Protein AF-A0A9P1GAW5-F1 (afdb_monomer_lite)

pLDDT: mean 88.83, std 13.39, range [36.41, 98.12]

Radius of gyration: 67.67 Å; chains: 1; bounding box: 108×70×202 Å

Secondary structure (DSSP, 8-state):
---------------------TTS-----BGGGPPPPTTEEE-TTTTT-B-SSHHHHEEEBGGG----SSEEE-GGGTTSB-SSHHHHEEEBGGGPPPPTTEE--TTGGGSB--SHHHH-EEBGGG--PPTTEEE-GGGTTSBPPTT-HHHHHEEE-GGG----GGGTEEE-GGGTT-SS-SHHHHEEEBGGGPPPPTTEEE-GGGTTSBTTSS-SEEEBGGG--PPTTEEE-TTSTTSB--SHHHHEEEBTTS--PPTTEEE-GGGTTSB-SSHHHHEEEBHHHHGGG--TTEEE-GGGTTSB--SHHHHEEE-GGG--PPTTEEE-TTGGG----SHHHHEEETTHHHHHTSEE-SS-GGG--HHHHTTEEEEEE-TTT-PEEEEEEEE-TTSSEEEEEEPPTT---

Structure (mmCIF, N/CA/C/O backbone):
data_AF-A0A9P1GAW5-F1
#
_entry.id   AF-A0A9P1GAW5-F1
#
loop_
_atom_site.group_PDB
_atom_site.id
_atom_site.type_symbol
_atom_site.label_atom_id
_atom_site.label_alt_id
_atom_site.label_comp_id
_atom_site.label_asym_id
_atom_site.label_entity_id
_atom_site.label_seq_id
_atom_site.pdbx_PDB_ins_code
_atom_site.Cartn_x
_atom_site.Cartn_y
_atom_site.Cartn_z
_atom_site.occupancy
_atom_site.B_iso_or_equiv
_atom_site.auth_seq_id
_atom_site.auth_comp_id
_atom_site.auth_asym_id
_atom_site.auth_atom_id
_atom_site.pdbx_PDB_model_num
ATOM 1 N N . MET A 1 1 ? -32.588 -26.830 71.537 1.00 40.84 1 MET A N 1
ATOM 2 C CA . MET A 1 1 ? -31.533 -27.032 72.562 1.00 40.84 1 MET A CA 1
ATOM 3 C C . MET A 1 1 ? -30.976 -25.642 72.869 1.00 40.84 1 MET A C 1
ATOM 5 O O . MET A 1 1 ? -30.518 -25.023 71.930 1.00 40.84 1 MET A O 1
ATOM 9 N N . LYS A 1 2 ? -31.080 -24.998 74.034 1.00 40.56 2 LYS A N 1
ATOM 10 C CA . LYS A 1 2 ? -31.165 -25.405 75.444 1.00 40.56 2 LYS A CA 1
ATOM 11 C C . LYS A 1 2 ? -32.242 -24.577 76.172 1.00 40.56 2 LYS A C 1
ATOM 13 O O . LYS A 1 2 ? -32.302 -23.366 75.997 1.00 40.56 2 LYS A O 1
ATOM 18 N N . GLN A 1 3 ? -33.047 -25.257 76.986 1.00 39.34 3 GLN A N 1
ATOM 19 C CA . GLN A 1 3 ? -33.848 -24.699 78.080 1.00 39.34 3 GLN A CA 1
ATOM 20 C C . GLN A 1 3 ? -32.945 -24.467 79.301 1.00 39.34 3 GLN A C 1
ATOM 22 O O . GLN A 1 3 ? -32.062 -25.288 79.548 1.00 39.34 3 GLN A O 1
ATOM 27 N N . VAL A 1 4 ? -33.224 -23.434 80.101 1.00 43.50 4 VAL A N 1
ATOM 28 C CA . VAL A 1 4 ? -32.882 -23.397 81.532 1.00 43.50 4 VAL A CA 1
ATOM 29 C C . VAL A 1 4 ? -34.082 -22.831 82.294 1.00 43.50 4 VAL A C 1
ATOM 31 O O . VAL A 1 4 ? -34.521 -21.714 82.036 1.00 43.50 4 VAL A O 1
ATOM 34 N N . LEU A 1 5 ? -34.620 -23.664 83.189 1.00 42.53 5 LEU A N 1
ATOM 35 C CA . LEU A 1 5 ? -35.599 -23.357 84.231 1.00 42.53 5 LEU A CA 1
ATOM 36 C C . LEU A 1 5 ? -34.976 -22.481 85.332 1.00 42.53 5 LEU A C 1
ATOM 38 O O . LEU A 1 5 ? -33.831 -22.712 85.715 1.00 42.53 5 LEU A O 1
ATOM 42 N N . ALA A 1 6 ? -35.788 -21.629 85.961 1.00 43.50 6 ALA A N 1
ATOM 43 C CA . ALA A 1 6 ? -35.617 -21.258 87.365 1.00 43.50 6 ALA A CA 1
ATOM 44 C C . ALA A 1 6 ? -36.996 -21.110 88.034 1.00 43.50 6 ALA A C 1
ATOM 46 O O . ALA A 1 6 ? -37.862 -20.382 87.554 1.00 43.50 6 ALA A O 1
ATOM 47 N N . VAL A 1 7 ? -37.182 -21.864 89.118 1.00 43.00 7 VAL A N 1
ATOM 48 C CA . VAL A 1 7 ? -38.357 -21.953 89.999 1.00 43.00 7 VAL A CA 1
ATOM 49 C C . VAL A 1 7 ? -37.931 -21.496 91.399 1.00 43.00 7 VAL A C 1
ATOM 51 O O . VAL A 1 7 ? -36.811 -21.789 91.809 1.00 43.00 7 VAL A O 1
ATOM 54 N N . GLY A 1 8 ? -38.860 -20.889 92.148 1.00 38.50 8 GLY A N 1
ATOM 55 C CA . GLY A 1 8 ? -38.796 -20.677 93.607 1.00 38.50 8 GLY A CA 1
ATOM 56 C C . GLY A 1 8 ? -38.323 -19.270 93.991 1.00 38.50 8 GLY A C 1
ATOM 57 O O . GLY A 1 8 ? -37.452 -18.724 93.336 1.00 38.50 8 GLY A O 1
ATOM 58 N N . LEU A 1 9 ? -38.827 -18.603 95.031 1.00 38.00 9 LEU A N 1
ATOM 59 C CA . LEU A 1 9 ? -39.343 -19.108 96.302 1.00 38.00 9 LEU A CA 1
ATOM 60 C C . LEU A 1 9 ? -40.132 -17.988 97.017 1.00 38.00 9 LEU A C 1
ATOM 62 O O . LEU A 1 9 ? -39.769 -16.817 96.934 1.00 38.00 9 LEU A O 1
ATOM 66 N N . ALA A 1 10 ? -41.194 -18.361 97.728 1.00 45.94 10 ALA A N 1
ATOM 67 C CA . ALA A 1 10 ? -42.043 -17.489 98.535 1.00 45.94 10 ALA A CA 1
ATOM 68 C C . ALA A 1 10 ? -41.499 -17.274 99.963 1.00 45.94 10 ALA A C 1
ATOM 70 O O . ALA A 1 10 ? -40.920 -18.198 100.524 1.00 45.94 10 ALA A O 1
ATOM 71 N N . LEU A 1 11 ? -41.776 -16.104 100.558 1.00 37.34 11 LEU A N 1
ATOM 72 C CA . LEU A 1 11 ? -41.880 -15.812 102.007 1.00 37.34 11 LEU A CA 1
ATOM 73 C C . LEU A 1 11 ? -42.429 -14.367 102.143 1.00 37.34 11 LEU A C 1
ATOM 75 O O . LEU A 1 11 ? -41.752 -13.434 101.735 1.00 37.34 11 LEU A O 1
ATOM 79 N N . LEU A 1 12 ? -43.721 -14.151 102.437 1.00 36.41 12 LEU A N 1
ATOM 80 C CA . LEU A 1 12 ? -44.415 -14.088 103.750 1.00 36.41 12 LEU A CA 1
ATOM 81 C C . LEU A 1 12 ? -44.615 -12.621 104.242 1.00 36.41 12 LEU A C 1
ATOM 83 O O . LEU A 1 12 ? -43.999 -11.716 103.692 1.00 36.41 12 LEU A O 1
ATOM 87 N N . PRO A 1 13 ? -45.578 -12.339 105.148 1.00 54.78 13 PRO A N 1
ATOM 88 C CA . PRO A 1 13 ? -46.638 -11.358 104.920 1.00 54.78 13 PRO A CA 1
ATOM 89 C C . PRO A 1 13 ? -46.597 -10.174 105.901 1.00 54.78 13 PRO A C 1
ATOM 91 O O . PRO A 1 13 ? -46.002 -10.256 106.970 1.00 54.78 13 PRO A O 1
ATOM 94 N N . ALA A 1 14 ? -47.346 -9.112 105.604 1.00 37.09 14 ALA A N 1
ATOM 95 C CA . ALA A 1 14 ? -47.859 -8.215 106.636 1.00 37.09 14 ALA A CA 1
ATOM 96 C C . ALA A 1 14 ? -49.170 -7.575 106.167 1.00 37.09 14 ALA A C 1
ATOM 98 O O . ALA A 1 14 ? -49.190 -6.618 105.397 1.00 37.09 14 ALA A O 1
ATOM 99 N N . LEU A 1 15 ? -50.274 -8.140 106.656 1.00 39.22 15 LEU A N 1
ATOM 100 C CA . LEU A 1 15 ? -51.556 -7.460 106.758 1.00 39.22 15 LEU A CA 1
ATOM 101 C C . LEU A 1 15 ? -51.372 -6.217 107.637 1.00 39.22 15 LEU A C 1
ATOM 103 O O . LEU A 1 15 ? -51.173 -6.340 108.844 1.00 39.22 15 LEU A O 1
ATOM 107 N N . SER A 1 16 ? -51.483 -5.034 107.036 1.00 39.72 16 SER A N 1
ATOM 108 C CA . SER A 1 16 ? -51.777 -3.802 107.761 1.00 39.72 16 SER A CA 1
ATOM 109 C C . SER A 1 16 ? -53.175 -3.349 107.359 1.00 39.72 16 SER A C 1
ATOM 111 O O . SER A 1 16 ? -53.402 -2.832 106.268 1.00 39.72 16 SER A O 1
ATOM 113 N N . LEU A 1 17 ? -54.133 -3.617 108.245 1.00 42.91 17 LEU A N 1
ATOM 114 C CA . LEU A 1 17 ? -55.432 -2.960 108.251 1.00 42.91 17 LEU A CA 1
ATOM 115 C C . LEU A 1 17 ? -55.205 -1.457 108.404 1.00 42.91 17 LEU A C 1
ATOM 117 O O . LEU A 1 17 ? -54.678 -1.058 109.445 1.00 42.91 17 LEU A O 1
ATOM 121 N N . LYS A 1 18 ? -55.690 -0.641 107.457 1.00 37.31 18 LYS A N 1
ATOM 122 C CA . LYS A 1 18 ? -56.388 0.612 107.789 1.00 37.31 18 LYS A CA 1
ATOM 123 C C . LYS A 1 18 ? -56.990 1.340 106.579 1.00 37.31 18 LYS A C 1
ATOM 125 O O . LYS A 1 18 ? -56.285 1.790 105.692 1.00 37.31 18 LYS A O 1
ATOM 130 N N . VAL A 1 19 ? -58.302 1.528 106.726 1.00 38.78 19 VAL A N 1
ATOM 131 C CA . VAL A 1 19 ? -59.195 2.559 106.177 1.00 38.78 19 VAL A CA 1
ATOM 132 C C . VAL A 1 19 ? -59.584 2.434 104.691 1.00 38.78 19 VAL A C 1
ATOM 134 O O . VAL A 1 19 ? -58.732 2.522 103.815 1.00 38.78 19 VAL A O 1
ATOM 137 N N . PRO A 1 20 ? -60.887 2.276 104.385 1.00 42.44 20 PRO A N 1
ATOM 138 C CA . PRO A 1 20 ? -61.395 2.438 103.031 1.00 42.44 20 PRO A CA 1
ATOM 139 C C . PRO A 1 20 ? -61.364 3.927 102.657 1.00 42.44 20 PRO A C 1
ATOM 141 O O . PRO A 1 20 ? -62.169 4.705 103.161 1.00 42.44 20 PRO A O 1
ATOM 144 N N . SER A 1 21 ? -60.457 4.324 101.759 1.00 43.19 21 SER A N 1
ATOM 145 C CA . SER A 1 21 ? -60.433 5.675 101.164 1.00 43.19 21 SER A CA 1
ATOM 146 C C . SER A 1 21 ? -61.518 5.897 100.105 1.00 43.19 21 SER A C 1
ATOM 148 O O . SER A 1 21 ? -61.493 6.892 99.397 1.00 43.19 21 SER A O 1
ATOM 150 N N . SER A 1 22 ? -62.521 5.025 99.999 1.00 46.31 22 SER A N 1
ATOM 151 C CA . SER A 1 22 ? -63.614 5.160 99.030 1.00 46.31 22 SER A CA 1
ATOM 152 C C . SER A 1 22 ? -64.595 6.309 99.329 1.00 46.31 22 SER A C 1
ATOM 154 O O . SER A 1 22 ? -65.717 6.257 98.844 1.00 46.31 22 SER A O 1
ATOM 156 N N . LEU A 1 23 ? -64.229 7.295 100.158 1.00 43.25 23 LEU A N 1
ATOM 157 C CA . LEU A 1 23 ? -65.080 8.420 100.579 1.00 43.25 23 LEU A CA 1
ATOM 158 C C . LEU A 1 23 ? -64.272 9.664 101.019 1.00 43.25 23 LEU A C 1
ATOM 160 O O . LEU A 1 23 ? -64.768 10.492 101.782 1.00 43.25 23 LEU A O 1
ATOM 164 N N . LEU A 1 24 ? -63.033 9.810 100.541 1.00 40.56 24 LEU A N 1
ATOM 165 C CA . LEU A 1 24 ? -62.428 11.130 100.384 1.00 40.56 24 LEU A CA 1
ATOM 166 C C . LEU A 1 24 ? -62.533 11.446 98.899 1.00 40.56 24 LEU A C 1
ATOM 168 O O . LEU A 1 24 ? -62.016 10.699 98.075 1.00 40.56 24 LEU A O 1
ATOM 172 N N . ASP A 1 25 ? -63.263 12.509 98.586 1.00 48.91 25 ASP A N 1
ATOM 173 C CA . ASP A 1 25 ? -63.229 13.182 97.293 1.00 48.91 25 ASP A CA 1
ATOM 174 C C . ASP A 1 25 ? -61.780 13.693 97.133 1.00 48.91 25 ASP A C 1
ATOM 176 O O . ASP A 1 25 ? -61.448 14.815 97.520 1.00 48.91 25 ASP A O 1
ATOM 180 N N . GLU A 1 26 ? -60.861 12.800 96.741 1.00 52.69 26 GLU A N 1
ATOM 181 C CA . GLU A 1 26 ? -59.518 13.149 96.289 1.00 52.69 26 GLU A CA 1
ATOM 182 C C . GLU A 1 26 ? -59.754 14.011 95.062 1.00 52.69 26 GLU A C 1
ATOM 184 O O . GLU A 1 26 ? -60.057 13.491 93.991 1.00 52.69 26 GLU A O 1
ATOM 189 N N . GLY A 1 27 ? -59.778 15.328 95.294 1.00 57.03 27 GLY A N 1
ATOM 190 C CA . GLY A 1 27 ? -60.212 16.317 94.322 1.00 57.03 27 GLY A CA 1
ATOM 191 C C . GLY A 1 27 ? -59.603 15.988 92.977 1.00 57.03 27 GLY A C 1
ATOM 192 O O . GLY A 1 27 ? -58.379 16.001 92.850 1.00 57.03 27 GLY A O 1
ATOM 193 N N . GLU A 1 28 ? -60.468 15.624 92.028 1.00 59.50 28 GLU A N 1
ATOM 194 C CA . GLU A 1 28 ? -60.086 15.319 90.657 1.00 59.50 28 GLU A CA 1
ATOM 195 C C . GLU A 1 28 ? -59.129 16.424 90.210 1.00 59.50 28 GLU A C 1
ATOM 197 O O . GLU A 1 28 ? -59.544 17.582 90.110 1.00 59.50 28 GLU A O 1
ATOM 202 N N . GLY A 1 29 ? -57.843 16.090 90.040 1.00 74.75 29 GLY A N 1
ATOM 203 C CA . GLY A 1 29 ? -56.829 17.075 89.682 1.00 74.75 29 GLY A CA 1
ATOM 204 C C . GLY A 1 29 ? -57.316 17.874 88.480 1.00 74.75 29 GLY A C 1
ATOM 205 O O . GLY A 1 29 ? -57.922 17.320 87.565 1.00 74.75 29 GLY A O 1
ATOM 206 N N . GLU A 1 30 ? -57.149 19.190 88.489 1.00 88.69 30 GLU A N 1
ATOM 207 C CA . GLU A 1 30 ? -57.471 19.978 87.305 1.00 88.69 30 GLU A CA 1
ATOM 208 C C . GLU A 1 30 ? -56.259 19.969 86.377 1.00 88.69 30 GLU A C 1
ATOM 210 O O . GLU A 1 30 ? -55.134 20.250 86.811 1.00 88.69 30 GLU A O 1
ATOM 215 N N . CYS A 1 31 ? -56.480 19.676 85.092 1.00 92.50 31 CYS A N 1
ATOM 216 C CA . CYS A 1 31 ? -55.387 19.497 84.147 1.00 92.50 31 CYS A CA 1
ATOM 217 C C . CYS A 1 31 ? -54.498 20.735 84.046 1.00 92.50 31 CYS A C 1
ATOM 219 O O . CYS A 1 31 ? -53.304 20.573 83.845 1.00 92.50 31 CYS A O 1
ATOM 221 N N . PHE A 1 32 ? -55.008 21.950 84.296 1.00 91.75 32 PHE A N 1
ATOM 222 C CA . PHE A 1 32 ? -54.206 23.180 84.286 1.00 91.75 32 PHE A CA 1
ATOM 223 C C . PHE A 1 32 ? -52.967 23.122 85.204 1.00 91.75 32 PHE A C 1
ATOM 225 O O . PHE A 1 32 ? -51.987 23.821 84.948 1.00 91.75 32 PHE A O 1
ATOM 232 N N . SER A 1 33 ? -53.011 22.304 86.261 1.00 91.31 33 SER A N 1
ATOM 233 C CA . SER A 1 33 ? -51.922 22.116 87.227 1.00 91.31 33 SER A CA 1
ATOM 234 C C . SER A 1 33 ? -50.964 20.968 86.873 1.00 91.31 33 SER A C 1
ATOM 236 O O . SER A 1 33 ? -49.901 20.837 87.483 1.00 91.31 33 SER A O 1
ATOM 238 N N . HIS A 1 34 ? -51.302 20.162 85.862 1.00 94.00 34 HIS A N 1
ATOM 239 C CA . HIS A 1 34 ? -50.511 19.025 85.398 1.00 94.00 34 HIS A CA 1
ATOM 240 C C . HIS A 1 34 ? -49.450 19.466 84.380 1.00 94.00 34 HIS A C 1
ATOM 242 O O . HIS A 1 34 ? -49.731 20.215 83.446 1.00 94.00 34 HIS A O 1
ATOM 248 N N . SER A 1 35 ? -48.211 18.989 84.535 1.00 94.81 35 SER A N 1
ATOM 249 C CA . SER A 1 35 ? -47.125 19.220 83.569 1.00 94.81 35 SER A CA 1
ATOM 250 C C . SER A 1 35 ? -46.910 17.977 82.715 1.00 94.81 35 SER A C 1
ATOM 252 O O . SER A 1 35 ? -46.589 16.916 83.243 1.00 94.81 35 SER A O 1
ATOM 254 N N . CYS A 1 36 ? -47.051 18.117 81.397 1.00 96.31 36 CYS A N 1
ATOM 255 C CA . CYS A 1 36 ? -46.907 16.997 80.470 1.00 96.31 36 CYS A CA 1
ATOM 256 C C . CYS A 1 36 ? -45.487 16.410 80.469 1.00 96.31 36 CYS A C 1
ATOM 258 O O . CYS A 1 36 ? -44.500 17.148 80.391 1.00 96.31 36 CYS A O 1
ATOM 260 N N . GLY A 1 37 ? -45.387 15.078 80.508 1.00 95.44 37 GLY A N 1
ATOM 261 C CA . GLY A 1 37 ? -44.124 14.354 80.370 1.00 95.44 37 GLY A CA 1
ATOM 262 C C . GLY A 1 37 ? -43.443 14.534 79.002 1.00 95.44 37 GLY A C 1
ATOM 263 O O . GLY A 1 37 ? -44.014 15.056 78.045 1.00 95.44 37 GLY A O 1
ATOM 264 N N . LYS A 1 38 ? -42.190 14.071 78.877 1.00 95.50 38 LYS A N 1
ATOM 265 C CA . LYS A 1 38 ? -41.447 14.106 77.604 1.00 95.50 38 LYS A CA 1
ATOM 266 C C . LYS A 1 38 ? -42.207 13.338 76.513 1.00 95.50 38 LYS A C 1
ATOM 268 O O . LYS A 1 38 ? -42.625 12.204 76.735 1.00 95.50 38 LYS A O 1
ATOM 273 N N . GLY A 1 39 ? -42.355 13.956 75.341 1.00 93.69 39 GLY A N 1
ATOM 274 C CA . GLY A 1 39 ? -43.148 13.418 74.236 1.00 93.69 39 GLY A CA 1
ATOM 275 C C . GLY A 1 39 ? -44.661 13.620 74.385 1.00 93.69 39 GLY A C 1
ATOM 276 O O . GLY A 1 39 ? -45.430 13.027 73.635 1.00 93.69 39 GLY A O 1
ATOM 277 N N . TYR A 1 40 ? -45.105 14.450 75.330 1.00 95.81 40 TYR A N 1
ATOM 278 C CA . TYR A 1 40 ? -46.489 14.889 75.463 1.00 95.81 40 TYR A CA 1
ATOM 279 C C . TYR A 1 40 ? -46.577 16.415 75.400 1.00 95.81 40 TYR A C 1
ATOM 281 O O . TYR A 1 40 ? -45.680 17.122 75.854 1.00 95.81 40 TYR A O 1
ATOM 289 N N . ILE A 1 41 ? -47.690 16.930 74.877 1.00 95.38 41 ILE A N 1
ATOM 290 C CA . ILE A 1 41 ? -48.042 18.353 74.975 1.00 95.38 41 ILE A CA 1
ATOM 291 C C . ILE A 1 41 ? -49.465 18.523 75.524 1.00 95.38 41 ILE A C 1
ATOM 293 O O . ILE A 1 41 ? -50.263 17.590 75.404 1.00 95.38 41 ILE A O 1
ATOM 297 N N . PRO A 1 42 ? -49.818 19.680 76.114 1.00 96.38 42 PRO A N 1
ATOM 298 C CA . PRO A 1 42 ? -51.170 19.930 76.610 1.00 96.38 42 PRO A CA 1
ATOM 299 C C . PRO A 1 42 ? -52.241 19.720 75.528 1.00 96.38 42 PRO A C 1
ATOM 301 O O . PRO A 1 42 ? -52.028 20.047 74.354 1.00 96.38 42 PRO A O 1
ATOM 304 N N . LYS A 1 43 ? -53.400 19.160 75.901 1.00 94.75 43 LYS A N 1
ATOM 305 C CA . LYS A 1 43 ? -54.578 19.132 75.015 1.00 94.75 43 LYS A CA 1
ATOM 306 C C . LYS A 1 43 ? -55.105 20.549 74.776 1.00 94.75 43 LYS A C 1
ATOM 308 O O . LYS A 1 43 ? -54.829 21.464 75.543 1.00 94.75 43 LYS A O 1
ATOM 313 N N . PHE A 1 44 ? -55.885 20.732 73.713 1.00 94.12 44 PHE A N 1
ATOM 314 C CA . PHE A 1 44 ? -56.471 22.040 73.398 1.00 94.12 44 PHE A CA 1
ATOM 315 C C . PHE A 1 44 ? -57.392 22.569 74.516 1.00 94.12 44 PHE A C 1
ATOM 317 O O . PHE A 1 44 ? -57.467 23.772 74.718 1.00 94.12 44 PHE A O 1
ATOM 324 N N . ASP A 1 45 ? -58.045 21.671 75.257 1.00 92.69 45 ASP A N 1
ATOM 325 C CA . ASP A 1 45 ? -58.957 21.941 76.377 1.00 92.69 45 ASP A CA 1
ATOM 326 C C . ASP A 1 45 ? -58.291 21.758 77.758 1.00 92.69 45 ASP A C 1
ATOM 328 O O . ASP A 1 45 ? -58.969 21.497 78.750 1.00 92.69 45 ASP A O 1
ATOM 332 N N . HIS A 1 46 ? -56.957 21.833 77.842 1.00 92.44 46 HIS A N 1
ATOM 333 C CA . HIS A 1 46 ? -56.191 21.531 79.062 1.00 92.44 46 HIS A CA 1
ATOM 334 C C . HIS A 1 46 ? -56.598 22.362 80.292 1.00 92.44 46 HIS A C 1
ATOM 336 O O . HIS A 1 46 ? -56.456 21.904 81.420 1.00 92.44 46 HIS A O 1
ATOM 342 N N . ASP A 1 47 ? -57.102 23.574 80.086 1.00 90.75 47 ASP A N 1
ATOM 343 C CA . ASP A 1 47 ? -57.538 24.513 81.122 1.00 90.75 47 ASP A CA 1
ATOM 344 C C . ASP A 1 47 ? -58.923 24.199 81.710 1.00 90.75 47 ASP A C 1
ATOM 346 O O . ASP A 1 47 ? -59.221 24.594 82.832 1.00 90.75 47 ASP A O 1
ATOM 350 N N . THR A 1 48 ? -59.764 23.477 80.972 1.00 90.88 48 THR A N 1
ATOM 351 C CA . THR A 1 48 ? -61.155 23.171 81.355 1.00 90.88 48 THR A CA 1
ATOM 352 C C . THR A 1 48 ? -61.382 21.691 81.656 1.00 90.88 48 THR A C 1
ATOM 354 O O . THR A 1 48 ? -62.474 21.278 82.054 1.00 90.88 48 THR A O 1
ATOM 357 N N . ARG A 1 49 ? -60.344 20.875 81.475 1.00 90.38 49 ARG A N 1
ATOM 358 C CA . ARG A 1 49 ? -60.379 19.423 81.612 1.00 90.38 49 ARG A CA 1
ATOM 359 C C . ARG A 1 49 ? -59.909 18.992 83.002 1.00 90.38 49 ARG A C 1
ATOM 361 O O . ARG A 1 49 ? -58.975 19.555 83.564 1.00 90.38 49 ARG A O 1
ATOM 368 N N . ARG A 1 50 ? -60.543 17.953 83.544 1.00 90.94 50 ARG A N 1
ATOM 369 C CA . ARG A 1 50 ? -60.125 17.301 84.794 1.00 90.94 50 ARG A CA 1
ATOM 370 C C . ARG A 1 50 ? -59.273 16.065 84.503 1.00 90.94 50 ARG A C 1
ATOM 372 O O . ARG A 1 50 ? -59.555 15.319 83.561 1.00 90.94 50 ARG A O 1
ATOM 379 N N . GLY A 1 51 ? -58.231 15.880 85.295 1.00 90.88 51 GLY A N 1
ATOM 380 C CA . GLY A 1 51 ? -57.260 14.799 85.245 1.00 90.88 51 GLY A CA 1
ATOM 381 C C . GLY A 1 51 ? -55.952 15.163 85.951 1.00 90.88 51 GLY A C 1
ATOM 382 O O . GLY A 1 51 ? -55.615 16.330 86.126 1.00 90.88 51 GLY A O 1
ATOM 383 N N . ASP A 1 52 ? -55.190 14.138 86.305 1.00 91.75 52 ASP A N 1
ATOM 384 C CA . ASP A 1 52 ? -53.908 14.226 87.015 1.00 91.75 52 ASP A CA 1
ATOM 385 C C . ASP A 1 52 ? -52.801 13.400 86.325 1.00 91.75 52 ASP A C 1
ATOM 387 O O . ASP A 1 52 ? -51.755 13.102 86.903 1.00 91.75 52 ASP A O 1
ATOM 391 N N . SER A 1 53 ? -53.029 13.008 85.067 1.00 93.94 53 SER A N 1
ATOM 392 C CA . SER A 1 53 ? -52.124 12.158 84.291 1.00 93.94 53 SER A CA 1
ATOM 393 C C . SER A 1 53 ? -51.940 12.637 82.852 1.00 93.94 53 SER A C 1
ATOM 395 O O . SER A 1 53 ? -52.831 13.248 82.254 1.00 93.94 53 SER A O 1
ATOM 397 N N . ASP A 1 54 ? -50.812 12.263 82.236 1.00 93.94 54 ASP A N 1
ATOM 398 C CA . ASP A 1 54 ? -50.516 12.582 80.831 1.00 93.94 54 ASP A CA 1
ATOM 399 C C . ASP A 1 54 ? -51.596 12.057 79.875 1.00 93.94 54 ASP A C 1
ATOM 401 O O . ASP A 1 54 ? -51.929 12.711 78.894 1.00 93.94 54 ASP A O 1
ATOM 405 N N . VAL A 1 55 ? -52.203 10.904 80.168 1.00 91.81 55 VAL A N 1
ATOM 406 C CA . VAL A 1 55 ? -53.275 10.331 79.338 1.00 91.81 55 VAL A CA 1
ATOM 407 C C . VAL A 1 55 ? -54.544 11.191 79.393 1.00 91.81 55 VAL A C 1
ATOM 409 O O . VAL A 1 55 ? -55.234 11.375 78.377 1.00 91.81 55 VAL A O 1
ATOM 412 N N . GLN A 1 56 ? -54.866 11.736 80.568 1.00 93.62 56 GLN A N 1
ATOM 413 C CA . GLN A 1 56 ? -56.055 12.560 80.769 1.00 93.62 56 GLN A CA 1
ATOM 414 C C . GLN A 1 56 ? -55.842 13.985 80.265 1.00 93.62 56 GLN A C 1
ATOM 416 O O . GLN A 1 56 ? -56.695 14.459 79.511 1.00 93.62 56 GLN A O 1
ATOM 421 N N . CYS A 1 57 ? -54.710 14.612 80.582 1.00 95.69 57 CYS A N 1
ATOM 422 C CA . CYS A 1 57 ? -54.457 16.037 80.357 1.00 95.69 57 CYS A CA 1
ATOM 423 C C . CYS A 1 57 ? -53.666 16.338 79.085 1.00 95.69 57 CYS A C 1
ATOM 425 O O . CYS A 1 57 ? -53.900 17.355 78.436 1.00 95.69 57 CYS A O 1
ATOM 427 N N . CYS A 1 58 ? -52.794 15.432 78.660 1.00 96.50 58 CYS A N 1
ATOM 428 C CA . CYS A 1 58 ? -51.874 15.667 77.559 1.00 96.50 58 CYS A CA 1
ATOM 429 C C . CYS A 1 58 ? -52.178 14.775 76.352 1.00 96.50 58 CYS A C 1
ATOM 431 O O . CYS A 1 58 ? -52.913 13.787 76.405 1.00 96.50 58 CYS A O 1
ATOM 433 N N . GLN A 1 59 ? -51.628 15.147 75.209 1.00 95.50 59 GLN A N 1
ATOM 434 C CA . GLN A 1 59 ? -51.688 14.364 73.985 1.00 95.50 59 GLN A CA 1
ATOM 435 C C . GLN A 1 59 ? -50.272 13.952 73.579 1.00 95.50 59 GLN A C 1
ATOM 437 O O . GLN A 1 59 ? -49.360 14.778 73.660 1.00 95.50 59 GLN A O 1
ATOM 442 N N . PRO A 1 60 ? -50.073 12.679 73.187 1.00 95.50 60 PRO A N 1
ATOM 443 C CA . PRO A 1 60 ? -48.765 12.204 72.772 1.00 95.50 60 PRO A CA 1
ATOM 444 C C . PRO A 1 60 ? -48.355 12.923 71.489 1.00 95.50 60 PRO A C 1
ATOM 446 O O . PRO A 1 60 ? -49.162 13.085 70.567 1.00 95.50 60 PRO A O 1
ATOM 449 N N . THR A 1 61 ? -47.101 13.345 71.438 1.00 96.50 61 THR A N 1
ATOM 450 C CA . THR A 1 61 ? -46.457 13.775 70.208 1.00 96.50 61 THR A CA 1
ATOM 451 C C . THR A 1 61 ? -45.904 12.564 69.467 1.00 96.50 61 THR A C 1
ATOM 453 O O . THR A 1 61 ? -45.839 11.445 69.986 1.00 96.50 61 THR A O 1
ATOM 456 N N . CYS A 1 62 ? -45.456 12.787 68.240 1.00 97.25 62 CYS A N 1
ATOM 457 C CA . CYS A 1 62 ? -44.798 11.769 67.440 1.00 97.25 62 CYS A CA 1
ATOM 458 C C . CYS A 1 62 ? -43.492 11.243 68.057 1.00 97.25 62 CYS A C 1
ATOM 460 O O . CYS A 1 62 ? -43.024 10.192 67.636 1.00 97.25 62 CYS A O 1
ATOM 462 N N . GLU A 1 63 ? -42.934 11.901 69.083 1.00 96.06 63 GLU A N 1
ATOM 463 C CA . GLU A 1 63 ? -41.820 11.366 69.881 1.00 96.06 63 GLU A CA 1
ATOM 464 C C . GLU A 1 63 ? -42.142 10.007 70.517 1.00 96.06 63 GLU A C 1
ATOM 466 O O . GLU A 1 63 ? -41.254 9.170 70.667 1.00 96.06 63 GLU A O 1
ATOM 471 N N . LEU A 1 64 ? -43.406 9.778 70.880 1.00 94.50 64 LEU A N 1
ATOM 472 C CA . LEU A 1 64 ? -43.861 8.530 71.499 1.00 94.50 64 LEU A CA 1
ATOM 473 C C . LEU A 1 64 ? -44.425 7.532 70.485 1.00 94.50 64 LEU A C 1
ATOM 475 O O . LEU A 1 64 ? -44.824 6.427 70.858 1.00 94.50 64 LEU A O 1
ATOM 479 N N . TYR A 1 65 ? -44.484 7.907 69.208 1.00 96.38 65 TYR A N 1
ATOM 480 C CA . TYR A 1 65 ? -45.047 7.068 68.164 1.00 96.38 65 TYR A CA 1
ATOM 481 C C . TYR A 1 65 ? -43.973 6.165 67.544 1.00 96.38 65 TYR A C 1
ATOM 483 O O . TYR A 1 65 ? -42.937 6.631 67.079 1.00 96.38 65 TYR A O 1
ATOM 491 N N . THR A 1 66 ? -44.225 4.854 67.505 1.00 96.31 66 THR A N 1
ATOM 492 C CA . THR A 1 66 ? -43.337 3.893 66.832 1.00 96.31 66 THR A CA 1
ATOM 493 C C . THR A 1 66 ? -43.824 3.647 65.411 1.00 96.31 66 THR A C 1
ATOM 495 O O . THR A 1 66 ? -44.876 3.041 65.205 1.00 96.31 66 THR A O 1
ATOM 498 N N . CYS A 1 67 ? -43.035 4.086 64.433 1.00 96.19 67 CYS A N 1
ATOM 499 C CA . CYS A 1 67 ? -43.304 3.831 63.023 1.00 96.19 67 CYS A CA 1
ATOM 500 C C . CYS A 1 67 ? -43.271 2.327 62.727 1.00 96.19 67 CYS A C 1
ATOM 502 O O . CYS A 1 67 ? -42.395 1.604 63.205 1.00 96.19 67 CYS A O 1
ATOM 504 N N . SER A 1 68 ? -44.222 1.855 61.925 1.00 94.75 68 SER A N 1
ATOM 505 C CA . SER A 1 68 ? -44.340 0.441 61.552 1.00 94.75 68 SER A CA 1
ATOM 506 C C . SER A 1 68 ? -44.481 0.264 60.041 1.00 94.75 68 SER A C 1
ATOM 508 O O . SER A 1 68 ? -44.878 1.182 59.323 1.00 94.75 68 SER A O 1
ATOM 510 N N . GLY A 1 69 ? -44.160 -0.932 59.541 1.00 94.38 69 GLY A N 1
ATOM 511 C CA . GLY A 1 69 ? -44.216 -1.235 58.110 1.00 94.38 69 GLY A CA 1
ATOM 512 C C . GLY A 1 69 ? -43.139 -0.485 57.326 1.00 94.38 69 GLY A C 1
ATOM 513 O O . GLY A 1 69 ? -41.964 -0.538 57.678 1.00 94.38 69 GLY A O 1
ATOM 514 N N . ASN A 1 70 ? -43.544 0.214 56.266 1.00 94.44 70 ASN A N 1
ATOM 515 C CA . ASN A 1 70 ? -42.633 0.923 55.365 1.00 94.44 70 ASN A CA 1
ATOM 516 C C . ASN A 1 70 ? -42.430 2.386 55.783 1.00 94.44 70 ASN A C 1
ATOM 518 O O . ASN A 1 70 ? -42.337 3.248 54.913 1.00 94.44 70 ASN A O 1
ATOM 522 N N . PHE A 1 71 ? -42.390 2.679 57.081 1.00 96.31 71 PHE A N 1
ATOM 523 C CA . PHE A 1 71 ? -42.244 4.033 57.613 1.00 96.31 71 PHE A CA 1
ATOM 524 C C . PHE A 1 71 ? -41.048 4.135 58.566 1.00 96.31 71 PHE A C 1
ATOM 526 O O . PHE A 1 71 ? -40.747 3.193 59.297 1.00 96.31 71 PHE A O 1
ATOM 533 N N . VAL A 1 72 ? -40.385 5.290 58.574 1.00 95.69 72 VAL A N 1
ATOM 534 C CA . VAL A 1 72 ? -39.254 5.617 59.451 1.00 95.69 72 VAL A CA 1
ATOM 535 C C . VAL A 1 72 ? -39.541 6.912 60.208 1.00 95.69 72 VAL A C 1
ATOM 537 O O . VAL A 1 72 ? -40.186 7.818 59.681 1.00 95.69 72 VAL A O 1
ATOM 540 N N . ALA A 1 73 ? -39.095 6.993 61.462 1.00 94.62 73 ALA A N 1
ATOM 541 C CA . ALA A 1 73 ? -39.281 8.190 62.273 1.00 94.62 73 ALA A CA 1
ATOM 542 C C . ALA A 1 73 ? -38.504 9.368 61.670 1.00 94.62 73 ALA A C 1
ATOM 544 O O . ALA A 1 73 ? -37.327 9.228 61.331 1.00 94.62 73 ALA A O 1
ATOM 545 N N . ASN A 1 74 ? -39.161 10.522 61.557 1.00 92.62 74 ASN A N 1
ATOM 546 C CA . ASN A 1 74 ? -38.524 11.772 61.161 1.00 92.62 74 ASN A CA 1
ATOM 547 C C . ASN A 1 74 ? -38.415 12.683 62.388 1.00 92.62 74 ASN A C 1
ATOM 549 O O . ASN A 1 74 ? -39.421 13.047 62.999 1.00 92.62 74 ASN A O 1
ATOM 553 N N . GLU A 1 75 ? -37.189 13.081 62.727 1.00 93.75 75 GLU A N 1
ATOM 554 C CA . GLU A 1 75 ? -36.914 13.939 63.883 1.00 93.75 75 GLU A CA 1
ATOM 555 C C . GLU A 1 75 ? -37.647 15.292 63.797 1.00 93.75 75 GLU A C 1
ATOM 557 O O . GLU A 1 75 ? -38.050 15.842 64.819 1.00 93.75 75 GLU A O 1
ATOM 562 N N . ALA A 1 76 ? -37.914 15.798 62.587 1.00 95.19 76 ALA A N 1
ATOM 563 C CA . ALA A 1 76 ? -38.673 17.028 62.370 1.00 95.19 76 ALA A CA 1
ATOM 564 C C . ALA A 1 76 ? -40.140 16.927 62.826 1.00 95.19 76 ALA A C 1
ATOM 566 O O . ALA A 1 76 ? -40.760 17.951 63.107 1.00 95.19 76 ALA A O 1
ATOM 567 N N . TYR A 1 77 ? -40.707 15.718 62.918 1.00 94.75 77 TYR A N 1
ATOM 568 C CA . TYR A 1 77 ? -42.095 15.509 63.346 1.00 94.75 77 TYR A CA 1
ATOM 569 C C . TYR A 1 77 ? -42.235 15.264 64.838 1.00 94.75 77 TYR A C 1
ATOM 571 O O . TYR A 1 77 ? -43.351 15.257 65.339 1.00 94.75 77 TYR A O 1
ATOM 579 N N . LYS A 1 78 ? -41.133 15.111 65.572 1.00 95.00 78 LYS A N 1
ATOM 580 C CA . LYS A 1 78 ? -41.123 14.713 66.983 1.00 95.00 78 LYS A CA 1
ATOM 581 C C . LYS A 1 78 ? -42.025 15.558 67.894 1.00 95.00 78 LYS A C 1
ATOM 583 O O . LYS A 1 78 ? -42.610 15.024 68.833 1.00 95.00 78 LYS A O 1
ATOM 588 N N . GLY A 1 79 ? -42.169 16.855 67.606 1.00 93.56 79 GLY A N 1
ATOM 589 C CA . GLY A 1 79 ? -43.052 17.773 68.340 1.00 93.56 79 GLY A CA 1
ATOM 590 C C . GLY A 1 79 ? -44.507 17.819 67.853 1.00 93.56 79 GLY A C 1
ATOM 591 O O . GLY A 1 79 ? -45.351 18.397 68.532 1.00 93.56 79 GLY A O 1
ATOM 592 N N . ASN A 1 80 ? -44.821 17.223 66.701 1.00 95.25 80 ASN A N 1
ATOM 593 C CA . ASN A 1 80 ? -46.174 17.210 66.148 1.00 95.25 80 ASN A CA 1
ATOM 594 C C . ASN A 1 80 ? -47.074 16.273 66.955 1.00 95.25 80 ASN A C 1
ATOM 596 O O . ASN A 1 80 ? -46.638 15.224 67.426 1.00 95.25 80 ASN A O 1
ATOM 600 N N . ILE A 1 81 ? -48.353 16.621 67.071 1.00 94.00 81 ILE A N 1
ATOM 601 C CA . ILE A 1 81 ? -49.367 15.722 67.627 1.00 94.00 81 ILE A CA 1
ATOM 602 C C . ILE A 1 81 ? -49.774 14.736 66.532 1.00 94.00 81 ILE A C 1
ATOM 604 O O . ILE A 1 81 ? -50.253 15.148 65.474 1.00 94.00 81 ILE A O 1
ATOM 608 N N . GLY A 1 82 ? -49.647 13.439 66.792 1.00 92.88 82 GLY A N 1
ATOM 609 C CA . GLY A 1 82 ? -50.069 12.418 65.842 1.00 92.88 82 GLY A CA 1
ATOM 610 C C . GLY A 1 82 ? -50.101 11.023 66.451 1.00 92.88 82 GLY A C 1
ATOM 611 O O . GLY A 1 82 ? -49.484 10.752 67.478 1.00 92.88 82 GLY A O 1
ATOM 612 N N . ARG A 1 83 ? -50.884 10.135 65.835 1.00 93.75 83 ARG A N 1
ATOM 613 C CA . ARG A 1 83 ? -51.040 8.730 66.261 1.00 93.75 83 ARG A CA 1
ATOM 614 C C . ARG A 1 83 ? -51.032 7.751 65.089 1.00 93.75 83 ARG A C 1
ATOM 616 O O . ARG A 1 83 ? -51.444 6.602 65.234 1.00 93.75 83 ARG A O 1
ATOM 623 N N . THR A 1 84 ? -50.615 8.216 63.920 1.00 95.88 84 THR A N 1
ATOM 624 C CA . THR A 1 84 ? -50.596 7.447 62.675 1.00 95.88 84 THR A CA 1
ATOM 625 C C . THR A 1 84 ? -49.241 7.605 61.999 1.00 95.88 84 THR A C 1
ATOM 627 O O . THR A 1 84 ? -48.548 8.605 62.215 1.00 95.88 84 THR A O 1
ATOM 630 N N . ASN A 1 85 ? -48.869 6.627 61.173 1.00 95.50 85 ASN A N 1
ATOM 631 C CA . ASN A 1 85 ? -47.635 6.668 60.395 1.00 95.50 85 ASN A CA 1
ATOM 632 C C . ASN A 1 85 ? -47.593 7.924 59.509 1.00 95.50 85 ASN A C 1
ATOM 634 O O . ASN A 1 85 ? -46.557 8.564 59.399 1.00 95.50 85 ASN A O 1
ATOM 638 N N . GLU A 1 86 ? -48.728 8.325 58.941 1.00 93.50 86 GLU A N 1
ATOM 639 C CA . GLU A 1 86 ? -48.856 9.473 58.042 1.00 93.50 86 GLU A CA 1
ATOM 640 C C . GLU A 1 86 ? -48.623 10.819 58.746 1.00 93.50 86 GLU A C 1
ATOM 642 O O . GLU A 1 86 ? -48.203 11.780 58.106 1.00 93.50 86 GLU A O 1
ATOM 647 N N . GLN A 1 87 ? -48.894 10.898 60.053 1.00 94.19 87 GLN A N 1
ATOM 648 C CA . GLN A 1 87 ? -48.692 12.112 60.854 1.00 94.19 87 GLN A CA 1
ATOM 649 C C . GLN A 1 87 ? -47.281 12.210 61.441 1.00 94.19 87 GLN A C 1
ATOM 651 O O . GLN A 1 87 ? -46.779 13.315 61.643 1.00 94.19 87 GLN A O 1
ATOM 656 N N . CYS A 1 88 ? -46.673 11.065 61.759 1.00 96.50 88 CYS A N 1
ATOM 657 C CA . CYS A 1 88 ? -45.485 11.000 62.608 1.00 96.50 88 CYS A CA 1
ATOM 658 C C . CYS A 1 88 ? -44.234 10.442 61.939 1.00 96.50 88 CYS A C 1
ATOM 660 O O . CYS A 1 88 ? -43.147 10.533 62.508 1.00 96.50 88 CYS A O 1
ATOM 662 N N . CYS A 1 89 ? -44.363 9.869 60.749 1.00 96.81 89 CYS A N 1
ATOM 663 C CA . CYS A 1 89 ? -43.291 9.147 60.092 1.00 96.81 89 CYS A CA 1
ATOM 664 C C . CYS A 1 89 ? -43.177 9.560 58.629 1.00 96.81 89 CYS A C 1
ATOM 666 O O . CYS A 1 89 ? -44.140 9.998 58.000 1.00 96.81 89 CYS A O 1
ATOM 668 N N . ASP A 1 90 ? -41.999 9.342 58.059 1.00 96.06 90 ASP A N 1
ATOM 669 C CA . ASP A 1 90 ? -41.840 9.357 56.617 1.00 96.06 90 ASP A CA 1
ATOM 670 C C . ASP A 1 90 ? -41.973 7.962 56.045 1.00 96.06 90 ASP A C 1
ATOM 672 O O . ASP A 1 90 ? -41.463 6.982 56.587 1.00 96.06 90 ASP A O 1
ATOM 676 N N . GLN A 1 91 ? -42.659 7.884 54.911 1.00 95.88 91 GLN A N 1
ATOM 677 C CA . GLN A 1 91 ? -42.655 6.683 54.103 1.00 95.88 91 GLN A CA 1
ATOM 678 C C . GLN A 1 91 ? -41.221 6.416 53.634 1.00 95.88 91 GLN A C 1
ATOM 680 O O . GLN A 1 91 ? -40.474 7.332 53.289 1.00 95.88 91 GLN A O 1
ATOM 685 N N . THR A 1 92 ? -40.836 5.152 53.664 1.00 96.69 92 THR A N 1
ATOM 686 C CA . THR A 1 92 ? -39.538 4.676 53.199 1.00 96.69 92 THR A CA 1
ATOM 687 C C . THR A 1 92 ? -39.636 4.236 51.750 1.00 96.69 92 THR A C 1
ATOM 689 O O . THR A 1 92 ? -40.701 3.822 51.274 1.00 96.69 92 THR A O 1
ATOM 692 N N . CYS A 1 93 ? -38.493 4.201 51.075 1.00 97.06 93 CYS A N 1
ATOM 693 C CA . CYS A 1 93 ? -38.425 3.748 49.694 1.00 97.06 93 CYS A CA 1
ATOM 694 C C . CYS A 1 93 ? -38.913 2.312 49.474 1.00 97.06 93 CYS A C 1
ATOM 696 O O . CYS A 1 93 ? -39.305 1.978 48.362 1.00 97.06 93 CYS A O 1
ATOM 698 N N . SER A 1 94 ? -38.971 1.465 50.507 1.00 95.25 94 SER A N 1
ATOM 699 C CA . SER A 1 94 ? -39.565 0.124 50.398 1.00 95.25 94 SER A CA 1
ATOM 700 C C . SER A 1 94 ? -41.041 0.114 49.968 1.00 95.25 94 SER A C 1
ATOM 702 O O . SER A 1 94 ? -41.514 -0.906 49.466 1.00 95.25 94 SER A O 1
ATOM 704 N N . ALA A 1 95 ? -41.769 1.226 50.132 1.00 94.88 95 ALA A N 1
ATOM 705 C CA . ALA A 1 95 ? -43.148 1.357 49.661 1.00 94.88 95 ALA A CA 1
ATOM 706 C C . ALA A 1 95 ? -43.276 1.865 48.217 1.00 94.88 95 ALA A C 1
ATOM 708 O O . ALA A 1 95 ? -44.366 1.790 47.646 1.00 94.88 95 ALA A O 1
ATOM 709 N N . VAL A 1 96 ? -42.202 2.405 47.635 1.00 96.50 96 VAL A N 1
ATOM 710 C CA . VAL A 1 96 ? -42.232 2.982 46.290 1.00 96.50 96 VAL A CA 1
ATOM 711 C C . VAL A 1 96 ? -42.188 1.857 45.258 1.00 96.50 96 VAL A C 1
ATOM 713 O O . VAL A 1 96 ? -41.312 0.992 45.286 1.00 96.50 96 VAL A O 1
ATOM 716 N N . LYS A 1 97 ? -43.147 1.862 44.328 1.00 96.62 97 LYS A N 1
ATOM 717 C CA . LYS A 1 97 ? -43.119 0.988 43.152 1.00 96.62 97 LYS A CA 1
ATOM 718 C C . LYS A 1 97 ? -42.262 1.652 42.086 1.00 96.62 97 LYS A C 1
ATOM 720 O O . LYS A 1 97 ? -42.588 2.747 41.648 1.00 96.62 97 LYS A O 1
ATOM 725 N N . CYS A 1 98 ? -41.185 0.991 41.686 1.00 96.25 98 CYS A N 1
ATOM 726 C CA . CYS A 1 98 ? -40.348 1.484 40.604 1.00 96.25 98 CYS A CA 1
ATOM 727 C C . CYS A 1 98 ? -40.926 1.088 39.237 1.00 96.25 98 CYS A C 1
ATOM 729 O O . CYS A 1 98 ? -41.511 0.004 39.127 1.00 96.25 98 CYS A O 1
ATOM 731 N N . PRO A 1 99 ? -40.762 1.938 38.208 1.00 95.56 99 PRO A N 1
ATOM 732 C CA . PRO A 1 99 ? -41.099 1.579 36.835 1.00 95.56 99 PRO A CA 1
ATOM 733 C C . PRO A 1 99 ? -40.199 0.444 36.321 1.00 95.56 99 PRO A C 1
ATOM 735 O O . PRO A 1 99 ? -39.192 0.094 36.945 1.00 95.56 99 PRO A O 1
ATOM 738 N N . GLU A 1 100 ? -40.566 -0.131 35.173 1.00 93.62 100 GLU A N 1
ATOM 739 C CA . GLU A 1 100 ? -39.745 -1.131 34.480 1.00 93.62 100 GLU A CA 1
ATOM 740 C C . GLU A 1 100 ? -38.317 -0.602 34.259 1.00 93.62 100 GLU A C 1
ATOM 742 O O . GLU A 1 100 ? -38.120 0.592 34.034 1.00 93.62 100 GLU A O 1
ATOM 747 N N . GLY A 1 101 ? -37.320 -1.476 34.435 1.00 92.19 101 GLY A N 1
ATOM 748 C CA . GLY A 1 101 ? -35.904 -1.108 34.341 1.00 92.19 101 GLY A CA 1
ATOM 749 C C . GLY A 1 101 ? -35.302 -0.447 35.586 1.00 92.19 101 GLY A C 1
ATOM 750 O O . GLY A 1 101 ? -34.083 -0.279 35.644 1.00 92.19 101 GLY A O 1
ATOM 751 N N . LYS A 1 102 ? -36.095 -0.139 36.624 1.00 96.12 102 LYS A N 1
ATOM 752 C CA . LYS A 1 102 ? -35.611 0.457 37.882 1.00 96.12 102 LYS A CA 1
ATOM 753 C C . LYS A 1 102 ? -35.932 -0.390 39.110 1.00 96.12 102 LYS A C 1
ATOM 755 O O . LYS A 1 102 ? -36.918 -1.124 39.147 1.00 96.12 102 LYS A O 1
ATOM 760 N N . LYS A 1 103 ? -35.123 -0.259 40.164 1.00 96.25 103 LYS A N 1
ATOM 761 C CA . LYS A 1 103 ? -35.345 -0.917 41.463 1.00 96.25 103 LYS A CA 1
ATOM 762 C C . LYS A 1 103 ? -34.959 -0.020 42.628 1.00 96.25 103 LYS A C 1
ATOM 764 O O . LYS A 1 103 ? -34.150 0.890 42.477 1.00 96.25 103 LYS A O 1
ATOM 769 N N . VAL A 1 104 ? -35.520 -0.321 43.801 1.00 95.62 104 VAL A N 1
ATOM 770 C CA . VAL A 1 104 ? -35.088 0.273 45.071 1.00 95.62 104 VAL A CA 1
ATOM 771 C C . VAL A 1 104 ? -33.806 -0.430 45.530 1.00 95.62 104 VAL A C 1
ATOM 773 O O . VAL A 1 104 ? -33.866 -1.630 45.838 1.00 95.62 104 VAL A O 1
ATOM 776 N N . PRO A 1 105 ? -32.665 0.280 45.594 1.00 94.19 105 PRO A N 1
ATOM 777 C CA . PRO A 1 105 ? -31.416 -0.257 46.125 1.00 94.19 105 PRO A CA 1
ATOM 778 C C . PRO A 1 105 ? -31.594 -0.802 47.544 1.00 94.19 105 PRO A C 1
ATOM 780 O O . PRO A 1 105 ? -32.405 -0.293 48.323 1.00 94.19 105 PRO A O 1
ATOM 783 N N . ALA A 1 106 ? -30.852 -1.851 47.900 1.00 92.44 106 ALA A N 1
ATOM 784 C CA . ALA A 1 106 ? -30.998 -2.501 49.204 1.00 92.44 106 ALA A CA 1
ATOM 785 C C . ALA A 1 106 ? -30.727 -1.545 50.381 1.00 92.44 106 ALA A C 1
ATOM 787 O O . ALA A 1 106 ? -31.409 -1.629 51.403 1.00 92.44 106 ALA A O 1
ATOM 788 N N . ASP A 1 107 ? -29.781 -0.626 50.209 1.00 92.62 107 ASP A N 1
ATOM 789 C CA . ASP A 1 107 ? -29.409 0.436 51.142 1.00 92.62 107 ASP A CA 1
ATOM 790 C C . ASP A 1 107 ? -30.481 1.532 51.259 1.00 92.62 107 ASP A C 1
ATOM 792 O O . ASP A 1 107 ? -30.710 2.038 52.357 1.00 92.62 107 ASP A O 1
ATOM 796 N N . LEU A 1 108 ? -31.220 1.830 50.183 1.00 94.38 108 LEU A N 1
ATOM 797 C CA . LEU A 1 108 ? -32.294 2.830 50.210 1.00 94.38 108 LEU A CA 1
ATOM 798 C C . LEU A 1 108 ? -33.617 2.309 50.771 1.00 94.38 108 LEU A C 1
ATOM 800 O O . LEU A 1 108 ? -34.451 3.116 51.165 1.00 94.38 108 LEU A O 1
ATOM 804 N N . LYS A 1 109 ? -33.835 0.990 50.877 1.00 94.38 109 LYS A N 1
ATOM 805 C CA . LYS A 1 109 ? -35.124 0.420 51.334 1.00 94.38 109 LYS A CA 1
ATOM 806 C C . LYS A 1 109 ? -35.642 1.006 52.654 1.00 94.38 109 LYS A C 1
ATOM 808 O O . LYS A 1 109 ? -36.855 1.085 52.831 1.00 94.38 109 LYS A O 1
ATOM 813 N N . LYS A 1 110 ? -34.746 1.394 53.567 1.00 93.69 110 LYS A N 1
ATOM 814 C CA . LYS A 1 110 ? -35.083 1.981 54.879 1.00 93.69 110 LYS A CA 1
ATOM 815 C C . LYS A 1 110 ? -34.952 3.505 54.926 1.00 93.69 110 LYS A C 1
ATOM 817 O O . LYS A 1 110 ? -35.297 4.103 55.941 1.00 93.69 110 LYS A O 1
ATOM 822 N N . SER A 1 111 ? -34.449 4.120 53.862 1.00 94.50 111 SER A N 1
ATOM 823 C CA . SER A 1 111 ? -34.292 5.567 53.772 1.00 94.50 111 SER A CA 1
ATOM 824 C C . SER A 1 111 ? -35.652 6.236 53.554 1.00 94.50 111 SER A C 1
ATOM 826 O O . SER A 1 111 ? -36.502 5.661 52.862 1.00 94.50 111 SER A O 1
ATOM 828 N N . PRO A 1 112 ? -35.881 7.428 54.135 1.00 94.69 112 PRO A N 1
ATOM 829 C CA . PRO A 1 112 ? -37.085 8.205 53.868 1.00 94.69 112 PRO A CA 1
ATOM 830 C C . PRO A 1 112 ? -37.118 8.623 52.393 1.00 94.69 112 PRO A C 1
ATOM 832 O O . PRO A 1 112 ? -36.113 9.073 51.845 1.00 94.69 112 PRO A O 1
ATOM 835 N N . GLY A 1 113 ? -38.274 8.464 51.754 1.00 93.56 113 GLY A N 1
ATOM 836 C CA . GLY A 1 113 ? -38.482 8.813 50.352 1.00 93.56 113 GLY A CA 1
ATOM 837 C C . GLY A 1 113 ? -39.866 8.383 49.878 1.00 93.56 113 GLY A C 1
ATOM 838 O O . GLY A 1 113 ? -40.353 7.307 50.229 1.00 93.56 113 GLY A O 1
ATOM 839 N N . LYS A 1 114 ? -40.524 9.251 49.106 1.00 92.69 114 LYS A N 1
ATOM 840 C CA . LYS A 1 114 ? -41.926 9.069 48.675 1.00 92.69 114 LYS A CA 1
ATOM 841 C C . LYS A 1 114 ? -42.060 8.981 47.161 1.00 92.69 114 LYS A C 1
ATOM 843 O O . LYS A 1 114 ? -43.095 8.549 46.661 1.00 92.69 114 LYS A O 1
ATOM 848 N N . THR A 1 115 ? -41.032 9.400 46.429 1.00 96.00 115 THR A N 1
ATOM 849 C CA . THR A 1 115 ? -41.077 9.493 44.971 1.00 96.00 115 THR A CA 1
ATOM 850 C C . THR A 1 115 ? -40.167 8.471 44.305 1.00 96.00 115 THR A C 1
ATOM 852 O O . THR A 1 115 ? -39.143 8.059 44.849 1.00 96.00 115 THR A O 1
ATOM 855 N N . GLU A 1 116 ? -40.506 8.104 43.069 1.00 95.12 116 GLU A N 1
ATOM 856 C CA . GLU A 1 116 ? -39.651 7.262 42.228 1.00 95.12 116 GLU A CA 1
ATOM 857 C C . GLU A 1 116 ? -38.250 7.862 42.064 1.00 95.12 116 GLU A C 1
ATOM 859 O O . GLU A 1 116 ? -37.261 7.142 42.117 1.00 95.12 116 GLU A O 1
ATOM 864 N N . LYS A 1 117 ? -38.144 9.189 41.930 1.00 95.06 117 LYS A N 1
ATOM 865 C CA . LYS A 1 117 ? -36.862 9.883 41.745 1.00 95.06 117 LYS A CA 1
ATOM 866 C C . LYS A 1 117 ? -35.920 9.737 42.946 1.00 95.06 117 LYS A C 1
ATOM 868 O O . LYS A 1 117 ? -34.710 9.692 42.759 1.00 95.06 117 LYS A O 1
ATOM 873 N N . GLU A 1 118 ? -36.462 9.702 44.159 1.00 95.00 118 GLU A N 1
ATOM 874 C CA . GLU A 1 118 ? -35.680 9.560 45.396 1.00 95.00 118 GLU A CA 1
ATOM 875 C C . GLU A 1 118 ? -35.269 8.108 45.649 1.00 95.00 118 GLU A C 1
ATOM 877 O O . GLU A 1 118 ? -34.199 7.847 46.192 1.00 95.00 118 GLU A O 1
ATOM 882 N N . CYS A 1 119 ? -36.131 7.168 45.261 1.00 96.75 119 CYS A N 1
ATOM 883 C CA . CYS A 1 119 ? -36.069 5.791 45.733 1.00 96.75 119 CYS A CA 1
ATOM 884 C C . CYS A 1 119 ? -35.636 4.773 44.684 1.00 96.75 119 CYS A C 1
ATOM 886 O O . CYS A 1 119 ? -35.140 3.707 45.044 1.00 96.75 119 CYS A O 1
ATOM 888 N N . CYS A 1 120 ? -35.839 5.068 43.405 1.00 96.62 120 CYS A N 1
ATOM 889 C CA . CYS A 1 120 ? -35.588 4.142 42.316 1.00 96.62 120 CYS A CA 1
ATOM 890 C C . CYS A 1 120 ? -34.308 4.520 41.581 1.00 96.62 120 CYS A C 1
ATOM 892 O O . CYS A 1 120 ? -34.132 5.653 41.130 1.00 96.62 120 CYS A O 1
ATOM 894 N N . LYS A 1 121 ? -33.434 3.533 41.418 1.00 95.00 121 LYS A N 1
ATOM 895 C CA . LYS A 1 121 ? -32.233 3.625 40.594 1.00 95.00 121 LYS A CA 1
ATOM 896 C C . LYS A 1 121 ? -32.383 2.723 39.377 1.00 95.00 121 LYS A C 1
ATOM 898 O O . LYS A 1 121 ? -33.114 1.730 39.420 1.00 95.00 121 LYS A O 1
ATOM 903 N N . ASP A 1 122 ? -31.708 3.098 38.302 1.00 95.00 122 ASP A N 1
ATOM 904 C CA . ASP A 1 122 ? -31.682 2.319 37.071 1.00 95.00 122 ASP A CA 1
ATOM 905 C C . ASP A 1 122 ? -30.966 0.979 37.308 1.00 95.00 122 ASP A C 1
ATOM 907 O O . ASP A 1 122 ? -30.044 0.874 38.121 1.00 95.00 122 ASP A O 1
ATOM 911 N N . THR A 1 123 ? -31.431 -0.062 36.626 1.00 95.69 123 THR A N 1
ATOM 912 C CA . THR A 1 123 ? -30.785 -1.381 36.604 1.00 95.69 123 THR A CA 1
ATOM 913 C C . THR A 1 123 ? -29.993 -1.561 35.314 1.00 95.69 123 THR A C 1
ATOM 915 O O . THR A 1 123 ? -30.109 -0.765 34.382 1.00 95.69 123 THR A O 1
ATOM 918 N N . CYS A 1 124 ? -29.206 -2.630 35.219 1.00 96.12 124 CYS A N 1
ATOM 919 C CA . CYS A 1 124 ? -28.472 -2.930 33.989 1.00 96.12 124 CYS A CA 1
ATOM 920 C C . CYS A 1 124 ? -29.354 -3.268 32.779 1.00 96.12 124 CYS A C 1
ATOM 922 O O . CYS A 1 124 ? -28.841 -3.286 31.665 1.00 96.12 124 CYS A O 1
ATOM 924 N N . ASN A 1 125 ? -30.653 -3.526 32.968 1.00 94.19 125 ASN A N 1
ATOM 925 C CA . ASN A 1 125 ? -31.562 -3.911 31.889 1.00 94.19 125 ASN A CA 1
ATOM 926 C C . ASN A 1 125 ? -31.636 -2.868 30.768 1.00 94.19 125 ASN A C 1
ATOM 928 O O . ASN A 1 125 ? -31.694 -3.233 29.597 1.00 94.19 125 ASN A O 1
ATOM 932 N N . ASP A 1 126 ? -31.586 -1.588 31.139 1.00 90.25 126 ASP A N 1
ATOM 933 C CA . ASP A 1 126 ? -31.741 -0.468 30.207 1.00 90.25 126 ASP A CA 1
ATOM 934 C C . ASP A 1 126 ? -30.405 0.240 29.933 1.00 90.25 126 ASP A C 1
ATOM 936 O O . ASP A 1 126 ? -30.348 1.234 29.204 1.00 90.25 126 ASP A O 1
ATOM 940 N N . PHE A 1 127 ? -29.307 -0.250 30.520 1.00 94.75 127 PHE A N 1
ATOM 941 C CA . PHE A 1 127 ? -28.000 0.361 30.342 1.00 94.75 127 PHE A CA 1
ATOM 942 C C . PHE A 1 127 ? -27.424 0.010 28.965 1.00 94.75 127 PHE A C 1
ATOM 944 O O . PHE A 1 127 ? -27.139 -1.149 28.659 1.00 94.75 127 PHE A O 1
ATOM 951 N N . LEU A 1 128 ? -27.207 1.029 28.131 1.00 95.56 128 LEU A N 1
ATOM 952 C CA . LEU A 1 128 ? -26.611 0.843 26.814 1.00 95.56 128 LEU A CA 1
ATOM 953 C C . LEU A 1 128 ? -25.092 0.700 26.926 1.00 95.56 128 LEU A C 1
ATOM 955 O O . LEU A 1 128 ? -24.366 1.667 27.169 1.00 95.56 128 LEU A O 1
ATOM 959 N N . CYS A 1 129 ? -24.615 -0.515 26.687 1.00 95.56 129 CYS A N 1
ATOM 960 C CA . CYS A 1 129 ? -23.194 -0.819 26.656 1.00 95.56 129 CYS A CA 1
ATOM 961 C C . CYS A 1 129 ? -22.458 -0.030 25.561 1.00 95.56 129 CYS A C 1
ATOM 963 O O . CYS A 1 129 ? -22.911 0.057 24.417 1.00 95.56 129 CYS A O 1
ATOM 965 N N . LYS A 1 130 ? -21.289 0.530 25.905 1.00 94.75 130 LYS A N 1
ATOM 966 C CA . LYS A 1 130 ? -20.364 1.140 24.932 1.00 94.75 130 LYS A CA 1
ATOM 967 C C . LYS A 1 130 ? -19.957 0.138 23.832 1.00 94.75 130 LYS A C 1
ATOM 969 O O . LYS A 1 130 ? -20.013 -1.074 24.059 1.00 94.75 130 LYS A O 1
ATOM 974 N N . PRO A 1 131 ? -19.486 0.619 22.662 1.00 95.06 131 PRO A N 1
ATOM 975 C CA . PRO A 1 131 ? -18.971 -0.251 21.607 1.00 95.06 131 PRO A CA 1
ATOM 976 C C . PRO A 1 131 ? -17.977 -1.290 22.137 1.00 95.06 131 PRO A C 1
ATOM 978 O O . PRO A 1 131 ? -17.175 -0.990 23.022 1.00 95.06 131 PRO A O 1
ATOM 981 N N . PHE A 1 132 ? -18.039 -2.498 21.570 1.00 93.19 132 PHE A N 1
ATOM 982 C CA . PHE A 1 132 ? -17.168 -3.636 21.899 1.00 93.19 132 PHE A CA 1
ATOM 983 C C . PHE A 1 132 ? -17.380 -4.238 23.292 1.00 93.19 132 PHE A C 1
ATOM 985 O O . PHE A 1 132 ? -16.561 -5.034 23.754 1.00 93.19 132 PHE A O 1
ATOM 992 N N . THR A 1 133 ? -18.493 -3.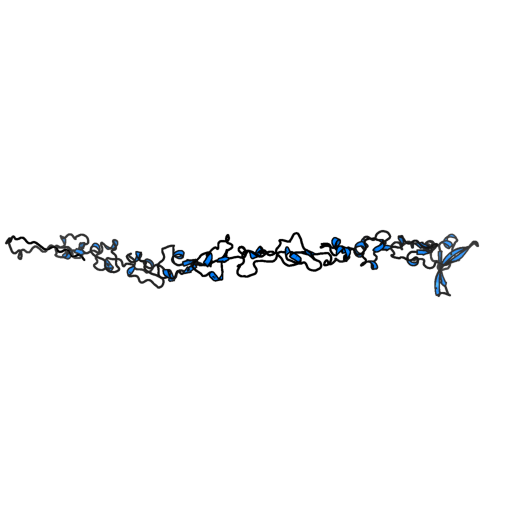907 23.942 1.00 95.12 133 THR A N 1
ATOM 993 C CA . THR A 1 133 ? -18.944 -4.541 25.182 1.00 95.12 133 THR A CA 1
ATOM 994 C C . THR A 1 133 ? -20.368 -5.065 25.008 1.00 95.12 133 THR A C 1
ATOM 996 O O . THR A 1 133 ? -21.114 -4.552 24.173 1.00 95.12 133 THR A O 1
ATOM 999 N N . VAL A 1 134 ? -20.744 -6.096 25.761 1.00 94.62 134 VAL A N 1
ATOM 1000 C CA . VAL A 1 134 ? -22.100 -6.674 25.752 1.00 94.62 134 VAL A CA 1
ATOM 1001 C C . VAL A 1 134 ? -22.664 -6.748 27.171 1.00 94.62 134 VAL A C 1
ATOM 1003 O O . VAL A 1 134 ? -21.876 -6.774 28.119 1.00 94.62 134 VAL A O 1
ATOM 1006 N N . PRO A 1 135 ? -23.999 -6.774 27.345 1.00 95.69 135 PRO A N 1
ATOM 1007 C CA . PRO A 1 135 ? -24.607 -6.855 28.667 1.00 95.69 135 PRO A CA 1
ATOM 1008 C C . PRO A 1 135 ? -24.232 -8.142 29.407 1.00 95.69 135 PRO A C 1
ATOM 1010 O O . PRO A 1 135 ? -24.341 -9.241 28.860 1.00 95.69 135 PRO A O 1
ATOM 1013 N N . ILE A 1 136 ? -23.865 -8.010 30.680 1.00 94.06 136 ILE A N 1
ATOM 1014 C CA . ILE A 1 136 ? -23.651 -9.142 31.581 1.00 94.06 136 ILE A CA 1
ATOM 1015 C C . ILE A 1 136 ? -25.025 -9.659 32.004 1.00 94.06 136 ILE A C 1
ATOM 1017 O O . ILE A 1 136 ? -25.681 -9.075 32.867 1.00 94.06 136 ILE A O 1
ATOM 1021 N N . GLY A 1 137 ? -25.458 -10.782 31.425 1.00 91.50 137 GLY A N 1
ATOM 1022 C CA . GLY A 1 137 ? -26.782 -11.355 31.703 1.00 91.50 137 GLY A CA 1
ATOM 1023 C C . GLY A 1 137 ? -27.044 -11.618 33.193 1.00 91.50 137 GLY A C 1
ATOM 1024 O O . GLY A 1 137 ? -28.167 -11.452 33.659 1.00 91.50 137 GLY A O 1
ATOM 1025 N N . ALA A 1 138 ? -26.003 -11.940 33.970 1.00 93.62 138 ALA A N 1
ATOM 1026 C CA . ALA A 1 138 ? -26.115 -12.148 35.416 1.00 93.62 138 ALA A CA 1
ATOM 1027 C C . ALA A 1 138 ? -26.504 -10.878 36.200 1.00 93.62 138 ALA A C 1
ATOM 1029 O O . ALA A 1 138 ? -27.129 -10.988 37.251 1.00 93.62 138 ALA A O 1
ATOM 1030 N N . ASN A 1 139 ? -26.183 -9.688 35.679 1.00 93.94 139 ASN A N 1
ATOM 1031 C CA . ASN A 1 139 ? -26.401 -8.409 36.358 1.00 93.94 139 ASN A CA 1
ATOM 1032 C C . ASN A 1 139 ? -27.609 -7.642 35.809 1.00 93.94 139 ASN A C 1
ATOM 1034 O O . ASN A 1 139 ? -27.907 -6.557 36.299 1.00 93.94 139 ASN A O 1
ATOM 1038 N N . GLN A 1 140 ? -28.333 -8.188 34.824 1.00 93.44 140 GLN A N 1
ATOM 1039 C CA . GLN A 1 140 ? -29.399 -7.486 34.096 1.00 93.44 140 GLN A CA 1
ATOM 1040 C C . GLN A 1 140 ? -30.454 -6.849 35.017 1.00 93.44 140 GLN A C 1
ATOM 1042 O O . GLN A 1 140 ? -31.004 -5.800 34.704 1.00 93.44 140 GLN A O 1
ATOM 1047 N N . HIS A 1 141 ? -30.717 -7.443 36.181 1.00 92.38 141 HIS A N 1
ATOM 1048 C CA . HIS A 1 141 ? -31.722 -6.958 37.126 1.00 92.38 141 HIS A CA 1
ATOM 1049 C C . HIS A 1 141 ? -31.144 -6.299 38.382 1.00 92.38 141 HIS A C 1
ATOM 1051 O O . HIS A 1 141 ? -31.901 -6.037 39.321 1.00 92.38 141 HIS A O 1
ATOM 1057 N N . GLU A 1 142 ? -29.839 -6.061 38.429 1.00 93.69 142 GLU A N 1
ATOM 1058 C CA . GLU A 1 142 ? -29.161 -5.440 39.562 1.00 93.69 142 GLU A CA 1
ATOM 1059 C C . GLU A 1 142 ? -29.052 -3.925 39.373 1.00 93.69 142 GLU A C 1
ATOM 1061 O O . GLU A 1 142 ? -28.959 -3.423 38.250 1.00 93.69 142 GLU A O 1
ATOM 1066 N N . VAL A 1 143 ? -29.087 -3.193 40.489 1.00 94.31 143 VAL A N 1
ATOM 1067 C CA . VAL A 1 143 ? -28.782 -1.758 40.502 1.00 94.31 143 VAL A CA 1
ATOM 1068 C C . VAL A 1 143 ? -27.267 -1.601 40.500 1.00 94.31 143 VAL A C 1
ATOM 1070 O O . VAL A 1 143 ? -26.591 -2.162 41.362 1.00 94.31 143 VAL A O 1
ATOM 1073 N N . TYR A 1 144 ? -26.737 -0.826 39.558 1.00 93.06 144 TYR A N 1
ATOM 1074 C CA . TYR A 1 144 ? -25.305 -0.551 39.498 1.00 93.06 144 TYR A CA 1
ATOM 1075 C C . TYR A 1 144 ? -24.896 0.570 40.473 1.00 93.06 144 TYR A C 1
ATOM 1077 O O . TYR A 1 144 ? -25.676 1.500 40.703 1.00 93.06 144 TYR A O 1
ATOM 1085 N N . PRO A 1 145 ? -23.669 0.532 41.025 1.00 92.12 145 PRO A N 1
ATOM 1086 C CA . PRO A 1 145 ? -23.132 1.637 41.814 1.00 92.12 145 PRO A CA 1
ATOM 1087 C C . PRO A 1 145 ? -23.009 2.924 40.988 1.00 92.12 145 PRO A C 1
ATOM 1089 O O . PRO A 1 145 ? -22.700 2.887 39.791 1.00 92.12 145 PRO A O 1
ATOM 1092 N N . ASP A 1 146 ? -23.222 4.077 41.629 1.00 87.88 146 ASP A N 1
ATOM 1093 C CA . ASP A 1 146 ? -23.107 5.380 40.969 1.00 87.88 146 ASP A CA 1
ATOM 1094 C C . ASP A 1 146 ? -21.695 5.538 40.358 1.00 87.88 146 ASP A C 1
ATOM 1096 O O . ASP A 1 146 ? -20.684 5.473 41.052 1.00 87.88 146 ASP A O 1
ATOM 1100 N N . GLY A 1 147 ? -21.628 5.736 39.036 1.00 90.00 147 GLY A N 1
ATOM 1101 C CA . GLY A 1 147 ? -20.371 5.879 38.286 1.00 90.00 147 GLY A CA 1
ATOM 1102 C C . GLY A 1 147 ? -19.761 4.581 37.737 1.00 90.00 147 GLY A C 1
ATOM 1103 O O . GLY A 1 147 ? -18.830 4.657 36.939 1.00 90.00 147 GLY A O 1
ATOM 1104 N N . GLU A 1 148 ? -20.305 3.407 38.071 1.00 93.62 148 GLU A N 1
ATOM 1105 C CA . GLU A 1 148 ? -19.741 2.101 37.677 1.00 93.62 148 GLU A CA 1
ATOM 1106 C C . GLU A 1 148 ? -20.594 1.331 36.658 1.00 93.62 148 GLU A C 1
ATOM 1108 O O . GLU A 1 148 ? -20.308 0.177 36.342 1.00 93.62 148 GLU A O 1
ATOM 1113 N N . ALA A 1 149 ? -21.623 1.968 36.093 1.00 93.62 149 ALA A N 1
ATOM 1114 C CA . ALA A 1 149 ? -22.594 1.327 35.203 1.00 93.62 149 ALA A CA 1
ATOM 1115 C C . ALA A 1 149 ? -21.946 0.533 34.053 1.00 93.62 149 ALA A C 1
ATOM 1117 O O . ALA A 1 149 ? -22.332 -0.597 33.780 1.00 93.62 149 ALA A O 1
ATOM 1118 N N . GLN A 1 150 ? -20.898 1.076 33.423 1.00 95.50 150 GLN A N 1
ATOM 1119 C CA . GLN A 1 150 ? -20.235 0.414 32.296 1.00 95.50 150 GLN A CA 1
ATOM 1120 C C . GLN A 1 150 ? -19.516 -0.880 32.696 1.00 95.50 150 GLN A C 1
ATOM 1122 O O . GLN A 1 150 ? -19.618 -1.862 31.974 1.00 95.50 150 GLN A O 1
ATOM 1127 N N . SER A 1 151 ? -18.764 -0.886 33.797 1.00 94.69 151 SER A N 1
ATOM 1128 C CA . SER A 1 151 ? -18.015 -2.068 34.249 1.00 94.69 151 SER A CA 1
ATOM 1129 C C . SER A 1 151 ? -18.891 -3.070 34.994 1.00 94.69 151 SER A C 1
ATOM 1131 O O . SER A 1 151 ? -18.568 -4.252 35.029 1.00 94.69 151 SER A O 1
ATOM 1133 N N . PHE A 1 152 ? -19.988 -2.605 35.595 1.00 95.69 152 PHE A N 1
ATOM 1134 C CA . PHE A 1 152 ? -20.924 -3.454 36.320 1.00 95.69 152 PHE A CA 1
ATOM 1135 C C . PHE A 1 152 ? -21.938 -4.126 35.385 1.00 95.69 152 PHE A C 1
ATOM 1137 O O . PHE A 1 152 ? -22.265 -5.294 35.574 1.00 95.69 152 PHE A O 1
ATOM 1144 N N . CYS A 1 153 ? -22.429 -3.418 34.364 1.00 96.94 153 CYS A N 1
ATOM 1145 C CA . CYS A 1 153 ? -23.467 -3.929 33.468 1.00 96.94 153 CYS A CA 1
ATOM 1146 C C . CYS A 1 153 ? -22.934 -4.556 32.181 1.00 96.94 153 CYS A C 1
ATOM 1148 O O . CYS A 1 153 ? -23.673 -5.301 31.540 1.00 96.94 153 CYS A O 1
ATOM 1150 N N . CYS A 1 154 ? -21.692 -4.268 31.784 1.00 97.00 154 CYS A N 1
ATOM 1151 C CA . CYS A 1 154 ? -21.156 -4.698 30.498 1.00 97.00 154 CYS A CA 1
ATOM 1152 C C . CYS A 1 154 ? -19.807 -5.397 30.650 1.00 97.00 154 CYS A C 1
ATOM 1154 O O . CYS A 1 154 ? -18.942 -4.953 31.403 1.00 97.00 154 CYS A O 1
ATOM 1156 N N . GLU A 1 155 ? -19.602 -6.455 29.871 1.00 95.88 155 GLU A N 1
ATOM 1157 C CA . GLU A 1 155 ? -18.322 -7.149 29.755 1.00 95.88 155 GLU A CA 1
ATOM 1158 C C . GLU A 1 155 ? -17.682 -6.889 28.385 1.00 95.88 155 GLU A C 1
ATOM 1160 O O . GLU A 1 155 ? -18.395 -6.716 27.388 1.00 95.88 155 GLU A O 1
ATOM 1165 N N . PRO A 1 156 ? -16.342 -6.807 28.307 1.00 95.81 156 PRO A N 1
ATOM 1166 C CA . PRO A 1 156 ? -15.650 -6.627 27.042 1.00 95.81 156 PRO A CA 1
ATOM 1167 C C . PRO A 1 156 ? -15.828 -7.843 26.136 1.00 95.81 156 PRO A C 1
ATOM 1169 O O . PRO A 1 156 ? -15.847 -8.988 26.578 1.00 95.81 156 PRO A O 1
ATOM 1172 N N . THR A 1 157 ? -15.910 -7.579 24.839 1.00 96.75 157 THR A N 1
ATOM 1173 C CA . THR A 1 157 ? -15.847 -8.605 23.798 1.00 96.75 157 THR A CA 1
ATOM 1174 C C . THR A 1 157 ? -14.438 -8.690 23.223 1.00 96.75 157 THR A C 1
ATOM 1176 O O . THR A 1 157 ? -13.625 -7.781 23.409 1.00 96.75 157 THR A O 1
ATOM 1179 N N . CYS A 1 158 ? -14.145 -9.738 22.457 1.00 97.00 158 CYS A N 1
ATOM 1180 C CA . CYS A 1 158 ? -12.893 -9.842 21.715 1.00 97.00 158 CYS A CA 1
ATOM 1181 C C . CYS A 1 158 ? -12.631 -8.635 20.812 1.00 97.00 158 CYS A C 1
ATOM 1183 O O . CYS A 1 158 ? -11.477 -8.291 20.600 1.00 97.00 158 CYS A O 1
ATOM 1185 N N . GLN A 1 159 ? -13.662 -7.933 20.334 1.00 95.44 159 GLN A N 1
ATOM 1186 C CA . GLN A 1 159 ? -13.473 -6.714 19.549 1.00 95.44 159 GLN A CA 1
ATOM 1187 C C . GLN A 1 159 ? -12.764 -5.582 20.321 1.00 95.44 159 GLN A C 1
ATOM 1189 O O . GLN A 1 159 ? -12.155 -4.716 19.700 1.00 95.44 159 GLN A O 1
ATOM 1194 N N . ALA A 1 160 ? -12.811 -5.599 21.658 1.00 94.00 160 ALA A N 1
ATOM 1195 C CA . ALA A 1 160 ? -12.078 -4.675 22.526 1.00 94.00 160 ALA A CA 1
ATOM 1196 C C . ALA A 1 160 ? -10.666 -5.171 22.894 1.00 94.00 160 ALA A C 1
ATOM 1198 O O . ALA A 1 160 ? -9.924 -4.454 23.565 1.00 94.00 160 ALA A O 1
ATOM 1199 N N . TYR A 1 161 ? -10.312 -6.405 22.526 1.00 95.88 161 TYR A N 1
ATOM 1200 C CA . TYR A 1 161 ? -9.073 -7.048 22.943 1.00 95.88 161 TYR A CA 1
ATOM 1201 C C . TYR A 1 161 ? -7.912 -6.709 22.002 1.00 95.88 161 TYR A C 1
ATOM 1203 O O . TYR A 1 161 ? -8.041 -6.772 20.778 1.00 95.88 161 TYR A O 1
ATOM 1211 N N . THR A 1 162 ? -6.750 -6.406 22.581 1.00 95.50 162 THR A N 1
ATOM 1212 C CA . THR A 1 162 ? -5.504 -6.180 21.839 1.00 95.50 162 THR A CA 1
ATOM 1213 C C . THR A 1 162 ? -4.659 -7.446 21.880 1.00 95.50 162 THR A C 1
ATOM 1215 O O . THR A 1 162 ? -4.165 -7.824 22.939 1.00 95.50 162 THR A O 1
ATOM 1218 N N . CYS A 1 163 ? -4.477 -8.085 20.725 1.00 95.19 163 CYS A N 1
ATOM 1219 C CA . CYS A 1 163 ? -3.635 -9.272 20.593 1.00 95.19 163 CYS A CA 1
ATOM 1220 C C . CYS A 1 163 ? -2.147 -8.954 20.803 1.00 95.19 163 CYS A C 1
ATOM 1222 O O . CYS A 1 163 ? -1.666 -7.897 20.386 1.00 95.19 163 CYS A O 1
ATOM 1224 N N . ASP A 1 164 ? -1.407 -9.890 21.403 1.00 94.44 164 ASP A N 1
ATOM 1225 C CA . ASP A 1 164 ? 0.042 -9.767 21.578 1.00 94.44 164 ASP A CA 1
ATOM 1226 C C . ASP A 1 164 ? 0.786 -9.877 20.233 1.00 94.44 164 ASP A C 1
ATOM 1228 O O . ASP A 1 164 ? 1.031 -10.962 19.694 1.00 94.44 164 ASP A O 1
ATOM 1232 N N . VAL A 1 165 ? 1.180 -8.723 19.694 1.00 90.06 165 VAL A N 1
ATOM 1233 C CA . VAL A 1 165 ? 1.923 -8.621 18.433 1.00 90.06 165 VAL A CA 1
ATOM 1234 C C . VAL A 1 165 ? 3.303 -9.281 18.497 1.00 90.06 165 VAL A C 1
ATOM 1236 O O . VAL A 1 165 ? 3.793 -9.738 17.466 1.00 90.06 165 VAL A O 1
ATOM 1239 N N . ALA A 1 166 ? 3.919 -9.404 19.681 1.00 92.00 166 ALA A N 1
ATOM 1240 C CA . ALA A 1 166 ? 5.208 -10.083 19.832 1.00 92.00 166 ALA A CA 1
ATOM 1241 C C . ALA A 1 166 ? 5.089 -11.600 19.604 1.00 92.00 166 ALA A C 1
ATOM 1243 O O . ALA A 1 166 ? 6.071 -12.254 19.253 1.00 92.00 166 ALA A O 1
ATOM 1244 N N . LYS A 1 167 ? 3.877 -12.154 19.744 1.00 92.50 167 LYS A N 1
ATOM 1245 C CA . LYS A 1 167 ? 3.547 -13.550 19.423 1.00 92.50 167 LYS A CA 1
ATOM 1246 C C . LYS A 1 167 ? 3.039 -13.741 17.990 1.00 92.50 167 LYS A C 1
ATOM 1248 O O . LYS A 1 167 ? 2.617 -14.846 17.657 1.00 92.50 167 LYS A O 1
ATOM 1253 N N . ASN A 1 168 ? 3.087 -12.708 17.141 1.00 93.12 168 ASN A N 1
ATOM 1254 C CA . ASN A 1 168 ? 2.519 -12.722 15.787 1.00 93.12 168 ASN A CA 1
ATOM 1255 C C . ASN A 1 168 ? 1.024 -13.095 15.790 1.00 93.12 168 ASN A C 1
ATOM 1257 O O . ASN A 1 168 ? 0.590 -13.991 15.068 1.00 93.12 168 ASN A O 1
ATOM 1261 N N . LEU A 1 169 ? 0.237 -12.440 16.645 1.00 94.19 169 LEU A N 1
ATOM 1262 C CA . LEU A 1 169 ? -1.208 -12.640 16.746 1.00 94.19 169 LEU A CA 1
ATOM 1263 C C . LEU A 1 169 ? -1.970 -11.422 16.208 1.00 94.19 169 LEU A C 1
ATOM 1265 O O . LEU A 1 169 ? -1.559 -10.281 16.411 1.00 94.19 169 LEU A O 1
ATOM 1269 N N . THR A 1 170 ? -3.110 -11.663 15.562 1.00 93.88 170 THR A N 1
ATOM 1270 C CA . THR A 1 170 ? -4.069 -10.629 15.143 1.00 93.88 170 THR A CA 1
ATOM 1271 C C . THR A 1 170 ? -5.481 -10.991 15.588 1.00 93.88 170 THR A C 1
ATOM 1273 O O . THR A 1 170 ? -5.770 -12.162 15.847 1.00 93.88 170 THR A O 1
ATOM 1276 N N . LEU A 1 171 ? -6.365 -9.997 15.693 1.00 94.00 171 LEU A N 1
ATOM 1277 C CA . LEU A 1 171 ? -7.751 -10.217 16.098 1.00 94.00 171 LEU A CA 1
ATOM 1278 C C . LEU A 1 171 ? -8.466 -11.093 15.064 1.00 94.00 171 LEU A C 1
ATOM 1280 O O . LEU A 1 171 ? -8.417 -10.797 13.873 1.00 94.00 171 LEU A O 1
ATOM 1284 N N . ASP A 1 172 ? -9.149 -12.143 15.521 1.00 92.56 172 ASP A N 1
ATOM 1285 C CA . ASP A 1 172 ? -9.998 -12.986 14.677 1.00 92.56 172 ASP A CA 1
ATOM 1286 C C . ASP A 1 172 ? -11.385 -12.333 14.530 1.00 92.56 172 ASP A C 1
ATOM 1288 O O . ASP A 1 172 ? -12.164 -12.329 15.493 1.00 92.56 172 ASP A O 1
ATOM 1292 N N . PRO A 1 173 ? -11.749 -11.792 13.349 1.00 91.50 173 PRO A N 1
ATOM 1293 C CA . PRO A 1 173 ? -13.036 -11.128 13.169 1.00 91.50 173 PRO A CA 1
ATOM 1294 C C . PRO A 1 173 ? -14.220 -12.074 13.392 1.00 91.50 173 PRO A C 1
ATOM 1296 O O . PRO A 1 173 ? -15.289 -11.625 13.803 1.00 91.50 173 PRO A O 1
ATOM 1299 N N . ALA A 1 174 ? -14.037 -13.384 13.179 1.00 93.06 174 ALA A N 1
ATOM 1300 C CA . ALA A 1 174 ? -15.082 -14.380 13.406 1.00 93.06 174 ALA A CA 1
ATOM 1301 C C . ALA A 1 174 ? -15.389 -14.586 14.898 1.00 93.06 174 ALA A C 1
ATOM 1303 O O . ALA A 1 174 ? -16.417 -15.163 15.245 1.00 93.06 174 ALA A O 1
ATOM 1304 N N . LYS A 1 175 ? -14.511 -14.108 15.785 1.00 94.56 175 LYS A N 1
ATOM 1305 C CA . LYS A 1 175 ? -14.633 -14.241 17.237 1.00 94.56 175 LYS A CA 1
ATOM 1306 C C . LYS A 1 175 ? -14.916 -12.919 17.944 1.00 94.56 175 LYS A C 1
ATOM 1308 O O . LYS A 1 175 ? -14.945 -12.892 19.170 1.00 94.56 175 LYS A O 1
ATOM 1313 N N . ALA A 1 176 ? -15.160 -11.840 17.196 1.00 93.69 176 ALA A N 1
ATOM 1314 C CA . ALA A 1 176 ? -15.307 -10.480 17.717 1.00 93.69 176 ALA A CA 1
ATOM 1315 C C . ALA A 1 176 ? -16.337 -10.349 18.854 1.00 93.69 176 ALA A C 1
ATOM 1317 O O . ALA A 1 176 ? -16.143 -9.528 19.742 1.00 93.69 176 ALA A O 1
ATOM 1318 N N . THR A 1 177 ? -17.391 -11.172 18.865 1.00 93.31 177 THR A N 1
ATOM 1319 C CA . THR A 1 177 ? -18.485 -11.120 19.849 1.00 93.31 177 THR A CA 1
ATOM 1320 C C . THR A 1 177 ? -18.289 -12.020 21.073 1.00 93.31 177 THR A C 1
ATOM 1322 O O . THR A 1 177 ? -19.164 -12.052 21.935 1.00 93.31 177 THR A O 1
ATOM 1325 N N . LEU A 1 178 ? -17.197 -12.788 21.166 1.00 95.19 178 LEU A N 1
ATOM 1326 C CA . LEU A 1 178 ? -16.939 -13.627 22.341 1.00 95.19 178 LEU A CA 1
ATOM 1327 C C . LEU A 1 178 ? -16.562 -12.752 23.543 1.00 95.19 178 LEU A C 1
ATOM 1329 O O . LEU A 1 178 ? -15.784 -11.815 23.398 1.00 95.19 178 LEU A O 1
ATOM 1333 N N . THR A 1 179 ? -17.084 -13.071 24.726 1.00 93.50 179 THR A N 1
ATOM 1334 C CA . THR A 1 179 ? -16.875 -12.281 25.958 1.00 93.50 179 THR A CA 1
ATOM 1335 C C . THR A 1 179 ? -15.698 -12.755 26.804 1.00 93.50 179 THR A C 1
ATOM 1337 O O . THR A 1 179 ? -15.143 -12.015 27.611 1.00 93.50 179 THR A O 1
ATOM 1340 N N . LYS A 1 180 ? -15.238 -13.990 26.584 1.00 93.81 180 LYS A N 1
ATOM 1341 C CA . LYS A 1 180 ? -14.036 -14.518 27.230 1.00 93.81 180 LYS A CA 1
ATOM 1342 C C . LYS A 1 180 ? -12.790 -13.985 26.524 1.00 93.81 180 LYS A C 1
ATOM 1344 O O . LYS A 1 180 ? -12.280 -14.614 25.602 1.00 93.81 180 LYS A O 1
ATOM 1349 N N . VAL A 1 181 ? -12.310 -12.820 26.945 1.00 94.69 181 VAL A N 1
ATOM 1350 C CA . VAL A 1 181 ? -11.156 -12.171 26.313 1.00 94.69 181 VAL A CA 1
ATOM 1351 C C . VAL A 1 181 ? -9.825 -12.827 26.717 1.00 94.69 181 VAL A C 1
ATOM 1353 O O . VAL A 1 181 ? -9.475 -12.872 27.894 1.00 94.69 181 VAL A O 1
ATOM 1356 N N . SER A 1 182 ? -9.092 -13.377 25.746 1.00 96.62 182 SER A N 1
ATOM 1357 C CA . SER A 1 182 ? -7.712 -13.881 25.889 1.00 96.62 182 SER A CA 1
ATOM 1358 C C . SER A 1 182 ? -7.053 -14.025 24.511 1.00 96.62 182 SER A C 1
ATOM 1360 O O . SER A 1 182 ? -7.766 -14.051 23.507 1.00 96.62 182 SER A O 1
ATOM 1362 N N . ASP A 1 183 ? -5.726 -14.184 24.441 1.00 95.50 183 ASP A N 1
ATOM 1363 C CA . ASP A 1 183 ? -5.013 -14.451 23.177 1.00 95.50 183 ASP A CA 1
ATOM 1364 C C . ASP A 1 183 ? -5.559 -15.711 22.478 1.00 95.50 183 ASP A C 1
ATOM 1366 O O . ASP A 1 183 ? -5.850 -15.700 21.284 1.00 95.50 183 ASP A O 1
ATOM 1370 N N . GLU A 1 184 ? -5.769 -16.794 23.228 1.00 95.00 184 GLU A N 1
ATOM 1371 C CA . GLU A 1 184 ? -6.254 -18.080 22.707 1.00 95.00 184 GLU A CA 1
ATOM 1372 C C . GLU A 1 184 ? -7.694 -17.981 22.196 1.00 95.00 184 GLU A C 1
ATOM 1374 O O . GLU A 1 184 ? -8.091 -18.662 21.242 1.00 95.00 184 GLU A O 1
ATOM 1379 N N . THR A 1 185 ? -8.492 -17.136 22.850 1.00 95.94 185 THR A N 1
ATOM 1380 C CA . THR A 1 185 ? -9.902 -16.987 22.519 1.00 95.94 185 THR A CA 1
ATOM 1381 C C . THR A 1 185 ? -10.079 -16.002 21.380 1.00 95.94 185 THR A C 1
ATOM 1383 O O . THR A 1 185 ? -10.720 -16.365 20.409 1.00 95.94 185 THR A O 1
ATOM 1386 N N . CYS A 1 186 ? -9.491 -14.811 21.439 1.00 96.44 186 CYS A N 1
ATOM 1387 C CA . CYS A 1 186 ? -9.791 -13.706 20.530 1.00 96.44 186 CYS A CA 1
ATOM 1388 C C . CYS A 1 186 ? -8.882 -13.617 19.309 1.00 96.44 186 CYS A C 1
ATOM 1390 O O . CYS A 1 186 ? -9.267 -13.004 18.314 1.00 96.44 186 CYS A O 1
ATOM 1392 N N . CYS A 1 187 ? -7.687 -14.198 19.371 1.00 95.88 187 CYS A N 1
ATOM 1393 C CA . CYS A 1 187 ? -6.678 -13.974 18.351 1.00 95.88 187 CYS A CA 1
ATOM 1394 C C . CYS A 1 187 ? -6.482 -15.189 17.444 1.00 95.88 187 CYS A C 1
ATOM 1396 O O . CYS A 1 187 ? -6.867 -16.325 17.748 1.00 95.88 187 CYS A O 1
ATOM 1398 N N . THR A 1 188 ? -5.871 -14.926 16.295 1.00 93.81 188 THR A N 1
ATOM 1399 C CA . THR A 1 188 ? -5.374 -15.919 15.346 1.00 93.81 188 THR A CA 1
ATOM 1400 C C . THR A 1 188 ? -3.910 -15.641 15.026 1.00 93.81 188 THR A C 1
ATOM 1402 O O . THR A 1 188 ? -3.499 -14.478 15.020 1.00 93.81 188 THR A O 1
ATOM 1405 N N . PRO A 1 189 ? -3.106 -16.691 14.786 1.00 93.31 189 PRO A N 1
ATOM 1406 C CA . PRO A 1 189 ? -1.739 -16.524 14.316 1.00 93.31 189 PRO A CA 1
ATOM 1407 C C . PRO A 1 189 ? -1.716 -15.810 12.965 1.00 93.31 189 PRO A C 1
ATOM 1409 O O . PRO A 1 189 ? -2.528 -16.100 12.084 1.00 93.31 189 PRO A O 1
ATOM 1412 N N . THR A 1 190 ? -0.774 -14.889 12.796 1.00 93.88 190 THR A N 1
ATOM 1413 C CA . THR A 1 190 ? -0.496 -14.244 11.517 1.00 93.88 190 THR A CA 1
ATOM 1414 C C . THR A 1 190 ? 0.562 -15.015 10.736 1.00 93.88 190 THR A C 1
ATOM 1416 O O . THR A 1 190 ? 1.243 -15.897 11.262 1.00 93.88 190 THR A O 1
ATOM 1419 N N . CYS A 1 191 ? 0.771 -14.662 9.469 1.00 94.44 191 CYS A N 1
ATOM 1420 C CA . CYS A 1 191 ? 1.858 -15.225 8.680 1.00 94.44 191 CYS A CA 1
ATOM 1421 C C . CYS A 1 191 ? 3.234 -15.039 9.334 1.00 94.44 191 CYS A C 1
ATOM 1423 O O . CYS A 1 191 ? 4.106 -15.862 9.092 1.00 94.44 191 CYS A O 1
ATOM 1425 N N . GLY A 1 192 ? 3.434 -14.031 10.194 1.00 92.69 192 GLY A N 1
ATOM 1426 C CA . GLY A 1 192 ? 4.672 -13.840 10.957 1.00 92.69 192 GLY A CA 1
ATOM 1427 C C . GLY A 1 192 ? 5.071 -15.030 11.842 1.00 92.69 192 GLY A C 1
ATOM 1428 O O . GLY A 1 192 ? 6.259 -15.218 12.093 1.00 92.69 192 GLY A O 1
ATOM 1429 N N . SER A 1 193 ? 4.119 -15.872 12.269 1.00 92.50 193 SER A N 1
ATOM 1430 C CA . SER A 1 193 ? 4.423 -17.106 13.013 1.00 92.50 193 SER A CA 1
ATOM 1431 C C . SER A 1 193 ? 4.718 -18.317 12.120 1.00 92.50 193 SER A C 1
ATOM 1433 O O . SER A 1 193 ? 5.054 -19.385 12.630 1.00 92.50 193 SER A O 1
ATOM 1435 N N . VAL A 1 194 ? 4.536 -18.208 10.802 1.00 92.69 194 VAL A N 1
ATOM 1436 C CA . VAL A 1 194 ? 4.689 -19.333 9.872 1.00 92.69 194 VAL A CA 1
ATOM 1437 C C . VAL A 1 194 ? 6.159 -19.508 9.496 1.00 92.69 194 VAL A C 1
ATOM 1439 O O . VAL A 1 194 ? 6.829 -18.572 9.071 1.00 92.69 194 VAL A O 1
ATOM 1442 N N . THR A 1 195 ? 6.670 -20.735 9.600 1.00 93.56 195 THR A N 1
ATOM 1443 C CA . THR A 1 195 ? 7.987 -21.082 9.045 1.00 93.56 195 THR A CA 1
ATOM 1444 C C . THR A 1 195 ? 7.816 -21.540 7.601 1.00 93.56 195 THR A C 1
ATOM 1446 O O . THR A 1 195 ? 7.164 -22.552 7.349 1.00 93.56 195 THR A O 1
ATOM 1449 N N . CYS A 1 196 ? 8.386 -20.800 6.649 1.00 93.25 196 CYS A N 1
ATOM 1450 C CA . CYS A 1 196 ? 8.320 -21.163 5.234 1.00 93.25 196 CYS A CA 1
ATOM 1451 C C . CYS A 1 196 ? 9.303 -22.290 4.875 1.00 93.25 196 CYS A C 1
ATOM 1453 O O . CYS A 1 196 ? 10.385 -22.367 5.464 1.00 93.25 196 CYS A O 1
ATOM 1455 N N . PRO A 1 197 ? 8.959 -23.158 3.903 1.00 93.88 197 PRO A N 1
ATOM 1456 C CA . PRO A 1 197 ? 9.878 -24.171 3.393 1.00 93.88 197 PRO A CA 1
ATOM 1457 C C . PRO A 1 197 ? 11.084 -23.537 2.679 1.00 93.88 197 PRO A C 1
ATOM 1459 O O . PRO A 1 197 ? 11.081 -22.354 2.334 1.00 93.88 197 PRO A O 1
ATOM 1462 N N . ALA A 1 198 ? 12.127 -24.336 2.431 1.00 94.31 198 ALA A N 1
ATOM 1463 C CA . ALA A 1 198 ? 13.314 -23.879 1.708 1.00 94.31 198 ALA A CA 1
ATOM 1464 C C . ALA A 1 198 ? 12.944 -23.319 0.322 1.00 94.31 198 ALA A C 1
ATOM 1466 O O . ALA A 1 198 ? 12.161 -23.923 -0.408 1.00 94.31 198 ALA A O 1
ATOM 1467 N N . GLY A 1 199 ? 13.514 -22.163 -0.029 1.00 94.44 199 GLY A N 1
ATOM 1468 C CA . GLY A 1 199 ? 13.191 -21.451 -1.269 1.00 94.44 199 GLY A CA 1
ATOM 1469 C C . GLY A 1 199 ? 11.955 -20.552 -1.185 1.00 94.44 199 GLY A C 1
ATOM 1470 O O . GLY A 1 199 ? 11.598 -19.961 -2.194 1.00 94.44 199 GLY A O 1
ATOM 1471 N N . PHE A 1 200 ? 11.327 -20.409 -0.014 1.00 95.81 200 PHE A N 1
ATOM 1472 C CA . PHE A 1 200 ? 10.181 -19.525 0.205 1.00 95.81 200 PHE A CA 1
ATOM 1473 C C . PHE A 1 200 ? 10.430 -18.573 1.379 1.00 95.81 200 PHE A C 1
ATOM 1475 O O . PHE A 1 200 ? 11.204 -18.866 2.292 1.00 95.81 200 PHE A O 1
ATOM 1482 N N . LYS A 1 201 ? 9.743 -17.429 1.386 1.00 95.31 201 LYS A N 1
ATOM 1483 C CA . LYS A 1 201 ? 9.756 -16.465 2.493 1.00 95.31 201 LYS A CA 1
ATOM 1484 C C . LYS A 1 201 ? 8.407 -15.759 2.604 1.00 95.31 201 LYS A C 1
ATOM 1486 O O . LYS A 1 201 ? 7.657 -15.670 1.636 1.00 95.31 201 LYS A O 1
ATOM 1491 N N . ILE A 1 202 ? 8.103 -15.244 3.792 1.00 93.88 202 ILE A N 1
ATOM 1492 C CA . ILE A 1 202 ? 6.937 -14.385 3.996 1.00 93.88 202 ILE A CA 1
ATOM 1493 C C . ILE A 1 202 ? 7.179 -13.057 3.280 1.00 93.88 202 ILE A C 1
ATOM 1495 O O . ILE A 1 202 ? 8.158 -12.361 3.569 1.00 93.88 202 ILE A O 1
ATOM 1499 N N . HIS A 1 203 ? 6.287 -12.697 2.358 1.00 91.00 203 HIS A N 1
ATOM 1500 C CA . HIS A 1 203 ? 6.317 -11.375 1.745 1.00 91.00 203 HIS A CA 1
ATOM 1501 C C . HIS A 1 203 ? 6.062 -10.307 2.829 1.00 91.00 203 HIS A C 1
ATOM 1503 O O . HIS A 1 203 ? 5.125 -10.471 3.616 1.00 91.00 203 HIS A O 1
ATOM 1509 N N . PRO A 1 204 ? 6.827 -9.199 2.897 1.00 90.06 204 PRO A N 1
ATOM 1510 C CA . PRO A 1 204 ? 6.664 -8.196 3.954 1.00 90.06 204 PRO A CA 1
ATOM 1511 C C . PRO A 1 204 ? 5.232 -7.657 4.103 1.00 90.06 204 PRO A C 1
ATOM 1513 O O . PRO A 1 204 ? 4.779 -7.413 5.217 1.00 90.06 204 PRO A O 1
ATOM 1516 N N . SER A 1 205 ? 4.485 -7.535 2.999 1.00 90.62 205 SER A N 1
ATOM 1517 C CA . SER A 1 205 ? 3.075 -7.101 3.025 1.00 90.62 205 SER A CA 1
ATOM 1518 C C . SER A 1 205 ? 2.102 -8.130 3.618 1.00 90.62 205 SER A C 1
ATOM 1520 O O . SER A 1 205 ? 0.972 -7.770 3.940 1.00 90.62 205 SER A O 1
ATOM 1522 N N . LYS A 1 206 ? 2.517 -9.392 3.778 1.00 91.00 206 LYS A N 1
ATOM 1523 C CA . LYS A 1 206 ? 1.679 -10.490 4.276 1.00 91.00 206 LYS A CA 1
ATOM 1524 C C . LYS A 1 206 ? 1.905 -10.824 5.749 1.00 91.00 206 LYS A C 1
ATOM 1526 O O . LYS A 1 206 ? 1.132 -11.599 6.296 1.00 91.00 206 LYS A O 1
ATOM 1531 N N . VAL A 1 207 ? 2.902 -10.235 6.419 1.00 90.62 207 VAL A N 1
ATOM 1532 C CA . VAL A 1 207 ? 3.295 -10.604 7.799 1.00 90.62 207 VAL A CA 1
ATOM 1533 C C . VAL A 1 207 ? 2.140 -10.558 8.812 1.00 90.62 207 VAL A C 1
ATOM 1535 O O . VAL A 1 207 ? 2.097 -11.378 9.725 1.00 90.62 207 VAL A O 1
ATOM 1538 N N . ASN A 1 208 ? 1.165 -9.666 8.608 1.00 87.25 208 ASN A N 1
ATOM 1539 C CA . ASN A 1 208 ? 0.009 -9.471 9.493 1.00 87.25 208 ASN A CA 1
ATOM 1540 C C . ASN A 1 208 ? -1.285 -10.151 9.003 1.00 87.25 208 ASN A C 1
ATOM 1542 O O . ASN A 1 208 ? -2.346 -9.927 9.582 1.00 87.25 208 ASN A O 1
ATOM 1546 N N . MET A 1 209 ? -1.235 -10.945 7.928 1.00 88.44 209 MET A N 1
ATOM 1547 C CA . MET A 1 209 ? -2.400 -11.686 7.430 1.00 88.44 209 MET A CA 1
ATOM 1548 C C . MET A 1 209 ? -2.642 -12.953 8.256 1.00 88.44 209 MET A C 1
ATOM 1550 O O . MET A 1 209 ? -1.687 -13.538 8.752 1.00 88.44 209 MET A O 1
ATOM 1554 N N . ASP A 1 210 ? -3.900 -13.390 8.376 1.00 85.56 210 ASP A N 1
ATOM 1555 C CA . ASP A 1 210 ? -4.277 -14.643 9.052 1.00 85.56 210 ASP A CA 1
ATOM 1556 C C . ASP A 1 210 ? -3.564 -15.854 8.417 1.00 85.56 210 ASP A C 1
ATOM 1558 O O . ASP A 1 210 ? -3.685 -16.106 7.213 1.00 85.56 210 ASP A O 1
ATOM 1562 N N . ALA A 1 211 ? -2.844 -16.622 9.240 1.00 85.62 211 ALA A N 1
ATOM 1563 C CA . ALA A 1 211 ? -2.091 -17.801 8.824 1.00 85.62 211 ALA A CA 1
ATOM 1564 C C . ALA A 1 211 ? -2.968 -18.939 8.271 1.00 85.62 211 ALA A C 1
ATOM 1566 O O . ALA A 1 211 ? -2.466 -19.810 7.560 1.00 85.62 211 ALA A O 1
ATOM 1567 N N . LYS A 1 212 ? -4.278 -18.951 8.560 1.00 75.38 212 LYS A N 1
ATOM 1568 C CA . LYS A 1 212 ? -5.222 -19.969 8.064 1.00 75.38 212 LYS A CA 1
ATOM 1569 C C . LYS A 1 212 ? -5.481 -19.865 6.560 1.00 75.38 212 LYS A C 1
ATOM 1571 O O . LYS A 1 212 ? -5.997 -20.810 5.967 1.00 75.38 212 LYS A O 1
ATOM 1576 N N . LYS A 1 213 ? -5.124 -18.744 5.927 1.00 64.75 213 LYS A N 1
ATOM 1577 C CA . LYS A 1 213 ? -5.386 -18.464 4.510 1.00 64.75 213 LYS A CA 1
ATOM 1578 C C . LYS A 1 213 ? -4.143 -18.725 3.650 1.00 64.75 213 LYS A C 1
ATOM 1580 O O . LYS A 1 213 ? -3.632 -17.792 3.058 1.00 64.75 213 LYS A O 1
ATOM 1585 N N . THR A 1 214 ? -3.641 -19.964 3.683 1.00 61.56 214 THR A N 1
ATOM 1586 C CA . THR A 1 214 ? -2.696 -20.705 2.793 1.00 61.56 214 THR A CA 1
ATOM 1587 C C . THR A 1 214 ? -1.616 -20.030 1.912 1.00 61.56 214 THR A C 1
ATOM 1589 O O . THR A 1 214 ? -0.820 -20.761 1.338 1.00 61.56 214 THR A O 1
ATOM 1592 N N . ASP A 1 215 ? -1.447 -18.710 1.865 1.00 82.31 215 ASP A N 1
ATOM 1593 C CA . ASP A 1 215 ? -0.531 -18.015 0.945 1.00 82.31 215 ASP A CA 1
ATOM 1594 C C . ASP A 1 215 ? 0.508 -17.154 1.684 1.00 82.31 215 ASP A C 1
ATOM 1596 O O . ASP A 1 215 ? 0.972 -16.136 1.162 1.00 82.31 215 ASP A O 1
ATOM 1600 N N . CYS A 1 216 ? 0.859 -17.520 2.923 1.00 91.81 216 CYS A N 1
ATOM 1601 C CA . CYS A 1 216 ? 1.843 -16.781 3.722 1.00 91.81 216 CYS A CA 1
ATOM 1602 C C . CYS A 1 216 ? 3.244 -16.803 3.111 1.00 91.81 216 CYS A C 1
ATOM 1604 O O . CYS A 1 216 ? 3.992 -15.839 3.251 1.00 91.81 216 CYS A O 1
ATOM 1606 N N . CYS A 1 217 ? 3.595 -17.909 2.464 1.00 93.69 217 CYS A N 1
ATOM 1607 C CA . CYS A 1 217 ? 4.918 -18.148 1.920 1.00 93.69 217 CYS A CA 1
ATOM 1608 C C . CYS A 1 217 ? 4.895 -17.966 0.410 1.00 93.69 217 CYS A C 1
ATOM 1610 O O . CYS A 1 217 ? 4.136 -18.630 -0.290 1.00 93.69 217 CYS A O 1
ATOM 1612 N N . GLU A 1 218 ? 5.764 -17.097 -0.082 1.00 94.38 218 GLU A N 1
ATOM 1613 C CA . GLU A 1 218 ? 5.976 -16.873 -1.504 1.00 94.38 218 GLU A CA 1
ATOM 1614 C C . GLU A 1 218 ? 7.374 -17.357 -1.900 1.00 94.38 218 GLU A C 1
ATOM 1616 O O . GLU A 1 218 ? 8.296 -17.307 -1.076 1.00 94.38 218 GLU A O 1
ATOM 1621 N N . PRO A 1 219 ? 7.541 -17.868 -3.129 1.00 95.88 219 PRO A N 1
ATOM 1622 C CA . PRO A 1 219 ? 8.835 -18.324 -3.618 1.00 95.88 219 PRO A CA 1
ATOM 1623 C C . PRO A 1 219 ? 9.849 -17.176 -3.638 1.00 95.88 219 PRO A C 1
ATOM 1625 O O . PRO A 1 219 ? 9.519 -16.010 -3.860 1.00 95.88 219 PRO A O 1
ATOM 1628 N N . LEU A 1 220 ? 11.105 -17.522 -3.390 1.00 97.06 220 LEU A N 1
ATOM 1629 C CA . LEU A 1 220 ? 12.247 -16.646 -3.585 1.00 97.06 220 LEU A CA 1
ATOM 1630 C C . LEU A 1 220 ? 12.682 -16.694 -5.045 1.00 97.06 220 LEU A C 1
ATOM 1632 O O . LEU A 1 220 ? 12.595 -17.739 -5.694 1.00 97.06 220 LEU A O 1
ATOM 1636 N N . CYS A 1 221 ? 13.279 -15.610 -5.525 1.00 97.75 221 CYS A N 1
ATOM 1637 C CA . CYS A 1 221 ? 13.834 -15.559 -6.872 1.00 97.75 221 CYS A CA 1
ATOM 1638 C C . CYS A 1 221 ? 14.925 -16.607 -7.134 1.00 97.75 221 CYS A C 1
ATOM 1640 O O . CYS A 1 221 ? 15.130 -16.989 -8.279 1.00 97.75 221 CYS A O 1
ATOM 1642 N N . SER A 1 222 ? 15.584 -17.135 -6.096 1.00 96.69 222 SER A N 1
ATOM 1643 C CA . SER A 1 222 ? 16.500 -18.279 -6.218 1.00 96.69 222 SER A CA 1
ATOM 1644 C C . SER A 1 222 ? 15.839 -19.568 -6.723 1.00 96.69 222 SER A C 1
ATOM 1646 O O . SER A 1 222 ? 16.541 -20.459 -7.195 1.00 96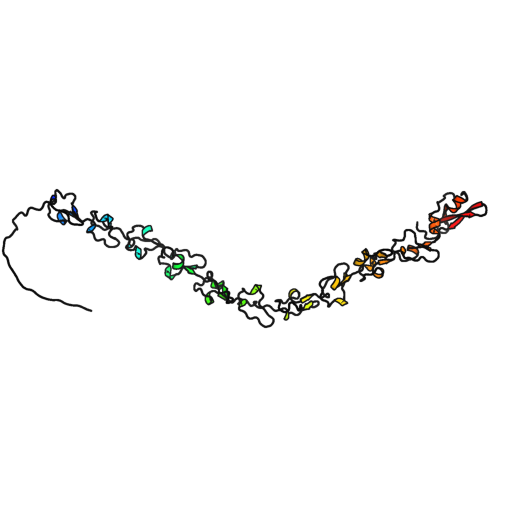.69 222 SER A O 1
ATOM 1648 N N . SER A 1 223 ? 14.511 -19.676 -6.627 1.00 96.31 223 SER A N 1
ATOM 1649 C CA . SER A 1 223 ? 13.721 -20.798 -7.151 1.00 96.31 223 SER A CA 1
ATOM 1650 C C . SER A 1 223 ? 13.095 -20.522 -8.523 1.00 96.31 223 SER A C 1
ATOM 1652 O O . SER A 1 223 ? 12.544 -21.434 -9.139 1.00 96.31 223 SER A O 1
ATOM 1654 N N . HIS A 1 224 ? 13.177 -19.281 -9.015 1.00 97.25 224 HIS A N 1
ATOM 1655 C CA . HIS A 1 224 ? 12.580 -18.876 -10.284 1.00 97.25 224 HIS A CA 1
ATOM 1656 C C . HIS A 1 224 ? 13.495 -19.213 -11.467 1.00 97.25 224 HIS A C 1
ATOM 1658 O O . HIS A 1 224 ? 14.703 -18.989 -11.418 1.00 97.25 224 HIS A O 1
ATOM 1664 N N . THR A 1 225 ? 12.913 -19.732 -12.550 1.00 97.75 225 THR A N 1
ATOM 1665 C CA . THR A 1 225 ? 13.627 -19.984 -13.811 1.00 97.75 225 THR A CA 1
ATOM 1666 C C . THR A 1 225 ? 13.240 -18.914 -14.820 1.00 97.75 225 THR A C 1
ATOM 1668 O O . THR A 1 225 ? 12.075 -18.829 -15.201 1.00 97.75 225 THR A O 1
ATOM 1671 N N . CYS A 1 226 ? 14.217 -18.120 -15.255 1.00 97.75 226 CYS A N 1
ATOM 1672 C CA . CYS A 1 226 ? 13.985 -17.026 -16.192 1.00 97.75 226 CYS A CA 1
ATOM 1673 C C . CYS A 1 226 ? 13.554 -17.528 -17.575 1.00 97.75 226 CYS A C 1
ATOM 1675 O O . CYS A 1 226 ? 14.125 -18.496 -18.090 1.00 97.75 226 CYS A O 1
ATOM 1677 N N . SER A 1 227 ? 12.590 -16.847 -18.195 1.00 97.50 227 SER A N 1
ATOM 1678 C CA . SER A 1 227 ? 12.177 -17.143 -19.574 1.00 97.50 227 SER A CA 1
ATOM 1679 C C . SER A 1 227 ? 13.274 -16.812 -20.600 1.00 97.50 227 SER A C 1
ATOM 1681 O O . SER A 1 227 ? 14.287 -16.179 -20.295 1.00 97.50 227 SER A O 1
ATOM 1683 N N . ALA A 1 228 ? 13.069 -17.215 -21.860 1.00 96.62 228 ALA A N 1
ATOM 1684 C CA . ALA A 1 228 ? 13.975 -16.874 -22.959 1.00 96.62 228 ALA A CA 1
ATOM 1685 C C . ALA A 1 228 ? 14.164 -15.349 -23.090 1.00 96.62 228 ALA A C 1
ATOM 1687 O O . ALA A 1 228 ? 13.202 -14.584 -23.011 1.00 96.62 228 ALA A O 1
ATOM 1688 N N . GLY A 1 229 ? 15.412 -14.916 -23.290 1.00 95.81 229 GLY A N 1
ATOM 1689 C CA . GLY A 1 229 ? 15.793 -13.501 -23.301 1.00 95.81 229 GLY A CA 1
ATOM 1690 C C . GLY A 1 229 ? 15.904 -12.837 -21.924 1.00 95.81 229 GLY A C 1
ATOM 1691 O O . GLY A 1 229 ? 16.000 -11.615 -21.833 1.00 95.81 229 GLY A O 1
ATOM 1692 N N . TRP A 1 230 ? 15.909 -13.620 -20.848 1.00 97.88 230 TRP A N 1
ATOM 1693 C CA . TRP A 1 230 ? 16.158 -13.146 -19.493 1.00 97.88 230 TRP A CA 1
ATOM 1694 C C . TRP A 1 230 ? 17.250 -13.980 -18.826 1.00 97.88 230 TRP A C 1
ATOM 1696 O O . TRP A 1 230 ? 17.445 -15.154 -19.136 1.00 97.88 230 TRP A O 1
ATOM 1706 N N . VAL A 1 231 ? 17.972 -13.370 -17.891 1.00 97.06 231 VAL A N 1
ATOM 1707 C CA . VAL A 1 231 ? 18.990 -14.039 -17.069 1.00 97.06 231 VAL A CA 1
ATOM 1708 C C . VAL A 1 231 ? 18.739 -13.759 -15.595 1.00 97.06 231 VAL A C 1
ATOM 1710 O O . VAL A 1 231 ? 18.213 -12.704 -15.249 1.00 97.06 231 VAL A O 1
ATOM 1713 N N . ALA A 1 232 ? 19.085 -14.703 -14.720 1.00 97.31 232 ALA A N 1
ATOM 1714 C CA . ALA A 1 232 ? 18.832 -14.570 -13.287 1.00 97.31 232 ALA A CA 1
ATOM 1715 C C . ALA A 1 232 ? 19.542 -13.340 -12.705 1.00 97.31 232 ALA A C 1
ATOM 1717 O O . ALA A 1 232 ? 20.744 -13.153 -12.909 1.00 97.31 232 ALA A O 1
ATOM 1718 N N . ASP A 1 233 ? 18.807 -12.525 -11.948 1.00 97.56 233 ASP A N 1
ATOM 1719 C CA . ASP A 1 233 ? 19.392 -11.396 -11.237 1.00 97.56 233 ASP A CA 1
ATOM 1720 C C . ASP A 1 233 ? 20.041 -11.889 -9.939 1.00 97.56 233 ASP A C 1
ATOM 1722 O O . ASP A 1 233 ? 19.383 -12.097 -8.915 1.00 97.56 233 ASP A O 1
ATOM 1726 N N . VAL A 1 234 ? 21.363 -12.064 -9.969 1.00 96.12 234 VAL A N 1
ATOM 1727 C CA . VAL A 1 234 ? 22.134 -12.547 -8.813 1.00 96.12 234 VAL A CA 1
ATOM 1728 C C . VAL A 1 234 ? 22.019 -11.634 -7.588 1.00 96.12 234 VAL A C 1
ATOM 1730 O O . VAL A 1 234 ? 22.244 -12.085 -6.467 1.00 96.12 234 VAL A O 1
ATOM 1733 N N . THR A 1 235 ? 21.630 -10.369 -7.769 1.00 97.38 235 THR A N 1
ATOM 1734 C CA . THR A 1 235 ? 21.425 -9.427 -6.659 1.00 97.38 235 THR A CA 1
ATOM 1735 C C . THR A 1 235 ? 20.076 -9.618 -5.965 1.00 97.38 235 THR A C 1
ATOM 1737 O O . THR A 1 235 ? 19.902 -9.185 -4.826 1.00 97.38 235 THR A O 1
ATOM 1740 N N . LYS A 1 236 ? 19.132 -10.315 -6.609 1.00 97.12 236 LYS A N 1
ATOM 1741 C CA . LYS A 1 236 ? 17.762 -10.517 -6.123 1.00 97.12 236 LYS A CA 1
ATOM 1742 C C . LYS A 1 236 ? 17.473 -11.942 -5.664 1.00 97.12 236 LYS A C 1
ATOM 1744 O O . LYS A 1 236 ? 16.330 -12.248 -5.361 1.00 97.12 236 LYS A O 1
AT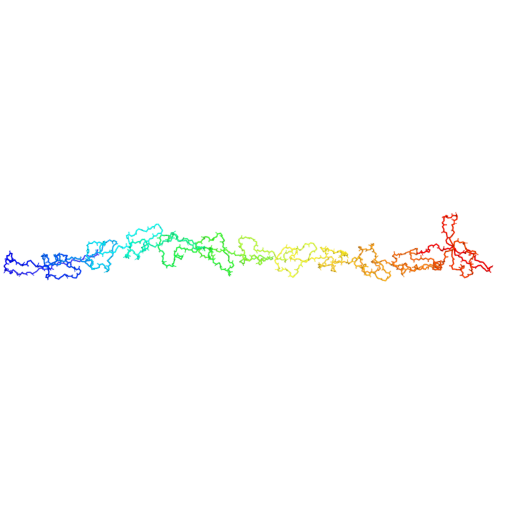OM 1749 N N . VAL A 1 237 ? 18.476 -12.810 -5.528 1.00 96.25 237 VAL A N 1
ATOM 1750 C CA . VAL A 1 237 ? 18.294 -14.229 -5.145 1.00 96.25 237 VAL A CA 1
ATOM 1751 C C . VAL A 1 237 ? 17.460 -14.451 -3.871 1.00 96.25 237 VAL A C 1
ATOM 1753 O O . VAL A 1 237 ? 16.755 -15.451 -3.768 1.00 96.25 237 VAL A O 1
ATOM 1756 N N . ALA A 1 238 ? 17.514 -13.521 -2.911 1.00 95.56 238 ALA A N 1
ATOM 1757 C CA . ALA A 1 238 ? 16.754 -13.567 -1.656 1.00 95.56 238 ALA A CA 1
ATOM 1758 C C . ALA A 1 238 ? 15.488 -12.684 -1.658 1.00 95.56 238 ALA A C 1
ATOM 1760 O O . ALA A 1 238 ? 14.825 -12.559 -0.623 1.00 95.56 238 ALA A O 1
ATOM 1761 N N . ALA A 1 239 ? 15.172 -12.044 -2.787 1.00 96.12 239 ALA A N 1
ATOM 1762 C CA . ALA A 1 239 ? 13.930 -11.312 -2.972 1.00 96.12 239 ALA A CA 1
ATOM 1763 C C . ALA A 1 239 ? 12.765 -12.291 -3.143 1.00 96.12 239 ALA A C 1
ATOM 1765 O O . ALA A 1 239 ? 12.933 -13.404 -3.643 1.00 96.12 239 ALA A O 1
ATOM 1766 N N . VAL A 1 240 ? 11.589 -11.862 -2.700 1.00 95.75 240 VAL A N 1
ATOM 1767 C CA . VAL A 1 240 ? 10.346 -12.619 -2.838 1.00 95.75 240 VAL A CA 1
ATOM 1768 C C . VAL A 1 240 ? 9.742 -12.315 -4.208 1.00 95.75 240 VAL A C 1
ATOM 1770 O O . VAL A 1 240 ? 9.596 -11.144 -4.555 1.00 95.75 240 VAL A O 1
ATOM 1773 N N . GLY A 1 241 ? 9.421 -13.354 -4.978 1.00 95.12 241 GLY A N 1
ATOM 1774 C CA . GLY A 1 241 ? 8.852 -13.242 -6.319 1.00 95.12 241 GLY A CA 1
ATOM 1775 C C . GLY A 1 241 ? 9.051 -14.499 -7.171 1.00 95.12 241 GLY A C 1
ATOM 1776 O O . GLY A 1 241 ? 9.899 -15.342 -6.887 1.00 95.12 241 GLY A O 1
ATOM 1777 N N . ASN A 1 242 ? 8.257 -14.610 -8.235 1.00 95.69 242 ASN A N 1
ATOM 1778 C CA . ASN A 1 242 ? 8.277 -15.710 -9.212 1.00 95.69 242 ASN A CA 1
ATOM 1779 C C . ASN A 1 242 ? 8.003 -15.238 -10.648 1.00 95.69 242 ASN A C 1
ATOM 1781 O O . ASN A 1 242 ? 7.428 -15.971 -11.453 1.00 95.69 242 ASN A O 1
ATOM 1785 N N . THR A 1 243 ? 8.345 -13.991 -10.952 1.00 97.19 243 THR A N 1
ATOM 1786 C CA . THR A 1 243 ? 8.175 -13.402 -12.282 1.00 97.19 243 THR A CA 1
ATOM 1787 C C . THR A 1 243 ? 9.517 -12.915 -12.800 1.00 97.19 243 THR A C 1
ATOM 1789 O O . THR A 1 243 ? 10.408 -12.579 -12.013 1.00 97.19 243 THR A O 1
ATOM 1792 N N . ASP A 1 244 ? 9.673 -12.860 -14.121 1.00 97.44 244 ASP A N 1
ATOM 1793 C CA . ASP A 1 244 ? 10.924 -12.420 -14.743 1.00 97.44 244 ASP A CA 1
ATOM 1794 C C . ASP A 1 244 ? 11.239 -10.962 -14.395 1.00 97.44 244 ASP A C 1
ATOM 1796 O O . ASP A 1 244 ? 12.380 -10.623 -14.095 1.00 97.44 244 ASP A O 1
ATOM 1800 N N . GLU A 1 245 ? 10.222 -10.106 -14.325 1.00 96.19 245 GLU A N 1
ATOM 1801 C CA . GLU A 1 245 ? 10.367 -8.694 -13.970 1.00 96.19 245 GLU A CA 1
ATOM 1802 C C . GLU A 1 245 ? 10.918 -8.508 -12.551 1.00 96.19 245 GLU A C 1
ATOM 1804 O O . GLU A 1 245 ? 11.668 -7.564 -12.275 1.00 96.19 245 GLU A O 1
ATOM 1809 N N . VAL A 1 246 ? 10.549 -9.410 -11.637 1.00 96.25 246 VAL A N 1
ATOM 1810 C CA . VAL A 1 246 ? 11.014 -9.364 -10.253 1.00 96.25 246 VAL A CA 1
ATOM 1811 C C . VAL A 1 246 ? 12.377 -10.031 -10.133 1.00 96.25 246 VAL A C 1
ATOM 1813 O O . VAL A 1 246 ? 13.271 -9.434 -9.540 1.00 96.25 246 VAL A O 1
ATOM 1816 N N . CYS A 1 247 ? 12.564 -11.213 -10.717 1.00 97.94 247 CYS A N 1
ATOM 1817 C CA . CYS A 1 247 ? 13.682 -12.106 -10.412 1.00 97.94 247 CYS A CA 1
ATOM 1818 C C . CYS A 1 247 ? 14.813 -12.135 -11.444 1.00 97.94 247 CYS A C 1
ATOM 1820 O O . CYS A 1 247 ? 15.885 -12.675 -11.162 1.00 97.94 247 CYS A O 1
ATOM 1822 N N . CYS A 1 248 ? 14.600 -11.566 -12.625 1.00 98.12 248 CYS A N 1
ATOM 1823 C CA . CYS A 1 248 ? 15.519 -11.662 -13.748 1.00 98.12 248 CYS A CA 1
ATOM 1824 C C . CYS A 1 248 ? 15.897 -10.278 -14.291 1.00 98.12 248 CYS A C 1
ATOM 1826 O O . CYS A 1 248 ? 15.322 -9.245 -13.943 1.00 98.12 248 CYS A O 1
ATOM 1828 N N . GLN A 1 249 ? 16.899 -10.267 -15.164 1.00 97.19 249 GLN A N 1
ATOM 1829 C CA . GLN A 1 249 ? 17.336 -9.117 -15.942 1.00 97.19 249 GLN A CA 1
ATOM 1830 C C . GLN A 1 249 ? 17.115 -9.406 -17.421 1.00 97.19 249 GLN A C 1
ATOM 1832 O O . GLN A 1 249 ? 17.416 -10.501 -17.901 1.00 97.19 249 GLN A O 1
ATOM 1837 N N . ARG A 1 250 ? 16.581 -8.419 -18.143 1.00 96.50 250 ARG A N 1
ATOM 1838 C CA . ARG A 1 250 ? 16.373 -8.519 -19.591 1.00 96.50 250 ARG A CA 1
ATOM 1839 C C . ARG A 1 250 ? 17.716 -8.588 -20.298 1.00 96.50 250 ARG A C 1
ATOM 1841 O O . ARG A 1 250 ? 18.622 -7.809 -19.995 1.00 96.50 250 ARG A O 1
ATOM 1848 N N . THR A 1 251 ? 17.822 -9.486 -21.266 1.00 97.56 251 THR A N 1
ATOM 1849 C CA . THR A 1 251 ? 18.917 -9.462 -22.230 1.00 97.56 251 THR A CA 1
ATOM 1850 C C . THR A 1 251 ? 18.515 -8.676 -23.473 1.00 97.56 251 THR A C 1
ATOM 1852 O O . THR A 1 251 ? 17.335 -8.419 -23.737 1.00 97.56 251 THR A O 1
ATOM 1855 N N . CYS A 1 252 ? 19.506 -8.342 -24.292 1.00 97.56 252 CYS A N 1
ATOM 1856 C CA . CYS A 1 252 ? 19.283 -7.700 -25.581 1.00 97.56 252 CYS A CA 1
ATOM 1857 C C . CYS A 1 252 ? 18.503 -8.571 -26.586 1.00 97.56 252 CYS A C 1
ATOM 1859 O O . CYS A 1 252 ? 18.074 -8.084 -27.632 1.00 97.56 252 CYS A O 1
ATOM 1861 N N . GLU A 1 253 ? 18.272 -9.853 -26.294 1.00 96.38 253 GLU A N 1
ATOM 1862 C CA . GLU A 1 253 ? 17.452 -10.740 -27.118 1.00 96.38 253 GLU A CA 1
ATOM 1863 C C . GLU A 1 253 ? 15.978 -10.311 -27.153 1.00 96.38 253 GLU A C 1
ATOM 1865 O O . GLU A 1 253 ? 15.350 -10.397 -28.208 1.00 96.38 253 GLU A O 1
ATOM 1870 N N . VAL A 1 254 ? 15.441 -9.800 -26.044 1.00 95.19 254 VAL A N 1
ATOM 1871 C CA . VAL A 1 254 ? 14.051 -9.304 -25.937 1.00 95.19 254 VAL A CA 1
ATOM 1872 C C . VAL A 1 254 ? 13.978 -7.779 -25.893 1.00 95.19 254 VAL A C 1
ATOM 1874 O O . VAL A 1 254 ? 12.913 -7.210 -25.639 1.00 95.19 254 VAL A O 1
ATOM 1877 N N . PHE A 1 255 ? 15.105 -7.098 -26.097 1.00 96.38 255 PHE A N 1
ATOM 1878 C CA . PHE A 1 255 ? 15.136 -5.649 -26.229 1.00 96.38 255 PHE A CA 1
ATOM 1879 C C . PHE A 1 255 ? 14.669 -5.234 -27.629 1.00 96.38 255 PHE A C 1
ATOM 1881 O O . PHE A 1 255 ? 15.043 -5.844 -28.635 1.00 96.38 255 PHE A O 1
ATOM 1888 N N . GLN A 1 256 ? 13.836 -4.196 -27.687 1.00 96.75 256 GLN A N 1
ATOM 1889 C CA . GLN A 1 256 ? 13.330 -3.634 -28.933 1.00 96.75 256 GLN A CA 1
ATOM 1890 C C . GLN A 1 256 ? 14.043 -2.312 -29.199 1.00 96.75 256 GLN A C 1
ATOM 1892 O O . GLN A 1 256 ? 13.874 -1.365 -28.438 1.00 96.75 256 GLN A O 1
ATOM 1897 N N . CYS A 1 257 ? 14.817 -2.272 -30.282 1.00 96.75 257 CYS A N 1
ATOM 1898 C CA . CYS A 1 257 ? 15.562 -1.086 -30.681 1.00 96.75 257 CYS A CA 1
ATOM 1899 C C . CYS A 1 257 ? 14.626 0.064 -31.074 1.00 96.75 257 CYS A C 1
ATOM 1901 O O . CYS A 1 257 ? 13.604 -0.155 -31.735 1.00 96.75 257 CYS A O 1
ATOM 1903 N N . SER A 1 258 ? 14.995 1.285 -30.694 1.00 96.75 258 SER A N 1
ATOM 1904 C CA . SER A 1 258 ? 14.311 2.512 -31.109 1.00 96.75 258 SER A CA 1
ATOM 1905 C C . SER A 1 258 ? 14.501 2.797 -32.606 1.00 96.75 258 SER A C 1
ATOM 1907 O O . SER A 1 258 ? 15.300 2.168 -33.298 1.00 96.75 258 SER A O 1
ATOM 1909 N N . SER A 1 259 ? 13.779 3.792 -33.132 1.00 94.94 259 SER A N 1
ATOM 1910 C CA . SER A 1 259 ? 13.913 4.207 -34.535 1.00 94.94 259 SER A CA 1
ATOM 1911 C C . SER A 1 259 ? 15.350 4.624 -34.884 1.00 94.94 259 SER A C 1
ATOM 1913 O O . SER A 1 259 ? 15.960 5.439 -34.190 1.00 94.94 259 SER A O 1
ATOM 1915 N N . GLY A 1 260 ? 15.866 4.115 -36.006 1.00 94.19 260 GLY A N 1
ATOM 1916 C CA . GLY A 1 260 ? 17.241 4.343 -36.454 1.00 94.19 260 GLY A CA 1
ATOM 1917 C C . GLY A 1 260 ? 18.278 3.459 -35.758 1.00 94.19 260 GLY A C 1
ATOM 1918 O O . GLY A 1 260 ? 19.463 3.782 -35.784 1.00 94.19 260 GLY A O 1
ATOM 1919 N N . TRP A 1 261 ? 17.848 2.374 -35.116 1.00 96.69 261 TRP A N 1
ATOM 1920 C CA . TRP A 1 261 ? 18.707 1.362 -34.515 1.00 96.69 261 TRP A CA 1
ATOM 1921 C C . TRP A 1 261 ? 18.253 -0.033 -34.949 1.00 96.69 261 TRP A C 1
ATOM 1923 O O . TRP A 1 261 ? 17.062 -0.337 -34.972 1.00 96.69 261 TRP A O 1
ATOM 1933 N N . ALA A 1 262 ? 19.213 -0.905 -35.237 1.00 96.12 262 ALA A N 1
ATOM 1934 C CA . ALA A 1 262 ? 18.980 -2.298 -35.591 1.00 96.12 262 ALA A CA 1
ATOM 1935 C C . ALA A 1 262 ? 19.516 -3.234 -34.505 1.00 96.12 262 ALA A C 1
ATOM 1937 O O . ALA A 1 262 ? 20.478 -2.924 -33.801 1.00 96.12 262 ALA A O 1
ATOM 1938 N N . LYS A 1 263 ? 18.915 -4.420 -34.383 1.00 95.94 263 LYS A N 1
ATOM 1939 C CA . LYS A 1 263 ? 19.277 -5.398 -33.350 1.00 95.94 263 LYS A CA 1
ATOM 1940 C C . LYS A 1 263 ? 20.723 -5.873 -33.503 1.00 95.94 263 LYS A C 1
ATOM 1942 O O . LYS A 1 263 ? 21.115 -6.348 -34.568 1.00 95.94 263 LYS A O 1
ATOM 1947 N N . ASN A 1 264 ? 21.494 -5.822 -32.417 1.00 95.94 264 ASN A N 1
ATOM 1948 C CA . ASN A 1 264 ? 22.847 -6.362 -32.387 1.00 95.94 264 ASN A CA 1
ATOM 1949 C C . ASN A 1 264 ? 22.815 -7.857 -32.032 1.00 95.94 264 ASN A C 1
ATOM 1951 O O . ASN A 1 264 ? 22.726 -8.235 -30.864 1.00 95.94 264 ASN A O 1
ATOM 1955 N N . SER A 1 265 ? 22.904 -8.725 -33.039 1.00 94.81 265 SER A N 1
ATOM 1956 C CA . SER A 1 265 ? 22.878 -10.183 -32.847 1.00 94.81 265 SER A CA 1
ATOM 1957 C C . SER A 1 265 ? 24.036 -10.706 -31.989 1.00 94.81 265 SER A C 1
ATOM 1959 O O . SER A 1 265 ? 23.866 -11.699 -31.283 1.00 94.81 265 SER A O 1
ATOM 1961 N N . VAL A 1 266 ? 25.181 -10.018 -31.984 1.00 94.88 266 VAL A N 1
ATOM 1962 C CA . VAL A 1 266 ? 26.344 -10.370 -31.153 1.00 94.88 266 VAL A CA 1
ATOM 1963 C C . VAL A 1 266 ? 26.082 -10.059 -29.678 1.00 94.88 266 VAL A C 1
ATOM 1965 O O . VAL A 1 266 ? 26.514 -10.809 -28.806 1.00 94.88 266 VAL A O 1
ATOM 1968 N N . ALA A 1 267 ? 25.329 -8.993 -29.390 1.00 95.81 267 ALA A N 1
ATOM 1969 C CA . ALA A 1 267 ? 24.987 -8.588 -28.029 1.00 95.81 267 ALA A CA 1
ATOM 1970 C C . ALA A 1 267 ? 23.744 -9.297 -27.471 1.00 95.81 267 ALA A C 1
ATOM 1972 O O . ALA A 1 267 ? 23.383 -9.033 -26.332 1.00 95.81 267 ALA A O 1
ATOM 1973 N N . ALA A 1 268 ? 23.094 -10.205 -28.213 1.00 95.00 268 ALA A N 1
ATOM 1974 C CA . ALA A 1 268 ? 21.800 -10.787 -27.830 1.00 95.00 268 ALA A CA 1
ATOM 1975 C C . ALA A 1 268 ? 21.768 -11.383 -26.404 1.00 95.00 268 ALA A C 1
ATOM 1977 O O . ALA A 1 268 ? 20.751 -11.293 -25.724 1.00 95.00 268 ALA A O 1
ATOM 1978 N N . LYS A 1 269 ? 22.884 -11.948 -25.923 1.00 95.19 269 LYS A N 1
ATOM 1979 C CA . LYS A 1 269 ? 22.993 -12.534 -24.573 1.00 95.19 269 LYS A CA 1
ATOM 1980 C C . LYS A 1 269 ? 23.450 -11.554 -23.488 1.00 95.19 269 LYS A C 1
ATOM 1982 O O . LYS A 1 269 ? 23.475 -11.930 -22.319 1.00 95.19 269 LYS A O 1
ATOM 1987 N N . ASN A 1 270 ? 23.827 -10.331 -23.849 1.00 96.62 270 ASN A N 1
ATOM 1988 C CA . ASN A 1 270 ? 24.239 -9.319 -22.886 1.00 96.62 270 ASN A CA 1
ATOM 1989 C C . ASN A 1 270 ? 23.016 -8.798 -22.131 1.00 96.62 270 ASN A C 1
ATOM 1991 O O . ASN A 1 270 ? 21.935 -8.665 -22.706 1.00 96.62 270 ASN A O 1
ATOM 1995 N N . ILE A 1 271 ? 23.201 -8.478 -20.852 1.00 96.38 271 ILE A N 1
ATOM 1996 C CA . ILE A 1 271 ? 22.212 -7.735 -20.069 1.00 96.38 271 ILE A CA 1
ATOM 1997 C C . ILE A 1 271 ? 22.196 -6.299 -20.589 1.00 96.38 271 ILE A C 1
ATOM 1999 O O . ILE A 1 271 ? 23.246 -5.661 -20.660 1.00 96.38 271 ILE A O 1
ATOM 2003 N N . GLY A 1 272 ? 21.018 -5.798 -20.948 1.00 94.56 272 GLY A N 1
ATOM 2004 C CA . GLY A 1 272 ? 20.889 -4.455 -21.495 1.00 94.56 272 GLY A CA 1
ATOM 2005 C C . GLY A 1 272 ? 19.440 -4.002 -21.592 1.00 94.56 272 GLY A C 1
ATOM 2006 O O . GLY A 1 272 ? 18.527 -4.795 -21.822 1.00 94.56 272 GLY A O 1
ATOM 2007 N N . VAL A 1 273 ? 19.242 -2.704 -21.377 1.00 94.94 273 VAL A N 1
ATOM 2008 C CA . VAL A 1 273 ? 17.922 -2.055 -21.341 1.00 94.94 273 VAL A CA 1
ATOM 2009 C C . VAL A 1 273 ? 17.883 -0.775 -22.179 1.00 94.94 273 VAL A C 1
ATOM 2011 O O . VAL A 1 273 ? 16.939 0.002 -22.063 1.00 94.94 273 VAL A O 1
ATOM 2014 N N . ASP A 1 274 ? 18.897 -0.551 -23.014 1.00 96.69 274 ASP A N 1
ATOM 2015 C CA . ASP A 1 274 ? 19.026 0.636 -23.852 1.00 96.69 274 ASP A CA 1
ATOM 2016 C C . ASP A 1 274 ? 19.606 0.309 -25.239 1.00 96.69 274 ASP A C 1
ATOM 2018 O O . ASP A 1 274 ? 20.198 -0.753 -25.467 1.00 96.69 274 ASP A O 1
ATOM 2022 N N . ASP A 1 275 ? 19.408 1.239 -26.179 1.00 96.81 275 ASP A N 1
ATOM 2023 C CA . ASP A 1 275 ? 19.869 1.096 -27.562 1.00 96.81 275 ASP A CA 1
ATOM 2024 C C . ASP A 1 275 ? 21.397 0.971 -27.681 1.00 96.81 275 ASP A C 1
ATOM 2026 O O . ASP A 1 275 ? 21.843 0.068 -28.391 1.00 96.81 275 ASP A O 1
ATOM 2030 N N . PRO A 1 276 ? 22.231 1.788 -26.998 1.00 95.75 276 PRO A N 1
ATOM 2031 C CA . PRO A 1 276 ? 23.685 1.673 -27.121 1.00 95.75 276 PRO A CA 1
ATOM 2032 C C . PRO A 1 276 ? 24.238 0.311 -26.687 1.00 95.75 276 PRO A C 1
ATOM 2034 O O . PRO A 1 276 ? 25.255 -0.128 -27.223 1.00 95.75 276 PRO A O 1
ATOM 2037 N N . THR A 1 277 ? 23.583 -0.360 -25.734 1.00 96.38 277 THR A N 1
ATOM 2038 C CA . THR A 1 277 ? 23.989 -1.692 -25.269 1.00 96.38 277 THR A CA 1
ATOM 2039 C C . THR A 1 277 ? 23.504 -2.797 -26.207 1.00 96.38 277 THR A C 1
ATOM 2041 O O . THR A 1 277 ? 24.240 -3.749 -26.480 1.00 96.38 277 THR A O 1
ATOM 2044 N N . CYS A 1 278 ? 22.266 -2.695 -26.698 1.00 97.56 278 CYS A N 1
ATOM 2045 C CA . CYS A 1 278 ? 21.577 -3.805 -27.363 1.00 97.56 278 CYS A CA 1
ATOM 2046 C C . CYS A 1 278 ? 21.458 -3.700 -28.882 1.00 97.56 278 CYS A C 1
ATOM 2048 O O . CYS A 1 278 ? 21.092 -4.674 -29.551 1.00 97.56 278 CYS A O 1
ATOM 2050 N N . CYS A 1 279 ? 21.764 -2.541 -29.441 1.00 97.50 279 CYS A N 1
ATOM 2051 C CA . CYS A 1 279 ? 21.511 -2.228 -30.832 1.00 97.50 279 CYS A CA 1
ATOM 2052 C C . CYS A 1 279 ? 22.755 -1.633 -31.495 1.00 97.50 279 CYS A C 1
ATOM 2054 O O . CYS A 1 279 ? 23.732 -1.253 -30.852 1.00 97.50 279 CYS A O 1
ATOM 2056 N N . LEU A 1 280 ? 22.729 -1.589 -32.820 1.00 96.06 280 LEU A N 1
ATOM 2057 C CA . LEU A 1 280 ? 23.691 -0.875 -33.644 1.00 96.06 280 LEU A CA 1
ATOM 2058 C C . LEU A 1 280 ? 22.938 0.251 -34.352 1.00 96.06 280 LEU A C 1
ATOM 2060 O O . LEU A 1 280 ? 21.842 0.002 -34.857 1.00 96.06 280 LEU A O 1
ATOM 2064 N N . PRO A 1 281 ? 23.473 1.477 -34.399 1.00 94.94 281 PRO A N 1
ATOM 2065 C CA . PRO A 1 281 ? 22.786 2.559 -35.078 1.00 94.94 281 PRO A CA 1
ATOM 2066 C C . PRO A 1 281 ? 22.752 2.285 -36.582 1.00 94.94 281 PRO A C 1
ATOM 2068 O O . PRO A 1 281 ? 23.714 1.798 -37.186 1.00 94.94 281 PRO A O 1
ATOM 2071 N N . GLU A 1 282 ? 21.610 2.597 -37.169 1.00 95.81 282 GLU A N 1
ATOM 2072 C CA . GLU A 1 282 ? 21.412 2.600 -38.606 1.00 95.81 282 GLU A CA 1
ATOM 2073 C C . GLU A 1 282 ? 21.912 3.926 -39.188 1.00 95.81 282 GLU A C 1
ATOM 2075 O O . GLU A 1 282 ? 22.017 4.949 -38.501 1.00 95.81 282 GLU A O 1
ATOM 2080 N N . CYS A 1 283 ? 22.187 3.938 -40.487 1.00 94.69 283 CYS A N 1
ATOM 2081 C CA . CYS A 1 283 ? 22.710 5.111 -41.169 1.00 94.69 283 CYS A CA 1
ATOM 2082 C C . CYS A 1 283 ? 21.806 6.343 -41.079 1.00 94.69 283 CYS A C 1
ATOM 2084 O O . CYS A 1 283 ? 22.320 7.455 -41.184 1.00 94.69 283 CYS A O 1
ATOM 2086 N N . SER A 1 284 ? 20.504 6.197 -40.811 1.00 92.25 284 SER A N 1
ATOM 2087 C CA . SER A 1 284 ? 19.625 7.341 -40.534 1.00 92.25 284 SER A CA 1
ATOM 2088 C C . SER A 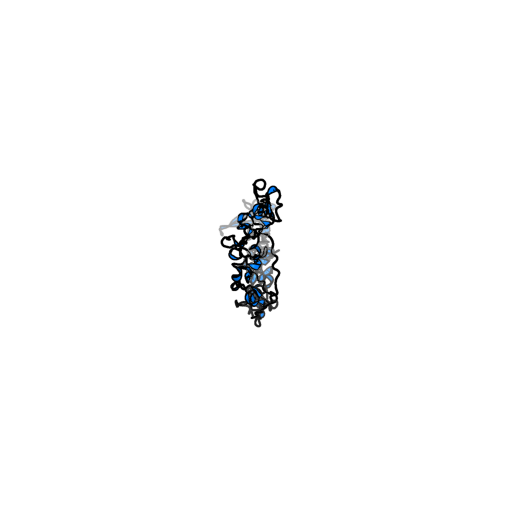1 284 ? 20.113 8.203 -39.360 1.00 92.25 284 SER A C 1
ATOM 2090 O O . SER A 1 284 ? 19.911 9.412 -39.364 1.00 92.25 284 SER A O 1
ATOM 2092 N N . GLN A 1 285 ? 20.787 7.605 -38.367 1.00 92.06 285 GLN A N 1
ATOM 2093 C CA . GLN A 1 285 ? 21.405 8.327 -37.243 1.00 92.06 285 GLN A CA 1
ATOM 2094 C C . GLN A 1 285 ? 22.701 9.045 -37.651 1.00 92.06 285 GLN A C 1
ATOM 2096 O O . GLN A 1 285 ? 23.132 9.992 -36.992 1.00 92.06 285 GLN A O 1
ATOM 2101 N N . TYR A 1 286 ? 23.342 8.593 -38.730 1.00 91.44 286 TYR A N 1
ATOM 2102 C CA . TYR A 1 286 ? 24.586 9.163 -39.236 1.00 91.44 286 TYR A CA 1
ATOM 2103 C C . TYR A 1 286 ? 24.359 10.244 -40.299 1.00 91.44 286 TYR A C 1
ATOM 2105 O O . TYR A 1 286 ? 25.182 11.143 -40.421 1.00 91.44 286 TYR A O 1
ATOM 2113 N N . GLN A 1 287 ? 23.245 10.213 -41.033 1.00 85.69 287 GLN A N 1
ATOM 2114 C CA . GLN A 1 287 ? 22.957 11.158 -42.120 1.00 85.69 287 GLN A CA 1
ATOM 2115 C C . GLN A 1 287 ? 23.134 12.649 -41.784 1.00 85.69 287 GLN A C 1
ATOM 2117 O O . GLN A 1 287 ? 23.691 13.362 -42.617 1.00 85.69 287 GLN A O 1
ATOM 2122 N N . PRO A 1 288 ? 22.735 13.150 -40.598 1.00 88.81 288 PRO A N 1
ATOM 2123 C CA . PRO A 1 288 ? 22.961 14.552 -40.241 1.00 88.81 288 PRO A CA 1
ATOM 2124 C C . PRO A 1 288 ? 24.444 14.932 -40.117 1.00 88.81 288 PRO A C 1
ATOM 2126 O O . PRO A 1 288 ? 24.761 16.113 -40.073 1.00 88.81 288 PRO A O 1
ATOM 2129 N N . LYS A 1 289 ? 25.338 13.939 -40.034 1.00 89.31 289 LYS A N 1
ATOM 2130 C CA . LYS A 1 289 ? 26.797 14.089 -39.954 1.00 89.31 289 LYS A CA 1
ATOM 2131 C C . LYS A 1 289 ? 27.483 13.938 -41.318 1.00 89.31 289 LYS A C 1
ATOM 2133 O O . LYS A 1 289 ? 28.710 13.925 -41.372 1.00 89.31 289 LYS A O 1
ATOM 2138 N N . CYS A 1 290 ? 26.725 13.767 -42.406 1.00 88.50 290 CYS A N 1
ATOM 2139 C CA . CYS A 1 290 ? 27.283 13.833 -43.754 1.00 88.50 290 CYS A CA 1
ATOM 2140 C C . CYS A 1 290 ? 27.697 15.287 -44.029 1.00 88.50 290 CYS A C 1
ATOM 2142 O O . CYS A 1 290 ? 26.846 16.143 -44.260 1.00 88.50 290 CYS A O 1
ATOM 2144 N N . GLU A 1 291 ? 28.998 15.560 -43.955 1.00 85.00 291 GLU A N 1
ATOM 2145 C CA . GLU A 1 291 ? 29.586 16.884 -44.165 1.00 85.00 291 GLU A CA 1
ATOM 2146 C C . GLU A 1 291 ? 30.614 16.863 -45.306 1.00 85.00 291 GLU A C 1
ATOM 2148 O O . GLU A 1 291 ? 31.098 15.808 -45.726 1.00 85.00 291 GLU A O 1
ATOM 2153 N N . GLY A 1 292 ? 30.962 18.056 -45.797 1.00 84.56 292 GLY A N 1
ATOM 2154 C CA . GLY A 1 292 ? 31.925 18.240 -46.877 1.00 84.56 292 GLY A CA 1
ATOM 2155 C C . GLY A 1 292 ? 31.405 17.672 -48.192 1.00 84.56 292 GLY A C 1
ATOM 2156 O O . GLY A 1 292 ? 30.396 18.124 -48.727 1.00 84.56 292 GLY A O 1
ATOM 2157 N N . ASP A 1 293 ? 32.101 16.666 -48.700 1.00 81.12 293 ASP A N 1
ATOM 2158 C CA . ASP A 1 293 ? 31.834 16.077 -50.007 1.00 81.12 293 ASP A CA 1
ATOM 2159 C C . ASP A 1 293 ? 30.878 14.872 -49.968 1.00 81.12 293 ASP A C 1
ATOM 2161 O O . ASP A 1 293 ? 30.816 14.059 -50.896 1.00 81.12 293 ASP A O 1
ATOM 2165 N N . TYR A 1 294 ? 30.155 14.720 -48.862 1.00 84.56 294 TYR A N 1
ATOM 2166 C CA . TYR A 1 294 ? 29.179 13.666 -48.646 1.00 84.56 294 TYR A CA 1
ATOM 2167 C C . TYR A 1 294 ? 27.811 14.277 -48.359 1.00 84.56 294 TYR A C 1
ATOM 2169 O O . TYR A 1 294 ? 27.682 15.206 -47.569 1.00 84.56 294 TYR A O 1
ATOM 2177 N N . ALA A 1 295 ? 26.774 13.709 -48.962 1.00 86.31 295 ALA A N 1
ATOM 2178 C CA . ALA A 1 295 ? 25.382 14.053 -48.718 1.00 86.31 295 ALA A CA 1
ATOM 2179 C C . ALA A 1 295 ? 24.616 12.854 -48.133 1.00 86.31 295 ALA A C 1
ATOM 2181 O O . ALA A 1 295 ? 25.014 11.703 -48.355 1.00 86.31 295 ALA A O 1
ATOM 2182 N N . PRO A 1 296 ? 23.505 13.086 -47.410 1.00 87.69 296 PRO A N 1
ATOM 2183 C CA . PRO A 1 296 ? 22.644 12.015 -46.917 1.00 87.69 296 PRO A CA 1
ATOM 2184 C C . PRO A 1 296 ? 22.252 11.027 -48.022 1.00 87.69 296 PRO A C 1
ATOM 2186 O O . PRO A 1 296 ? 21.893 11.429 -49.129 1.00 87.69 296 PRO A O 1
ATOM 2189 N N . ASN A 1 297 ? 22.303 9.728 -47.718 1.00 88.25 297 ASN A N 1
ATOM 2190 C CA . ASN A 1 297 ? 21.873 8.663 -48.623 1.00 88.25 297 ASN A CA 1
ATOM 2191 C C . ASN A 1 297 ? 20.590 7.986 -48.108 1.00 88.25 297 ASN A C 1
ATOM 2193 O O . ASN A 1 297 ? 20.695 7.035 -47.326 1.00 88.25 297 ASN A O 1
ATOM 2197 N N . PRO A 1 298 ? 19.385 8.434 -48.516 1.00 86.25 298 PRO A N 1
ATOM 2198 C CA . PRO A 1 298 ? 18.121 7.872 -48.033 1.00 86.25 298 PRO A CA 1
ATOM 2199 C C . PRO A 1 298 ? 17.990 6.364 -48.260 1.00 86.25 298 PRO A C 1
ATOM 2201 O O . PRO A 1 298 ? 17.374 5.676 -47.447 1.00 86.25 298 PRO A O 1
ATOM 2204 N N . ASP A 1 299 ? 18.621 5.842 -49.314 1.00 87.62 299 ASP A N 1
ATOM 2205 C CA . ASP A 1 299 ? 18.579 4.419 -49.664 1.00 87.62 299 ASP A CA 1
ATOM 2206 C C . ASP A 1 299 ? 19.333 3.551 -48.645 1.00 87.62 299 ASP A C 1
ATOM 2208 O O . ASP A 1 299 ? 19.007 2.381 -48.462 1.00 87.62 299 ASP A O 1
ATOM 2212 N N . ALA A 1 300 ? 20.314 4.127 -47.942 1.00 90.44 300 ALA A N 1
ATOM 2213 C CA . ALA A 1 300 ? 21.078 3.445 -46.904 1.00 90.44 300 ALA A CA 1
ATOM 2214 C C . ALA A 1 300 ? 20.448 3.567 -45.509 1.00 90.44 300 ALA A C 1
ATOM 2216 O O . ALA A 1 300 ? 21.012 3.033 -44.564 1.00 90.44 300 ALA A O 1
ATOM 2217 N N . ASN A 1 301 ? 19.296 4.233 -45.342 1.00 89.06 301 ASN A N 1
ATOM 2218 C CA . ASN A 1 301 ? 18.753 4.579 -44.020 1.00 89.06 301 ASN A CA 1
ATOM 2219 C C . ASN A 1 301 ? 18.629 3.409 -43.038 1.00 89.06 301 ASN A C 1
ATOM 2221 O O . ASN A 1 301 ? 18.853 3.616 -41.853 1.00 89.06 301 ASN A O 1
ATOM 2225 N N . LYS A 1 302 ? 18.295 2.210 -43.531 1.00 91.31 302 LYS A N 1
ATOM 2226 C CA . LYS A 1 302 ? 18.119 0.985 -42.726 1.00 91.31 302 LYS A CA 1
ATOM 2227 C C . LYS A 1 302 ? 19.375 0.110 -42.650 1.00 91.31 302 LYS A C 1
ATOM 2229 O O . LYS A 1 302 ? 19.334 -1.007 -42.142 1.00 91.31 302 LYS A O 1
ATOM 2234 N N . THR A 1 303 ? 20.484 0.569 -43.217 1.00 92.88 303 THR A N 1
ATOM 2235 C CA . THR A 1 303 ? 21.757 -0.146 -43.181 1.00 92.88 303 THR A CA 1
ATOM 2236 C C . THR A 1 303 ? 22.444 0.138 -41.854 1.00 92.88 303 THR A C 1
ATOM 2238 O O . THR A 1 303 ? 22.522 1.286 -41.423 1.00 92.88 303 THR A O 1
ATOM 2241 N N . VAL A 1 304 ? 22.975 -0.900 -41.210 1.00 92.19 304 VAL A N 1
ATOM 2242 C CA . VAL A 1 304 ? 23.820 -0.741 -40.022 1.00 92.19 304 VAL A CA 1
ATOM 2243 C C . VAL A 1 304 ? 25.159 -0.135 -40.430 1.00 92.19 304 VAL A C 1
ATOM 2245 O O . VAL A 1 304 ? 25.871 -0.702 -41.258 1.00 92.19 304 VAL A O 1
ATOM 2248 N N . GLY A 1 305 ? 25.517 1.001 -39.835 1.00 87.31 305 GLY A N 1
ATOM 2249 C CA . GLY A 1 305 ? 26.745 1.709 -40.174 1.00 87.31 305 GLY A CA 1
ATOM 2250 C C . GLY A 1 305 ? 26.887 3.030 -39.427 1.00 87.31 305 GLY A C 1
ATOM 2251 O O . GLY A 1 305 ? 25.910 3.632 -38.995 1.00 87.31 305 GLY A O 1
ATOM 2252 N N . GLN A 1 306 ? 28.130 3.481 -39.268 1.00 86.38 306 GLN A N 1
ATOM 2253 C CA . GLN A 1 306 ? 28.467 4.751 -38.608 1.00 86.38 306 GLN A CA 1
ATOM 2254 C C . GLN A 1 306 ? 29.582 5.510 -39.337 1.00 86.38 306 GLN A C 1
ATOM 2256 O O . GLN A 1 306 ? 30.328 6.272 -38.724 1.00 86.38 306 GLN A O 1
ATOM 2261 N N . THR A 1 307 ? 29.763 5.263 -40.629 1.00 88.94 307 THR A N 1
ATOM 2262 C CA . THR A 1 307 ? 30.807 5.922 -41.418 1.00 88.94 307 THR A CA 1
ATOM 2263 C C . THR A 1 307 ? 30.190 6.603 -42.625 1.00 88.94 307 THR A C 1
ATOM 2265 O O . THR A 1 307 ? 29.193 6.126 -43.174 1.00 88.94 307 THR A O 1
ATOM 2268 N N . ALA A 1 308 ? 30.797 7.710 -43.058 1.00 84.56 308 ALA A N 1
ATOM 2269 C CA . ALA A 1 308 ? 30.339 8.453 -44.226 1.00 84.56 308 ALA A CA 1
ATOM 2270 C C . ALA A 1 308 ? 30.308 7.581 -45.488 1.00 84.56 308 ALA A C 1
ATOM 2272 O O . ALA 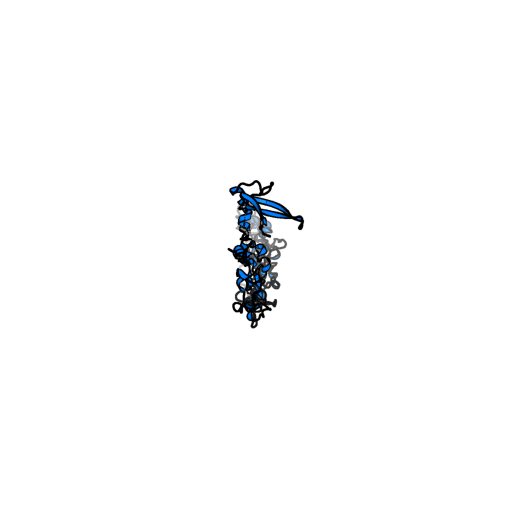A 1 308 ? 29.343 7.638 -46.239 1.00 84.56 308 ALA A O 1
ATOM 2273 N N . ASP A 1 309 ? 31.287 6.692 -45.663 1.00 83.88 309 ASP A N 1
ATOM 2274 C CA . ASP A 1 309 ? 31.339 5.783 -46.814 1.00 83.88 309 ASP A CA 1
ATOM 2275 C C . ASP A 1 309 ? 30.184 4.772 -46.868 1.00 83.88 309 ASP A C 1
ATOM 2277 O O . ASP A 1 309 ? 29.812 4.319 -47.947 1.00 83.88 309 ASP A O 1
ATOM 2281 N N . VAL A 1 310 ? 29.619 4.398 -45.715 1.00 88.88 310 VAL A N 1
ATOM 2282 C CA . VAL A 1 310 ? 28.502 3.441 -45.638 1.00 88.88 310 VAL A CA 1
ATOM 2283 C C . VAL A 1 310 ? 27.157 4.169 -45.668 1.00 88.88 310 VAL A C 1
ATOM 2285 O O . VAL A 1 310 ? 26.195 3.679 -46.257 1.00 88.88 310 VAL A O 1
ATOM 2288 N N . CYS A 1 311 ? 27.086 5.341 -45.036 1.00 92.88 311 CYS A N 1
ATOM 2289 C CA . CYS A 1 311 ? 25.827 6.010 -44.718 1.00 92.88 311 CYS A CA 1
ATOM 2290 C C . CYS A 1 311 ? 25.523 7.255 -45.552 1.00 92.88 311 CYS A C 1
ATOM 2292 O O . CYS A 1 311 ? 24.387 7.735 -45.544 1.00 92.88 311 CYS A O 1
ATOM 2294 N N . CYS A 1 312 ? 26.505 7.770 -46.282 1.00 91.00 312 CYS A N 1
ATOM 2295 C CA . CYS A 1 312 ? 26.375 8.942 -47.131 1.00 91.00 312 CYS A CA 1
ATOM 2296 C C . CYS A 1 312 ? 26.664 8.577 -48.595 1.00 91.00 312 CYS A C 1
ATOM 2298 O O . CYS A 1 312 ? 27.240 7.535 -48.906 1.00 91.00 312 CYS A O 1
ATOM 2300 N N . LYS A 1 313 ? 26.249 9.441 -49.520 1.00 88.62 313 LYS A N 1
ATOM 2301 C CA . LYS A 1 313 ? 26.639 9.395 -50.933 1.00 88.62 313 LYS A CA 1
ATOM 2302 C C . LYS A 1 313 ? 27.645 10.504 -51.188 1.00 88.62 313 LYS A C 1
ATOM 2304 O O . LYS A 1 313 ? 27.497 11.597 -50.650 1.00 88.62 313 LYS A O 1
ATOM 2309 N N . LYS A 1 314 ? 28.650 10.234 -52.017 1.00 86.12 314 LYS A N 1
ATOM 2310 C CA . LYS A 1 314 ? 29.577 11.274 -52.475 1.00 86.12 314 LYS A CA 1
ATOM 2311 C C . LYS A 1 314 ? 28.818 12.309 -53.307 1.00 86.12 314 LYS A C 1
ATOM 2313 O O . LYS A 1 314 ? 27.906 11.948 -54.053 1.00 86.12 314 LYS A O 1
ATOM 2318 N N . THR A 1 315 ? 29.180 13.575 -53.164 1.00 86.81 315 THR A N 1
ATOM 2319 C CA . THR A 1 315 ? 28.724 14.653 -54.043 1.00 86.81 315 THR A CA 1
ATOM 2320 C C . THR A 1 315 ? 29.703 14.835 -55.201 1.00 86.81 315 THR A C 1
ATOM 2322 O O . THR A 1 315 ? 30.834 14.336 -55.164 1.00 86.81 315 THR A O 1
ATOM 2325 N N . CYS A 1 316 ? 29.311 15.595 -56.224 1.00 85.69 316 CYS A N 1
ATOM 2326 C CA . CYS A 1 316 ? 30.207 15.902 -57.341 1.00 85.69 316 CYS A CA 1
ATOM 2327 C C . CYS A 1 316 ? 31.466 16.686 -56.939 1.00 85.69 316 CYS A C 1
ATOM 2329 O O . CYS A 1 316 ? 32.400 16.771 -57.731 1.00 85.69 316 CYS A O 1
ATOM 2331 N N . SER A 1 317 ? 31.545 17.209 -55.710 1.00 81.06 317 SER A N 1
ATOM 2332 C CA . SER A 1 317 ? 32.757 17.867 -55.203 1.00 81.06 317 SER A CA 1
ATOM 2333 C C . SER A 1 317 ? 33.975 16.933 -55.150 1.00 81.06 317 SER A C 1
ATOM 2335 O O . SER A 1 317 ? 35.096 17.398 -55.347 1.00 81.06 317 SER A O 1
ATOM 2337 N N . LEU A 1 318 ? 33.764 15.620 -54.980 1.00 75.31 318 LEU A N 1
ATOM 2338 C CA . LEU A 1 318 ? 34.821 14.595 -55.040 1.00 75.31 318 LEU A CA 1
ATOM 2339 C C . LEU A 1 318 ? 34.879 13.832 -56.359 1.00 75.31 318 LEU A C 1
ATOM 2341 O O . LEU A 1 318 ? 35.671 12.893 -56.487 1.00 75.31 318 LEU A O 1
ATOM 2345 N N . TYR A 1 319 ? 34.034 14.175 -57.329 1.00 82.88 319 TYR A N 1
ATOM 2346 C CA . TYR A 1 319 ? 34.044 13.461 -58.591 1.00 82.88 319 TYR A CA 1
ATOM 2347 C C . TYR A 1 319 ? 35.232 13.926 -59.439 1.00 82.88 319 TYR A C 1
ATOM 2349 O O . TYR A 1 319 ? 35.406 15.114 -59.715 1.00 82.88 319 TYR A O 1
ATOM 2357 N N . ALA A 1 320 ? 36.080 12.974 -59.830 1.00 87.12 320 ALA A N 1
ATOM 2358 C CA . ALA A 1 320 ? 37.167 13.220 -60.764 1.00 87.12 320 ALA A CA 1
ATOM 2359 C C . ALA A 1 320 ? 36.632 13.045 -62.187 1.00 87.12 320 ALA A C 1
ATOM 2361 O O . ALA A 1 320 ? 36.325 11.930 -62.610 1.00 87.12 320 ALA A O 1
ATOM 2362 N N . CYS A 1 321 ? 36.506 14.154 -62.910 1.00 87.75 321 CYS A N 1
ATOM 2363 C CA . CYS A 1 321 ? 36.075 14.127 -64.299 1.00 87.75 321 CYS A CA 1
ATOM 2364 C C . CYS A 1 321 ? 37.098 13.427 -65.193 1.00 87.75 321 CYS A C 1
ATOM 2366 O O . CYS A 1 321 ? 38.306 13.540 -64.988 1.00 87.75 321 CYS A O 1
ATOM 2368 N N . SER A 1 322 ? 36.596 12.710 -66.198 1.00 89.44 322 SER A N 1
ATOM 2369 C CA . SER A 1 322 ? 37.443 12.103 -67.232 1.00 89.44 322 SER A CA 1
ATOM 2370 C C . SER A 1 322 ? 38.156 13.175 -68.069 1.00 89.44 322 SER A C 1
ATOM 2372 O O . SER A 1 322 ? 37.696 14.317 -68.140 1.00 89.44 322 SER A O 1
ATOM 2374 N N . ASP A 1 323 ? 39.250 12.804 -68.742 1.00 90.44 323 ASP A N 1
ATOM 2375 C CA . ASP A 1 323 ? 40.023 13.715 -69.596 1.00 90.44 323 ASP A CA 1
ATOM 2376 C C . ASP A 1 323 ? 39.126 14.477 -70.590 1.00 90.44 323 ASP A C 1
ATOM 2378 O O . ASP A 1 323 ? 38.301 13.895 -71.297 1.00 90.44 323 ASP A O 1
ATOM 2382 N N . GLY A 1 324 ? 39.287 15.803 -70.636 1.00 88.06 324 GLY A N 1
ATOM 2383 C CA . GLY A 1 324 ? 38.476 16.699 -71.470 1.00 88.06 324 GLY A CA 1
ATOM 2384 C C . GLY A 1 324 ? 37.154 17.158 -70.840 1.00 88.06 324 GLY A C 1
ATOM 2385 O O . GLY A 1 324 ? 36.460 17.974 -71.443 1.00 88.06 324 GLY A O 1
ATOM 2386 N N . SER A 1 325 ? 36.823 16.695 -69.631 1.00 90.69 325 SER A N 1
ATOM 2387 C CA . SER A 1 325 ? 35.676 17.165 -68.846 1.00 90.69 325 SER A CA 1
ATOM 2388 C C . SER A 1 325 ? 36.126 17.900 -67.576 1.00 90.69 325 SER A C 1
ATOM 2390 O O . SER A 1 325 ? 37.208 17.652 -67.047 1.00 90.69 325 SER A O 1
ATOM 2392 N N . ILE A 1 326 ? 35.299 18.809 -67.073 1.00 90.69 326 ILE A N 1
ATOM 2393 C CA . ILE A 1 326 ? 35.504 19.552 -65.824 1.00 90.69 326 ILE A CA 1
ATOM 2394 C C . ILE A 1 326 ? 34.252 19.456 -64.948 1.00 90.69 326 ILE A C 1
ATOM 2396 O O . ILE A 1 326 ? 33.163 19.203 -65.459 1.00 90.69 326 ILE A O 1
ATOM 2400 N N . ASN A 1 327 ? 34.394 19.684 -63.640 1.00 89.25 327 ASN A N 1
ATOM 2401 C CA . ASN A 1 327 ? 33.246 19.715 -62.733 1.00 89.25 327 ASN A CA 1
ATOM 2402 C C . ASN A 1 327 ? 32.319 20.883 -63.078 1.00 89.25 327 ASN A C 1
ATOM 2404 O O . ASN A 1 327 ? 32.781 22.018 -63.238 1.00 89.25 327 ASN A O 1
ATOM 2408 N N . ILE A 1 328 ? 31.015 20.611 -63.123 1.00 88.81 328 ILE A N 1
ATOM 2409 C CA . ILE A 1 328 ? 29.996 21.646 -63.299 1.00 88.81 328 ILE A CA 1
ATOM 2410 C C . ILE A 1 328 ? 30.096 22.609 -62.094 1.00 88.81 328 ILE A C 1
ATOM 2412 O O . ILE A 1 328 ? 30.017 22.144 -60.951 1.00 88.81 328 ILE A O 1
ATOM 2416 N N . PRO A 1 329 ? 30.290 23.930 -62.299 1.00 81.19 329 PRO A N 1
ATOM 2417 C CA . PRO A 1 329 ? 30.613 24.878 -61.224 1.00 81.19 329 PRO A CA 1
ATOM 2418 C C . PRO A 1 329 ? 29.656 24.856 -60.023 1.00 81.19 329 PRO A C 1
ATOM 2420 O O . PRO A 1 329 ? 30.111 24.998 -58.883 1.00 81.19 329 PRO A O 1
ATOM 2423 N N . ASP A 1 330 ? 28.371 24.600 -60.279 1.00 81.12 330 ASP A N 1
ATOM 2424 C CA . ASP A 1 330 ? 27.299 24.583 -59.279 1.00 81.12 330 ASP A CA 1
ATOM 2425 C C . ASP A 1 330 ? 26.852 23.166 -58.873 1.00 81.12 330 ASP A C 1
ATOM 2427 O O . ASP A 1 330 ? 26.007 23.009 -57.994 1.00 81.12 330 ASP A O 1
ATOM 2431 N N . ALA A 1 331 ? 27.455 22.109 -59.433 1.00 83.25 331 ALA A N 1
ATOM 2432 C CA . ALA A 1 331 ? 27.097 20.729 -59.091 1.00 83.25 331 ALA A CA 1
ATOM 2433 C C . ALA A 1 331 ? 27.725 20.235 -57.781 1.00 83.25 331 ALA A C 1
ATOM 2435 O O . ALA A 1 331 ? 27.521 19.090 -57.392 1.00 83.25 331 ALA A O 1
ATOM 2436 N N . LYS A 1 332 ? 28.477 21.071 -57.058 1.00 74.69 332 LYS A N 1
ATOM 2437 C CA . LYS A 1 332 ? 29.207 20.674 -55.840 1.00 74.69 332 LYS A CA 1
ATOM 2438 C C . LYS A 1 332 ? 28.336 19.986 -54.782 1.00 74.69 332 LYS A C 1
ATOM 2440 O O . LYS A 1 332 ? 28.825 19.107 -54.075 1.00 74.69 332 LYS A O 1
ATOM 2445 N N . SER A 1 333 ? 27.060 20.356 -54.687 1.00 76.81 333 SER A N 1
ATOM 2446 C CA . SER A 1 333 ? 26.072 19.766 -53.774 1.00 76.81 333 SER A CA 1
ATOM 2447 C C . SER A 1 333 ? 25.201 18.677 -54.414 1.00 76.81 333 SER A C 1
ATOM 2449 O O . SER A 1 333 ? 24.364 18.085 -53.732 1.00 76.81 333 SER A O 1
ATOM 2451 N N . VAL A 1 334 ? 25.380 18.394 -55.707 1.00 81.94 334 VAL A N 1
ATOM 2452 C CA . VAL A 1 334 ? 24.622 17.368 -56.424 1.00 81.94 334 VAL A CA 1
ATOM 2453 C C . VAL A 1 334 ? 25.105 15.995 -55.975 1.00 81.94 334 VAL A C 1
ATOM 2455 O O . VAL A 1 334 ? 26.296 15.676 -56.006 1.00 81.94 334 VAL A O 1
ATOM 2458 N N . VAL A 1 335 ? 24.148 15.182 -55.532 1.00 81.56 335 VAL A N 1
ATOM 2459 C CA . VAL A 1 335 ? 24.372 13.799 -55.115 1.00 81.56 335 VAL A CA 1
ATOM 2460 C C . VAL A 1 335 ? 24.365 12.922 -56.356 1.00 81.56 335 VAL A C 1
ATOM 2462 O O . VAL A 1 335 ? 23.313 12.466 -56.796 1.00 81.56 335 VAL A O 1
ATOM 2465 N N . ALA A 1 336 ? 25.541 12.706 -56.927 1.00 80.12 336 ALA A N 1
ATOM 2466 C CA . ALA A 1 336 ? 25.705 11.932 -58.142 1.00 80.12 336 ALA A CA 1
ATOM 2467 C C . ALA A 1 336 ? 27.014 11.145 -58.125 1.00 80.12 336 ALA A C 1
ATOM 2469 O O . ALA A 1 336 ? 27.939 11.427 -57.365 1.00 80.12 336 ALA A O 1
ATOM 2470 N N . SER A 1 337 ? 27.064 10.107 -58.954 1.00 77.31 337 SER A N 1
ATOM 2471 C CA . SER A 1 337 ? 28.197 9.173 -58.998 1.00 77.31 337 SER A CA 1
ATOM 2472 C C . SER A 1 337 ? 28.690 8.901 -60.414 1.00 77.31 337 SER A C 1
ATOM 2474 O O . SER A 1 337 ? 29.521 8.016 -60.623 1.00 77.31 337 SER A O 1
ATOM 2476 N N . THR A 1 338 ? 28.193 9.655 -61.395 1.00 84.00 338 THR A N 1
ATOM 2477 C CA . THR A 1 338 ? 28.514 9.450 -62.805 1.00 84.00 338 THR A CA 1
ATOM 2478 C C . THR A 1 338 ? 29.056 10.719 -63.456 1.00 84.00 338 THR A C 1
ATOM 2480 O O . THR A 1 338 ? 28.727 11.841 -63.071 1.00 84.00 338 THR A O 1
ATOM 2483 N N . ASN A 1 339 ? 29.884 10.536 -64.489 1.00 82.88 339 ASN A N 1
ATOM 2484 C CA . ASN A 1 339 ? 30.528 11.637 -65.204 1.00 82.88 339 ASN A CA 1
ATOM 2485 C C . ASN A 1 339 ? 29.498 12.545 -65.890 1.00 82.88 339 ASN A C 1
ATOM 2487 O O . ASN A 1 339 ? 29.714 13.742 -65.961 1.00 82.88 339 ASN A O 1
ATOM 2491 N N . GLY A 1 340 ? 28.367 12.001 -66.354 1.00 83.44 340 GLY A N 1
ATOM 2492 C CA . GLY A 1 340 ? 27.318 12.798 -67.003 1.00 83.44 340 GLY A CA 1
ATOM 2493 C C . GLY A 1 340 ? 26.513 13.688 -66.051 1.00 83.44 340 GLY A C 1
ATOM 2494 O O . GLY A 1 340 ? 25.835 14.595 -66.513 1.00 83.44 340 GLY A O 1
ATOM 2495 N N . GLU A 1 341 ? 26.574 13.432 -64.745 1.00 86.19 341 GLU A N 1
ATOM 2496 C CA . GLU A 1 341 ? 25.848 14.203 -63.729 1.00 86.19 341 GLU A CA 1
ATOM 2497 C C . GLU A 1 341 ? 26.745 15.236 -63.032 1.00 86.19 341 GLU A C 1
ATOM 2499 O O . GLU A 1 341 ? 26.263 16.276 -62.592 1.00 86.19 341 GLU A O 1
ATOM 2504 N N . CYS A 1 342 ? 28.045 14.946 -62.921 1.00 90.56 342 CYS A N 1
ATOM 2505 C CA . CYS A 1 342 ? 29.006 15.787 -62.206 1.00 90.56 342 CYS A CA 1
ATOM 2506 C C . CYS A 1 342 ? 29.904 16.626 -63.111 1.00 90.56 342 CYS A C 1
ATOM 2508 O O . CYS A 1 342 ? 30.447 17.643 -62.669 1.00 90.56 342 CYS A O 1
ATOM 2510 N N . CYS A 1 343 ? 30.067 16.203 -64.361 1.00 91.06 343 CYS A N 1
ATOM 2511 C CA . CYS A 1 343 ? 31.028 16.784 -65.274 1.00 91.06 343 CYS A CA 1
ATOM 2512 C C . CYS A 1 343 ? 30.368 17.274 -66.551 1.00 91.06 343 CYS A C 1
ATOM 2514 O O . CYS A 1 343 ? 29.410 16.699 -67.061 1.00 91.06 343 CYS A O 1
ATOM 2516 N N . GLU A 1 344 ? 30.965 18.314 -67.103 1.00 92.12 344 GLU A N 1
ATOM 2517 C CA . GLU A 1 344 ? 30.659 18.865 -68.413 1.00 92.12 344 GLU A CA 1
ATOM 2518 C C . GLU A 1 344 ? 31.945 18.975 -69.231 1.00 92.12 344 GLU A C 1
ATOM 2520 O O . GLU A 1 344 ? 33.049 18.848 -68.702 1.00 92.12 344 GLU A O 1
ATOM 2525 N N . ASP A 1 345 ? 31.829 19.217 -70.532 1.00 92.25 345 ASP A N 1
ATOM 2526 C CA . ASP A 1 345 ? 32.999 19.423 -71.386 1.00 92.25 345 ASP A CA 1
ATOM 2527 C C . ASP A 1 345 ? 33.801 20.658 -70.934 1.00 92.25 345 ASP A C 1
ATOM 2529 O O . ASP A 1 345 ? 33.243 21.709 -70.607 1.00 92.25 345 ASP A O 1
ATOM 2533 N N . ALA A 1 346 ? 35.133 20.565 -70.959 1.00 91.31 346 ALA A N 1
ATOM 2534 C CA . ALA A 1 346 ? 36.030 21.639 -70.527 1.00 91.31 346 ALA A CA 1
ATOM 2535 C C . ALA A 1 346 ? 35.836 22.970 -71.284 1.00 91.31 346 ALA A C 1
ATOM 2537 O O . ALA A 1 346 ? 36.271 24.022 -70.812 1.00 91.31 346 ALA A O 1
ATOM 2538 N N . ARG A 1 347 ? 35.184 22.948 -72.454 1.00 89.94 347 ARG A N 1
ATOM 2539 C CA . ARG A 1 347 ? 34.866 24.141 -73.254 1.00 89.94 347 ARG A CA 1
ATOM 2540 C C . ARG A 1 347 ? 33.605 24.879 -72.774 1.00 89.94 347 ARG A C 1
ATOM 2542 O O . ARG A 1 347 ? 33.412 26.033 -73.162 1.00 89.94 347 ARG A O 1
ATOM 2549 N N . CYS A 1 348 ? 32.774 24.274 -71.923 1.00 90.38 348 CYS A N 1
ATOM 2550 C CA . CYS A 1 348 ? 31.500 24.846 -71.472 1.00 90.38 348 CYS A CA 1
ATOM 2551 C C . CYS A 1 348 ? 31.619 26.183 -70.709 1.00 90.38 348 CYS A C 1
ATOM 2553 O O . CYS A 1 348 ? 30.852 27.097 -71.018 1.00 90.38 348 CYS A O 1
ATOM 2555 N N . PRO A 1 349 ? 32.599 26.416 -69.807 1.00 89.94 349 PRO A N 1
ATOM 2556 C CA . PRO A 1 349 ? 32.744 27.714 -69.141 1.00 89.94 349 PRO A CA 1
ATOM 2557 C C . PRO A 1 349 ? 33.051 28.861 -70.098 1.00 89.94 349 PRO A C 1
ATOM 2559 O O . PRO A 1 349 ? 32.656 29.999 -69.849 1.00 89.94 349 PRO A O 1
ATOM 2562 N N . THR A 1 350 ? 33.782 28.582 -71.180 1.00 87.81 350 THR A N 1
ATOM 2563 C CA . THR A 1 350 ? 34.040 29.568 -72.233 1.00 87.81 350 THR A CA 1
ATOM 2564 C C . THR A 1 350 ? 32.765 29.852 -73.010 1.00 87.81 350 THR A C 1
ATOM 2566 O O . THR A 1 350 ? 32.510 31.004 -73.345 1.00 87.81 350 THR A O 1
ATOM 2569 N N . PHE A 1 351 ? 31.955 28.824 -73.268 1.00 88.12 351 PHE A N 1
ATOM 2570 C CA . PHE A 1 351 ? 30.697 28.972 -73.987 1.00 88.12 351 PHE A CA 1
ATOM 2571 C C . PHE A 1 351 ? 29.662 29.787 -73.196 1.00 88.12 351 PHE A C 1
ATOM 2573 O O . PHE A 1 351 ? 29.126 30.747 -73.738 1.00 88.12 351 PHE A O 1
ATOM 2580 N N . ARG A 1 352 ? 29.479 29.519 -71.892 1.00 88.88 352 ARG A N 1
ATOM 2581 C CA . ARG A 1 352 ? 28.543 30.262 -71.016 1.00 88.88 352 ARG A CA 1
ATOM 2582 C C . ARG A 1 352 ? 28.828 31.762 -70.893 1.00 88.88 352 ARG A C 1
ATOM 2584 O O . ARG A 1 352 ? 27.943 32.529 -70.537 1.00 88.88 352 ARG A O 1
ATOM 2591 N N . LYS A 1 353 ? 30.062 32.195 -71.162 1.00 89.94 353 LYS A N 1
ATOM 2592 C CA . LYS A 1 353 ? 30.443 33.618 -71.144 1.00 89.94 353 LYS A CA 1
ATOM 2593 C C . LYS A 1 353 ? 30.140 34.340 -72.458 1.00 89.94 353 LYS A C 1
ATOM 2595 O O . LYS A 1 353 ? 30.329 35.552 -72.521 1.00 89.94 353 LYS A O 1
ATOM 2600 N N . LYS A 1 354 ? 29.731 33.616 -73.503 1.00 91.94 354 LYS A N 1
ATOM 2601 C CA . LYS A 1 354 ? 29.419 34.199 -74.807 1.00 91.94 354 LYS A CA 1
ATOM 2602 C C . LYS A 1 354 ? 27.986 34.730 -74.832 1.00 91.94 354 LYS A C 1
ATOM 2604 O O . LYS A 1 354 ? 27.087 34.160 -74.223 1.00 91.94 354 LYS A O 1
ATOM 2609 N N . THR A 1 355 ? 27.770 35.791 -75.597 1.00 93.94 355 THR A N 1
ATOM 2610 C CA . THR A 1 355 ? 26.451 36.400 -75.805 1.00 93.94 355 THR A CA 1
ATOM 2611 C C . THR A 1 355 ? 25.801 35.851 -77.078 1.00 93.94 355 THR A C 1
ATOM 2613 O O . THR A 1 355 ? 26.472 35.623 -78.084 1.00 93.94 355 THR A O 1
ATOM 2616 N N . GLU A 1 356 ? 24.493 35.598 -77.041 1.00 94.50 356 GLU A N 1
ATOM 2617 C CA . GLU A 1 356 ? 23.755 35.128 -78.218 1.00 94.50 356 GLU A CA 1
ATOM 2618 C C . GLU A 1 356 ? 23.562 36.270 -79.231 1.00 94.50 356 GLU A C 1
ATOM 2620 O O . GLU A 1 356 ? 23.035 37.328 -78.882 1.00 94.50 356 GLU A O 1
ATOM 2625 N N . VAL A 1 357 ? 23.918 36.040 -80.498 1.00 94.62 357 VAL A N 1
ATOM 2626 C CA . VAL A 1 357 ? 23.661 36.964 -81.613 1.00 94.62 357 VAL A CA 1
ATOM 2627 C C . VAL A 1 357 ? 22.595 36.416 -82.553 1.00 94.62 357 VAL A C 1
ATOM 2629 O O . VAL A 1 357 ? 22.641 35.258 -82.971 1.00 94.62 357 VAL A O 1
ATOM 2632 N N . LYS A 1 358 ? 21.623 37.266 -82.904 1.00 91.88 358 LYS A N 1
ATOM 2633 C CA . LYS A 1 358 ? 20.465 36.883 -83.733 1.00 91.88 358 LYS A CA 1
ATOM 2634 C C . LYS A 1 358 ? 20.752 36.938 -85.232 1.00 91.88 358 LYS A C 1
ATOM 2636 O O . LYS A 1 358 ? 20.244 36.105 -85.975 1.00 91.88 358 LYS A O 1
ATOM 2641 N N . ASP A 1 359 ? 21.612 37.863 -85.654 1.00 91.62 359 ASP A N 1
ATOM 2642 C CA . ASP A 1 359 ? 21.890 38.139 -87.072 1.00 91.62 359 ASP A CA 1
ATOM 2643 C C . ASP A 1 359 ? 23.126 37.384 -87.604 1.00 91.62 359 ASP A C 1
ATOM 2645 O O . ASP A 1 359 ? 23.656 37.681 -88.675 1.00 91.62 359 ASP A O 1
ATOM 2649 N N . GLY A 1 360 ? 23.583 36.376 -86.855 1.00 90.56 360 GLY A N 1
ATOM 2650 C CA . 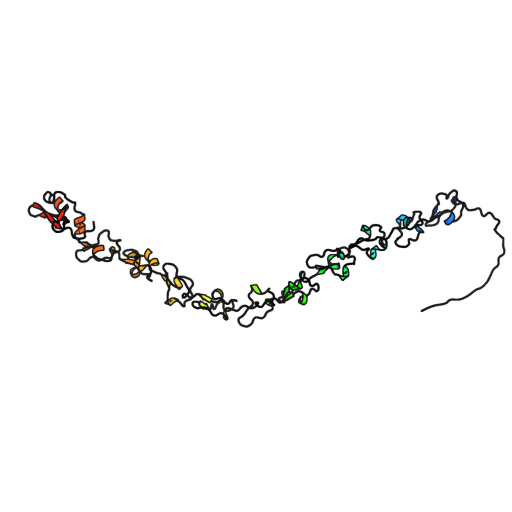GLY A 1 360 ? 24.749 35.559 -87.181 1.00 90.56 360 GLY A CA 1
ATOM 2651 C C . GLY A 1 360 ? 26.097 36.232 -86.913 1.00 90.56 360 GLY A C 1
ATOM 2652 O O . GLY A 1 360 ? 26.188 37.395 -86.532 1.00 90.56 360 GLY A O 1
ATOM 2653 N N . CYS A 1 361 ? 27.175 35.465 -87.086 1.00 92.88 361 CYS A N 1
ATOM 2654 C CA . CYS A 1 361 ? 28.525 35.901 -86.717 1.00 92.88 361 CYS A CA 1
ATOM 2655 C C . CYS A 1 361 ? 29.115 36.970 -87.661 1.00 92.88 361 CYS A C 1
ATOM 2657 O O . CYS A 1 361 ? 29.944 37.762 -87.232 1.00 92.88 361 CYS A O 1
ATOM 2659 N N . ASN A 1 362 ? 28.693 37.024 -88.930 1.00 92.19 362 ASN A N 1
ATOM 2660 C CA . ASN A 1 362 ? 29.404 37.739 -90.006 1.00 92.19 362 ASN A CA 1
ATOM 2661 C C . ASN A 1 362 ? 29.521 39.267 -89.831 1.00 92.19 362 ASN A C 1
ATOM 2663 O O . ASN A 1 362 ? 30.354 39.885 -90.491 1.00 92.19 362 ASN A O 1
ATOM 2667 N N . HIS A 1 363 ? 28.695 39.879 -88.980 1.00 89.81 363 HIS A N 1
ATOM 2668 C CA . HIS A 1 363 ? 28.654 41.333 -88.776 1.00 89.81 363 HIS A CA 1
ATOM 2669 C C . HIS A 1 363 ? 29.433 41.814 -87.548 1.00 89.81 363 HIS A C 1
ATOM 2671 O O . HIS A 1 363 ? 29.524 43.018 -87.320 1.00 89.81 363 HIS A O 1
ATOM 2677 N N . LEU A 1 364 ? 29.981 40.890 -86.760 1.00 92.62 364 LEU A N 1
ATOM 2678 C CA . LEU A 1 364 ? 30.673 41.217 -85.521 1.00 92.62 364 LEU A CA 1
ATOM 2679 C C . LEU A 1 364 ? 32.081 41.736 -85.795 1.00 92.62 364 LEU A C 1
ATOM 2681 O O . LEU A 1 364 ? 32.802 41.194 -86.638 1.00 92.62 364 LEU A O 1
ATOM 2685 N N . GLY A 1 365 ? 32.497 42.751 -85.036 1.00 92.19 365 GLY A N 1
ATOM 2686 C CA . GLY A 1 365 ? 33.896 43.167 -84.999 1.00 92.19 365 GLY A CA 1
ATOM 2687 C C . GLY A 1 365 ? 34.792 42.072 -84.411 1.00 92.19 365 GLY A C 1
ATOM 2688 O O . GLY A 1 365 ? 34.317 41.146 -83.752 1.00 92.19 365 GLY A O 1
ATOM 2689 N N . LYS A 1 366 ? 36.111 42.179 -84.610 1.00 90.19 366 LYS A N 1
ATOM 2690 C CA . LYS A 1 366 ? 37.087 41.186 -84.124 1.00 90.19 366 LYS A CA 1
ATOM 2691 C C . LYS A 1 366 ? 36.926 40.861 -82.632 1.00 90.19 366 LYS A C 1
ATOM 2693 O O . LYS A 1 366 ? 36.916 39.688 -82.268 1.00 90.19 366 LYS A O 1
ATOM 2698 N N . ASP A 1 367 ? 36.753 41.885 -81.800 1.00 88.81 367 ASP A N 1
ATOM 2699 C CA . ASP A 1 367 ? 36.663 41.729 -80.342 1.00 88.81 367 ASP A CA 1
ATOM 2700 C C . ASP A 1 367 ? 35.302 41.174 -79.889 1.00 88.81 367 ASP A C 1
ATOM 2702 O O . ASP A 1 367 ? 35.201 40.485 -78.874 1.00 88.81 367 ASP A O 1
ATOM 2706 N N . GLU A 1 368 ? 34.247 41.425 -80.661 1.00 91.94 368 GLU A N 1
ATOM 2707 C CA . GLU A 1 368 ? 32.909 40.895 -80.397 1.00 91.94 368 GLU A CA 1
ATOM 2708 C C . GLU A 1 368 ? 32.800 39.443 -80.864 1.00 91.94 368 GLU A C 1
ATOM 2710 O O . GLU A 1 368 ? 32.184 38.619 -80.195 1.00 91.94 368 GLU A O 1
ATOM 2715 N N . CYS A 1 369 ? 33.438 39.097 -81.980 1.00 91.94 369 CYS A N 1
ATOM 2716 C CA . CYS A 1 369 ? 33.344 37.783 -82.599 1.00 91.94 369 CYS A CA 1
ATOM 2717 C C . CYS A 1 369 ? 33.670 36.641 -81.625 1.00 91.94 369 CYS A C 1
ATOM 2719 O O . CYS A 1 369 ? 32.892 35.705 -81.476 1.00 91.94 369 CYS A O 1
ATOM 2721 N N . GLU A 1 370 ? 34.775 36.738 -80.886 1.00 91.25 370 GLU A N 1
ATOM 2722 C CA . GLU A 1 370 ? 35.190 35.684 -79.949 1.00 91.25 370 GLU A CA 1
ATOM 2723 C C . GLU A 1 370 ? 34.331 35.623 -78.675 1.00 91.25 370 GLU A C 1
ATOM 2725 O O . GLU A 1 370 ? 34.405 34.650 -77.925 1.00 91.25 370 GLU A O 1
ATOM 2730 N N . ASN A 1 371 ? 33.473 36.614 -78.432 1.00 92.31 371 ASN A N 1
ATOM 2731 C CA . ASN A 1 371 ? 32.615 36.700 -77.249 1.00 92.31 371 ASN A CA 1
ATOM 2732 C C . ASN A 1 371 ? 31.140 36.428 -77.556 1.00 92.31 371 ASN A C 1
ATOM 2734 O O . ASN A 1 371 ? 30.294 36.598 -76.684 1.00 92.31 371 ASN A O 1
ATOM 2738 N N . ASN A 1 372 ? 30.815 35.991 -78.773 1.00 94.31 372 ASN A N 1
ATOM 2739 C CA . ASN A 1 372 ? 29.443 35.712 -79.174 1.00 94.31 372 ASN A CA 1
ATOM 2740 C C . ASN A 1 372 ? 29.270 34.284 -79.711 1.00 94.31 372 ASN A C 1
ATOM 2742 O O . ASN A 1 372 ? 30.225 33.596 -80.093 1.00 94.31 372 ASN A O 1
ATOM 2746 N N . TYR A 1 373 ? 28.025 33.827 -79.714 1.00 95.12 373 TYR A N 1
ATOM 2747 C CA . TYR A 1 373 ? 27.592 32.575 -80.319 1.00 95.12 373 TYR A CA 1
ATOM 2748 C C . TYR A 1 373 ? 26.241 32.777 -81.006 1.00 95.12 373 TYR A C 1
ATOM 2750 O O . TYR A 1 373 ? 25.519 33.720 -80.698 1.00 95.12 373 TYR A O 1
ATOM 2758 N N . MET A 1 374 ? 25.878 31.895 -81.931 1.00 93.69 374 MET A N 1
ATOM 2759 C CA . MET A 1 374 ? 24.561 31.920 -82.569 1.00 93.69 374 MET A CA 1
ATOM 2760 C C . MET A 1 374 ? 23.870 30.567 -82.457 1.00 93.69 374 MET A C 1
ATOM 2762 O O . MET A 1 374 ? 24.532 29.531 -82.416 1.00 93.69 374 MET A O 1
ATOM 2766 N N . LYS A 1 375 ? 22.539 30.567 -82.446 1.00 92.00 375 LYS A N 1
ATOM 2767 C CA . LYS A 1 375 ? 21.729 29.346 -82.472 1.00 92.00 375 LYS A CA 1
ATOM 2768 C C . LYS A 1 375 ? 21.285 29.051 -83.900 1.00 92.00 375 LYS A C 1
ATOM 2770 O O . LYS A 1 375 ? 20.657 29.891 -84.541 1.00 92.00 375 LYS A O 1
ATOM 2775 N N . LEU A 1 376 ? 21.590 27.857 -84.401 1.00 90.00 376 LEU A N 1
ATOM 2776 C CA . LEU A 1 376 ? 21.142 27.387 -85.710 1.00 90.00 376 LEU A CA 1
ATOM 2777 C C . LEU A 1 376 ? 20.319 26.115 -85.571 1.00 90.00 376 LEU A C 1
ATOM 2779 O O . LEU A 1 376 ? 20.687 25.181 -84.865 1.00 90.00 376 LEU A O 1
ATOM 2783 N N . LYS A 1 377 ? 19.199 26.055 -86.293 1.00 89.56 377 LYS A N 1
ATOM 2784 C CA . LYS A 1 377 ? 18.401 24.836 -86.374 1.00 89.56 377 LYS A CA 1
ATOM 2785 C C . LYS A 1 377 ? 19.082 23.847 -87.316 1.00 89.56 377 LYS A C 1
ATOM 2787 O O . LYS A 1 377 ? 19.120 24.059 -88.527 1.00 89.56 377 LYS A O 1
ATOM 2792 N N . ASN A 1 378 ? 19.584 22.753 -86.763 1.00 85.81 378 ASN A N 1
ATOM 2793 C CA . ASN A 1 378 ? 20.152 21.653 -87.517 1.00 85.81 378 ASN A CA 1
ATOM 2794 C C . ASN A 1 378 ? 19.029 20.887 -88.219 1.00 85.81 378 ASN A C 1
ATOM 2796 O O . ASN A 1 378 ? 18.176 20.262 -87.590 1.00 85.81 378 ASN A O 1
ATOM 2800 N N . THR A 1 379 ? 19.003 20.953 -89.545 1.00 87.62 379 THR A N 1
ATOM 2801 C CA . THR A 1 379 ? 17.936 20.358 -90.358 1.00 87.62 379 THR A CA 1
ATOM 2802 C C . THR A 1 379 ? 17.974 18.831 -90.371 1.00 87.62 379 THR A C 1
ATOM 2804 O O . THR A 1 379 ? 16.937 18.217 -90.605 1.00 87.62 379 THR A O 1
ATOM 2807 N N . ALA A 1 380 ? 19.123 18.213 -90.079 1.00 85.81 380 ALA A N 1
ATOM 2808 C CA . ALA A 1 380 ? 19.260 16.761 -90.028 1.00 85.81 380 ALA A CA 1
ATOM 2809 C C . ALA A 1 380 ? 18.733 16.173 -88.710 1.00 85.81 380 ALA A C 1
ATOM 2811 O O . ALA A 1 380 ? 18.088 15.128 -88.716 1.00 85.81 380 ALA A O 1
ATOM 2812 N N . THR A 1 381 ? 18.981 16.842 -87.580 1.00 88.12 381 THR A N 1
ATOM 2813 C CA . THR A 1 381 ? 18.556 16.369 -86.248 1.00 88.12 381 THR A CA 1
ATOM 2814 C C . THR A 1 381 ? 17.262 17.020 -85.759 1.00 88.12 381 THR A C 1
ATOM 2816 O O . THR A 1 381 ? 16.689 16.577 -84.764 1.00 88.12 381 THR A O 1
ATOM 2819 N N . ASN A 1 382 ? 16.805 18.076 -86.441 1.00 87.75 382 ASN A N 1
ATOM 2820 C CA . ASN A 1 382 ? 15.714 18.961 -86.031 1.00 87.75 382 ASN A CA 1
ATOM 2821 C C . ASN A 1 382 ? 15.927 19.606 -84.642 1.00 87.75 382 ASN A C 1
ATOM 2823 O O . ASN A 1 382 ? 14.968 20.086 -84.036 1.00 87.75 382 ASN A O 1
ATOM 2827 N N . LYS A 1 383 ? 17.171 19.633 -84.141 1.00 89.25 383 LYS A N 1
ATOM 2828 C CA . LYS A 1 383 ? 17.567 20.298 -82.890 1.00 89.25 383 LYS A CA 1
ATOM 2829 C C . LYS A 1 383 ? 18.165 21.675 -83.174 1.00 89.25 383 LYS A C 1
ATOM 2831 O O . LYS A 1 383 ? 18.609 21.948 -84.286 1.00 89.25 383 LYS A O 1
ATOM 2836 N N . THR A 1 384 ? 18.150 22.546 -82.174 1.00 88.56 384 THR A N 1
ATOM 2837 C CA . THR A 1 384 ? 18.861 23.827 -82.224 1.00 88.56 384 THR A CA 1
ATOM 2838 C C . THR A 1 384 ? 20.250 23.620 -81.642 1.00 88.56 384 THR A C 1
ATOM 2840 O O . THR A 1 384 ? 20.360 23.270 -80.472 1.00 88.56 384 THR A O 1
ATOM 2843 N N . ASP A 1 385 ? 21.277 23.832 -82.457 1.00 89.25 385 ASP A N 1
ATOM 2844 C CA . ASP A 1 385 ? 22.672 23.770 -82.041 1.00 89.25 385 ASP A CA 1
ATOM 2845 C C . ASP A 1 385 ? 23.178 25.193 -81.787 1.00 89.25 385 ASP A C 1
ATOM 2847 O O . ASP A 1 385 ? 22.953 26.099 -82.600 1.00 89.25 385 ASP A O 1
ATOM 2851 N N . SER A 1 386 ? 23.883 25.402 -80.681 1.00 90.94 386 SER A N 1
ATOM 2852 C CA . SER A 1 386 ? 24.598 26.653 -80.445 1.00 90.94 386 SER A CA 1
ATOM 2853 C C . SER A 1 386 ? 26.000 26.549 -81.054 1.00 90.94 386 SER A C 1
ATOM 2855 O O . SER A 1 386 ? 26.705 25.561 -80.868 1.00 90.94 386 SER A O 1
ATOM 2857 N N . LEU A 1 387 ? 26.417 27.554 -81.819 1.00 91.38 387 LEU A N 1
ATOM 2858 C CA . LEU A 1 387 ? 27.690 27.584 -82.538 1.00 91.38 387 LEU A CA 1
ATOM 2859 C C . LEU A 1 387 ? 28.475 28.824 -82.126 1.00 91.38 387 LEU A C 1
ATOM 2861 O O . LEU A 1 387 ? 28.007 29.951 -82.294 1.00 91.38 387 LEU A O 1
ATOM 2865 N N . ALA A 1 388 ? 29.685 28.627 -81.607 1.00 92.62 388 ALA A N 1
ATOM 2866 C CA . ALA A 1 388 ? 30.573 29.725 -81.255 1.00 92.62 388 ALA A CA 1
ATOM 2867 C C . ALA A 1 388 ? 31.050 30.457 -82.516 1.00 92.62 388 ALA A C 1
ATOM 2869 O O . ALA A 1 388 ? 31.470 29.827 -83.494 1.00 92.62 388 ALA A O 1
ATOM 2870 N N . CYS A 1 389 ? 31.048 31.785 -82.455 1.00 93.44 389 CYS A N 1
ATOM 2871 C CA . CYS A 1 389 ? 31.704 32.622 -83.446 1.00 93.44 389 CYS A CA 1
ATOM 2872 C C . CYS A 1 389 ? 33.233 32.611 -83.220 1.00 93.44 389 CYS A C 1
ATOM 2874 O O . CYS A 1 389 ? 33.694 32.480 -82.080 1.00 93.44 389 CYS A O 1
ATOM 2876 N N . LYS A 1 390 ? 34.011 32.700 -84.306 1.00 93.94 390 LYS A N 1
ATOM 2877 C CA . LYS A 1 390 ? 35.481 32.794 -84.319 1.00 93.94 390 LYS A CA 1
ATOM 2878 C C . LYS A 1 390 ? 35.943 33.732 -85.428 1.00 93.94 390 LYS A C 1
ATOM 2880 O O . LYS A 1 390 ? 35.426 33.680 -86.546 1.00 93.94 390 LYS A O 1
ATOM 2885 N N . TRP A 1 391 ? 36.947 34.552 -85.149 1.00 93.75 391 TRP A N 1
ATOM 2886 C CA . TRP A 1 391 ? 37.544 35.430 -86.145 1.00 93.75 391 TRP A CA 1
ATOM 2887 C C . TRP A 1 391 ? 38.442 34.629 -87.094 1.00 93.75 391 TRP A C 1
ATOM 2889 O O . TRP A 1 391 ? 39.338 33.902 -86.660 1.00 93.75 391 TRP A O 1
ATOM 2899 N N . ALA A 1 392 ? 38.197 34.736 -88.399 1.00 91.62 392 ALA A N 1
ATOM 2900 C CA . ALA A 1 392 ? 39.034 34.123 -89.420 1.00 91.62 392 ALA A CA 1
ATOM 2901 C C . ALA A 1 392 ? 40.225 35.029 -89.766 1.00 91.62 392 ALA A C 1
ATOM 2903 O O . ALA A 1 392 ? 40.111 36.257 -89.769 1.00 91.62 392 ALA A O 1
ATOM 2904 N N . ASP A 1 393 ? 41.349 34.427 -90.159 1.00 89.12 393 ASP A N 1
ATOM 2905 C CA . ASP A 1 393 ? 42.568 35.156 -90.547 1.00 89.12 393 ASP A CA 1
ATOM 2906 C C . ASP A 1 393 ? 42.350 36.111 -91.739 1.00 89.12 393 ASP A C 1
ATOM 2908 O O . ASP A 1 393 ? 43.098 37.067 -91.928 1.00 89.12 393 ASP A O 1
ATOM 2912 N N . PHE A 1 394 ? 41.277 35.901 -92.506 1.00 87.06 394 PHE A N 1
ATOM 2913 C CA . PHE A 1 394 ? 40.867 36.729 -93.641 1.00 87.06 394 PHE A CA 1
ATOM 2914 C C . PHE A 1 394 ? 40.050 37.977 -93.258 1.00 87.06 394 PHE A C 1
ATOM 2916 O O . PHE A 1 394 ? 39.520 38.652 -94.138 1.00 87.06 394 PHE A O 1
ATOM 2923 N N . GLY A 1 395 ? 39.951 38.309 -91.967 1.00 90.56 395 GLY A N 1
ATOM 2924 C CA . GLY A 1 395 ? 39.393 39.586 -91.516 1.00 90.56 395 GLY A CA 1
ATOM 2925 C C . GLY A 1 395 ? 37.867 39.632 -91.408 1.00 90.56 395 GLY A C 1
ATOM 2926 O O . GLY A 1 395 ? 37.294 40.716 -91.487 1.00 90.56 395 GLY A O 1
ATOM 2927 N N . PHE A 1 396 ? 37.212 38.486 -91.221 1.00 91.38 396 PHE A N 1
ATOM 2928 C CA . PHE A 1 396 ? 35.778 38.411 -90.938 1.00 91.38 396 PHE A CA 1
ATOM 2929 C C . PHE A 1 396 ? 35.474 37.359 -89.866 1.00 91.38 396 PHE A C 1
ATOM 2931 O O . PHE A 1 396 ? 36.249 36.428 -89.640 1.00 91.38 396 PHE A O 1
ATOM 2938 N N . CYS A 1 397 ? 34.336 37.512 -89.198 1.00 91.94 397 CYS A N 1
ATOM 2939 C CA . CYS A 1 397 ? 33.862 36.596 -88.169 1.00 91.94 397 CYS A CA 1
ATOM 2940 C C . CYS A 1 397 ? 33.034 35.461 -88.790 1.00 91.94 397 CYS A C 1
ATOM 2942 O O . CYS A 1 397 ? 32.156 35.725 -89.605 1.00 91.94 397 CYS A O 1
ATOM 2944 N N . GLN A 1 398 ? 33.288 34.206 -88.414 1.00 93.06 398 GLN A N 1
ATOM 2945 C CA . GLN A 1 398 ? 32.573 33.032 -88.932 1.00 93.06 398 GLN A CA 1
ATOM 2946 C C . GLN A 1 398 ? 32.106 32.105 -87.806 1.00 93.06 398 GLN A C 1
ATOM 2948 O O . GLN A 1 398 ? 32.623 32.149 -86.690 1.00 93.06 398 GLN A O 1
ATOM 2953 N N . VAL A 1 399 ? 31.140 31.233 -88.098 1.00 90.88 399 VAL A N 1
ATOM 2954 C CA . VAL A 1 399 ? 30.783 30.114 -87.212 1.00 90.88 399 VAL A CA 1
ATOM 2955 C C . VAL A 1 399 ? 31.912 29.088 -87.189 1.00 90.88 399 VAL A C 1
ATOM 2957 O O . VAL A 1 399 ? 32.493 28.780 -88.227 1.00 90.88 399 VAL A O 1
ATOM 2960 N N . ASN A 1 400 ? 32.230 28.563 -86.008 1.00 86.75 400 ASN A N 1
ATOM 2961 C CA . ASN A 1 400 ? 33.370 27.669 -85.823 1.00 86.75 400 ASN A CA 1
ATOM 2962 C C . ASN A 1 400 ? 32.983 26.347 -85.161 1.00 86.75 400 ASN A C 1
ATOM 2964 O O . ASN A 1 400 ? 32.850 25.333 -85.839 1.00 86.75 400 ASN A O 1
ATOM 2968 N N . ALA A 1 401 ? 32.836 26.349 -83.836 1.00 82.88 401 ALA A N 1
ATOM 2969 C CA . ALA A 1 401 ? 32.666 25.129 -83.058 1.00 82.88 401 ALA A CA 1
ATOM 2970 C C . ALA A 1 401 ? 31.238 25.016 -82.528 1.00 82.88 401 ALA A C 1
ATOM 2972 O O . ALA A 1 401 ? 30.694 25.988 -82.001 1.00 82.88 401 ALA A O 1
ATOM 2973 N N . LEU A 1 402 ? 30.672 23.814 -82.640 1.00 85.50 402 LEU A N 1
ATOM 2974 C CA . LEU A 1 402 ? 29.465 23.418 -81.919 1.00 85.50 402 LEU A CA 1
ATOM 2975 C C . LEU A 1 402 ? 29.713 23.524 -80.415 1.00 85.50 402 LEU A C 1
ATOM 2977 O O . LEU A 1 402 ? 30.782 23.137 -79.928 1.00 85.50 402 LEU A O 1
ATOM 2981 N N . GLU A 1 403 ? 28.720 24.040 -79.700 1.00 84.19 403 GLU A N 1
ATOM 2982 C CA . GLU A 1 403 ? 28.618 23.891 -78.257 1.00 84.19 403 GLU A CA 1
ATOM 2983 C C . GLU A 1 403 ? 28.771 22.404 -77.916 1.00 84.19 403 GLU A C 1
ATOM 2985 O O . GLU A 1 403 ? 28.144 21.554 -78.563 1.00 84.19 403 GLU A O 1
ATOM 2990 N N . PRO A 1 404 ? 29.653 22.056 -76.967 1.00 84.38 404 PRO A N 1
ATOM 2991 C CA . PRO A 1 404 ? 29.770 20.680 -76.530 1.00 84.38 404 PRO A CA 1
ATOM 2992 C C . PRO A 1 404 ? 28.416 20.115 -76.109 1.00 84.38 404 PRO A C 1
ATOM 2994 O O . PRO A 1 404 ? 27.631 20.777 -75.432 1.00 84.38 404 PRO A O 1
ATOM 2997 N N . ALA A 1 405 ? 28.159 18.857 -76.465 1.00 71.62 405 ALA A N 1
ATOM 2998 C CA . ALA A 1 405 ? 27.017 18.155 -75.906 1.00 71.62 405 ALA A CA 1
ATOM 2999 C C . ALA A 1 405 ? 27.183 18.105 -74.377 1.00 71.62 405 ALA A C 1
ATOM 3001 O O . ALA A 1 405 ? 28.218 17.640 -73.897 1.00 71.62 405 ALA A O 1
ATOM 3002 N N . ASN A 1 406 ? 26.159 18.550 -73.640 1.00 78.31 406 ASN A N 1
ATOM 3003 C CA . ASN A 1 406 ? 26.071 18.543 -72.171 1.00 78.31 406 ASN A CA 1
ATOM 3004 C C . ASN A 1 406 ? 26.733 19.721 -71.430 1.00 78.31 406 ASN A C 1
ATOM 3006 O O . ASN A 1 406 ? 27.184 19.541 -70.300 1.00 78.31 406 ASN A O 1
ATOM 3010 N N . CYS A 1 407 ? 26.770 20.925 -72.006 1.00 85.75 407 CYS A N 1
ATOM 3011 C CA . CYS A 1 407 ? 26.966 22.108 -71.166 1.00 85.75 407 CYS A CA 1
ATOM 3012 C C . CYS A 1 407 ? 25.737 22.300 -70.271 1.00 85.75 407 CYS A C 1
ATOM 3014 O O . CYS A 1 407 ? 24.623 22.435 -70.775 1.00 85.75 407 CYS A O 1
ATOM 3016 N N . ALA A 1 408 ? 25.933 22.257 -68.951 1.00 81.62 408 ALA A N 1
ATOM 3017 C CA . ALA A 1 408 ? 24.872 22.594 -68.012 1.00 81.62 408 ALA A CA 1
ATOM 3018 C C . ALA A 1 408 ? 24.584 24.100 -68.138 1.00 81.62 408 ALA A C 1
ATOM 3020 O O . ALA A 1 408 ? 25.520 24.909 -68.049 1.00 81.62 408 ALA A O 1
ATOM 3021 N N . GLU A 1 409 ? 23.323 24.443 -68.423 1.00 69.88 409 GLU A N 1
ATOM 3022 C CA . GLU A 1 409 ? 22.840 25.832 -68.475 1.00 69.88 409 GLU A CA 1
ATOM 3023 C C . GLU A 1 409 ? 22.864 26.501 -67.099 1.00 69.88 409 GLU A C 1
ATOM 3025 O O . GLU A 1 409 ? 22.494 25.832 -66.103 1.00 69.88 409 GLU A O 1
#

Organism: NCBI:txid2562237

Foldseek 3Di:
DDDDDDDDDDDDDDDDDDDDPPPDCPPQAQQVPEDADQQWDFDPCSRPFTHRDCVRGTAGFLLPEDADDQWDFDPVRSRPGDHDSVNGTAGFLLPDDEDPQWDFDPVRSNPGDDDNVSGIAGFLLPDDEDPQWDFDPVRNGPHDDVPCSRVRGIAGFLLPADADVVQQWDFDPVRSGHRPDDNVRGIAHFLLNDDDDPQWDADPVRSNPGPVPPDRIAGFLLPEDADPQWAFDPVRRRPGDHYCVRGTAGFLLPADADQQWAFDPVRSRPRDHYRVRGTAGFLLVQQVVQDDQWHADPVRSRPRDNDSVRGTAGFLLPDDADPQKDFQPPRSVPRDDDNLSGIDGPCLVQVVQADEDDVFQFPDAQVNQQRHWYWDQDPVVRDIWIFRWHADPVGTIHTDDTDGPRRDD

Sequence (409 aa):
MKQVLAVGLALLPALSLKVPSSLLDEGEGECFSHSCGKGYIPKFDHDTRRGDSDVQCCQPTCELYTCSGNFVANEAYKGNIGRTNEQCCDQTCSAVKCPEGKKVPADLKKSPGKTEKECCKDTCNDFLCKPFTVPIGANQHEVYPDGEAQSFCCEPTCQAYTCDVAKNLTLDPAKATLTKVSDETCCTPTCGSVTCPAGFKIHPSKVNMDAKKTDCCEPLCSSHTCSAGWVADVTKVAAVGNTDEVCCQRTCEVFQCSSGWAKNSVAAKNIGVDDPTCCLPECSQYQPKCEGDYAPNPDANKTVGQTADVCCKKTCSLYACSDGSINIPDAKSVVASTNGECCEDARCPTFRKKTEVKDGCNHLGKDECENNYMKLKNTATNKTDSLACKWADFGFCQVNALEPANCAE